Protein 4AF1 (pdb70)

Solvent-accessible surface area: 21162 Å² total; per-residue (Å²): 122,81,55,40,35,56,34,41,8,69,6,100,18,15,18,43,87,2,82,100,82,114,5,69,26,70,1,0,0,0,0,8,0,7,47,114,65,70,9,67,73,0,43,59,62,0,59,103,44,58,68,88,5,67,105,51,203,56,152,116,27,63,65,17,6,42,71,0,0,68,28,0,65,86,76,5,185,153,40,123,75,94,7,42,89,30,0,0,0,0,0,0,0,3,5,76,62,47,79,78,180,74,85,70,16,22,80,18,12,82,6,0,10,21,29,8,149,79,57,108,50,38,46,56,44,35,2,23,3,86,44,0,41,115,34,2,50,50,69,19,20,5,0,0,0,0,0,36,104,102,50,0,3,0,0,11,5,54,8,129,91,52,68,51,68,60,68,13,117,15,122,32,48,51,177,149,153,178,46,54,188,38,80,128,168,104,81,189,104,66,57,89,14,44,50,78,7,4,100,60,0,9,27,30,0,62,96,20,1,69,75,78,166,152,112,8,48,0,0,0,0,0,0,26,68,94,4,12,38,72,0,20,106,27,108,53,0,86,112,100,11,54,93,63,27,60,21,80,37,115,1,75,153,6,62,102,68,0,0,43,53,0,14,98,52,0,90,85,27,7,56,89,13,46,24,130,89,16,69,64,6,0,81,65,0,37,116,47,48,131,56,66,132,46,27,9,105,22,10,74,56,0,36,129,20,0,71,117,19,0,5,46,32,0,0,0,0,37,70,6,86,46,21,0,0,13,2,92,7,110,76,132,44,90,32,37,54,40,25,49,36,164,82,125,29,42,158,20,78,0,81,117,56,50,100,104,13,80,87,71,69,69,66,10,0,0,49,20,0,16,56,16,0,79,125,102,66,10,108,14,50,4,0,13,40,119,21,107,47,0,70,56,0,50,96,66,34,38,0,5,0,0,7,12,151,98,41,81,72,175

Secondary structure (DSSP, 8-state):
---HHHHHHHHHHHHHHHHT---SSS-EEEEEE-TTS-HHHHHHHHHHHHHHGGG-SSHHHHHHHHHHHHHHHHHGGGS-SS-STT-EEEEEEEEE-STT-EEEEEEEEE--SS---S-EEEEESS---TTTTTTTS---EEEEEEE-SSEEEEEEEETTEEEEEEEEE--S-------TT-----HHHHHHHHHHHHHHHHHHHHHHHTTTTTTEEEEEEEESHHHHHHHHHTTTS-HHHHTTEEEEEE----STTHHHHHHHHTHHHHHHHHTHHHHHHHHHHHHHHHTTSSEEESHHHHHHHHHTT-EEEEEEETT--EEEEEEE-TT----EEEEETTSPPPP-B-TTT-PBPEEEEEEEHHHHHHHHHHHTT-EEEEEPSSSHHHHHHHHTTTTEEEEESS----

CATH classification: 3.30.420.60

B-factor: mean 53.65, std 25.95, range [9.83, 232.97]

Structure (mmCIF, N/CA/C/O backbone):
data_4AF1
#
_entry.id   4AF1
#
_cell.length_a   131.020
_cell.length_b   31.990
_cell.length_c   111.150
_cell.angle_alpha   90.00
_cell.angle_beta   113.47
_cell.angle_gamma   90.00
#
_symmetry.space_group_name_H-M   'C 1 2 1'
#
loop_
_entity.id
_entity.type
_entity.pdbx_description
1 polymer 'PEPTIDE CHAIN RELEASE FACTOR SUBUNIT 1'
2 non-polymer 'ZINC ION'
3 water water
#
loop_
_atom_site.group_PDB
_atom_site.id
_atom_site.type_symbol
_atom_site.label_atom_id
_atom_site.label_alt_id
_atom_site.label_comp_id
_atom_site.label_asym_id
_atom_site.label_entity_id
_atom_site.label_seq_id
_atom_site.pdbx_PDB_ins_code
_atom_site.Cartn_x
_atom_site.Cartn_y
_atom_site.Cartn_z
_atom_site.occupancy
_atom_site.B_iso_or_equiv
_atom_site.auth_seq_id
_atom_site.auth_comp_id
_atom_site.auth_asym_id
_atom_site.auth_atom_id
_atom_site.pdbx_PDB_model_num
ATOM 1 N N . VAL A 1 7 ? 29.794 -20.534 35.440 1.00 105.45 7 VAL A N 1
ATOM 2 C CA . VAL A 1 7 ? 29.668 -19.426 34.501 1.00 104.35 7 VAL A CA 1
ATOM 3 C C . VAL A 1 7 ? 29.115 -19.894 33.156 1.00 102.06 7 VAL A C 1
ATOM 4 O O . VAL A 1 7 ? 29.831 -20.514 32.367 1.00 102.63 7 VAL A O 1
ATOM 8 N N . PRO A 1 8 ? 27.833 -19.593 32.892 1.00 98.49 8 PRO A N 1
ATOM 9 C CA . PRO A 1 8 ? 27.127 -20.014 31.674 1.00 95.06 8 PRO A CA 1
ATOM 10 C C . PRO A 1 8 ? 27.610 -19.305 30.406 1.00 91.15 8 PRO A C 1
ATOM 11 O O . PRO A 1 8 ? 28.571 -18.537 30.454 1.00 91.89 8 PRO A O 1
ATOM 15 N N . SER A 1 9 ? 26.942 -19.574 29.286 1.00 86.02 9 SER A N 1
ATOM 16 C CA . SER A 1 9 ? 27.284 -18.972 27.998 1.00 81.38 9 SER A CA 1
ATOM 17 C C . SER A 1 9 ? 27.202 -17.450 28.033 1.00 77.10 9 SER A C 1
ATOM 18 O O . SER A 1 9 ? 26.450 -16.879 28.820 1.00 79.03 9 SER A O 1
ATOM 21 N N . GLU A 1 10 ? 27.974 -16.798 27.169 1.00 72.57 10 GLU A N 1
ATOM 22 C CA . GLU A 1 10 ? 28.016 -15.338 27.140 1.00 68.33 10 GLU A CA 1
ATOM 23 C C . GLU A 1 10 ? 26.713 -14.743 26.618 1.00 58.07 10 GLU A C 1
ATOM 24 O O . GLU A 1 10 ? 26.245 -13.725 27.124 1.00 54.87 10 GLU A O 1
ATOM 30 N N . ASP A 1 11 ? 26.140 -15.375 25.598 1.00 52.88 11 ASP A N 1
ATOM 31 C CA . ASP A 1 11 ? 24.875 -14.923 25.033 1.00 49.74 11 ASP A CA 1
ATOM 32 C C . ASP A 1 11 ? 23.771 -15.067 26.072 1.00 43.75 11 ASP A C 1
ATOM 33 O O . ASP A 1 11 ? 22.867 -14.239 26.158 1.00 41.44 11 ASP A O 1
ATOM 38 N N . ARG A 1 12 ? 23.865 -16.130 26.862 1.00 43.80 12 ARG A N 1
ATOM 39 C CA . ARG A 1 12 ? 22.903 -16.419 27.915 1.00 45.38 12 ARG A CA 1
ATOM 40 C C . ARG A 1 12 ? 23.052 -15.425 29.063 1.00 43.26 12 ARG A C 1
ATOM 41 O O . ARG A 1 12 ? 22.063 -14.968 29.639 1.00 40.63 12 ARG A O 1
ATOM 49 N N . ARG A 1 13 ? 24.297 -15.093 29.391 1.00 42.43 13 ARG A N 1
ATOM 50 C CA . ARG A 1 13 ? 24.575 -14.100 30.421 1.00 43.05 13 ARG A CA 1
ATOM 51 C C . ARG A 1 13 ? 24.045 -12.726 30.024 1.00 36.05 13 ARG A C 1
ATOM 52 O O . ARG A 1 13 ? 23.466 -12.013 30.846 1.00 32.00 13 ARG A O 1
ATOM 60 N N . LYS A 1 14 ? 24.241 -12.364 28.761 1.00 32.16 14 LYS A N 1
ATOM 61 C CA . LYS A 1 14 ? 23.719 -11.108 28.242 1.00 37.79 14 LYS A CA 1
ATOM 62 C C . LYS A 1 14 ? 22.204 -11.035 28.389 1.00 37.22 14 LYS A C 1
ATOM 63 O O . LYS A 1 14 ? 21.654 -9.994 28.754 1.00 36.67 14 LYS A O 1
ATOM 69 N N . TYR A 1 15 ? 21.536 -12.148 28.107 1.00 34.39 15 TYR A N 1
ATOM 70 C CA . TYR A 1 15 ? 20.082 -12.187 28.159 1.00 30.40 15 TYR A CA 1
ATOM 71 C C . TYR A 1 15 ? 19.577 -12.096 29.596 1.00 31.37 15 TYR A C 1
ATOM 72 O O . TYR A 1 15 ? 18.597 -11.404 29.876 1.00 32.55 15 TYR A O 1
ATOM 81 N N . GLU A 1 16 ? 20.243 -12.813 30.496 1.00 35.04 16 GLU A N 1
ATOM 82 C CA . GLU A 1 16 ? 19.904 -12.777 31.915 1.00 37.01 16 GLU A CA 1
ATOM 83 C C . GLU A 1 16 ? 20.040 -11.371 32.475 1.00 31.58 16 GLU A C 1
ATOM 84 O O . GLU A 1 16 ? 19.168 -10.894 33.195 1.00 30.90 16 GLU A O 1
ATOM 90 N N . PHE A 1 17 ? 21.136 -10.707 32.128 1.00 30.92 17 PHE A N 1
ATOM 91 C CA . PHE A 1 17 ? 21.405 -9.370 32.640 1.00 30.39 17 PHE A CA 1
ATOM 92 C C . PHE A 1 17 ? 20.369 -8.351 32.186 1.00 27.14 17 PHE A C 1
ATOM 93 O O . PHE A 1 17 ? 19.846 -7.604 33.008 1.00 29.69 17 PHE A O 1
ATOM 101 N N . ARG A 1 18 ? 20.069 -8.321 30.888 1.00 23.45 18 ARG A N 1
ATOM 102 C CA . ARG A 1 18 ? 19.065 -7.391 30.366 1.00 29.17 18 ARG A CA 1
ATOM 103 C C . ARG A 1 18 ? 17.731 -7.572 31.080 1.00 26.15 18 ARG A C 1
ATOM 104 O O . ARG A 1 18 ? 17.052 -6.601 31.415 1.00 28.02 18 ARG A O 1
ATOM 112 N N . LYS A 1 19 ? 17.369 -8.828 31.315 1.00 21.60 19 LYS A N 1
ATOM 113 C CA . LYS A 1 19 ? 16.118 -9.160 31.983 1.00 24.41 19 LYS A CA 1
ATOM 114 C C . LYS A 1 19 ? 16.082 -8.624 33.410 1.00 22.91 19 LYS A C 1
ATOM 115 O O . LYS A 1 19 ? 15.174 -7.877 33.770 1.00 24.21 19 LYS A O 1
ATOM 121 N N . VAL A 1 20 ? 17.078 -8.996 34.212 1.00 21.62 20 VAL A N 1
ATOM 122 C CA . VAL A 1 20 ? 17.157 -8.539 35.600 1.00 24.28 20 VAL A CA 1
ATOM 123 C C . VAL A 1 20 ? 17.243 -7.017 35.690 1.00 31.05 20 VAL A C 1
ATOM 124 O O . VAL A 1 20 ? 16.613 -6.412 36.557 1.00 34.23 20 VAL A O 1
ATOM 128 N N . ILE A 1 21 ? 18.013 -6.403 34.792 1.00 31.01 21 ILE A N 1
ATOM 129 C CA . ILE A 1 21 ? 18.103 -4.942 34.728 1.00 30.53 21 ILE A CA 1
ATOM 130 C C . ILE A 1 21 ? 16.722 -4.310 34.594 1.00 28.21 21 ILE A C 1
ATOM 131 O O . ILE A 1 21 ? 16.422 -3.316 35.252 1.00 29.90 21 ILE A O 1
ATOM 136 N N . GLU A 1 22 ? 15.882 -4.897 33.746 1.00 24.11 22 GLU A N 1
ATOM 137 C CA . GLU A 1 22 ? 14.539 -4.376 33.540 1.00 24.72 22 GLU A CA 1
ATOM 138 C C . GLU A 1 22 ? 13.689 -4.514 34.798 1.00 25.08 22 GLU A C 1
ATOM 139 O O . GLU A 1 22 ? 12.896 -3.628 35.127 1.00 21.49 22 GLU A O 1
ATOM 145 N N . GLU A 1 23 ? 13.863 -5.630 35.498 1.00 27.69 23 GLU A N 1
ATOM 146 C CA . GLU A 1 23 ? 13.199 -5.850 36.776 1.00 28.22 23 GLU A CA 1
ATOM 147 C C . GLU A 1 23 ? 13.629 -4.811 37.811 1.00 24.87 23 GLU A C 1
ATOM 148 O O . GLU A 1 23 ? 12.789 -4.169 38.439 1.00 26.78 23 GLU A O 1
ATOM 154 N N . LEU A 1 24 ? 14.937 -4.642 37.973 1.00 22.71 24 LEU A N 1
ATOM 155 C CA . LEU A 1 24 ? 15.477 -3.704 38.956 1.00 24.64 24 LEU A CA 1
ATOM 156 C C . LEU A 1 24 ? 15.021 -2.267 38.726 1.00 27.02 24 LEU A C 1
ATOM 157 O O . LEU A 1 24 ? 14.804 -1.516 39.681 1.00 25.01 24 LEU A O 1
ATOM 162 N N . LYS A 1 25 ? 14.875 -1.883 37.463 1.00 24.40 25 LYS A N 1
ATOM 163 C CA . LYS A 1 25 ? 14.498 -0.513 37.149 1.00 23.90 25 LYS A CA 1
ATOM 164 C C . LYS A 1 25 ? 13.022 -0.268 37.400 1.00 24.76 25 LYS A C 1
ATOM 165 O O . LYS A 1 25 ? 12.578 0.880 37.484 1.00 28.20 25 LYS A O 1
ATOM 171 N N . ASP A 1 26 ? 12.260 -1.348 37.527 1.00 19.51 26 ASP A N 1
ATOM 172 C CA . ASP A 1 26 ? 10.841 -1.234 37.839 1.00 27.97 26 ASP A CA 1
ATOM 173 C C . ASP A 1 26 ? 10.637 -0.869 39.308 1.00 26.59 26 ASP A C 1
ATOM 174 O O . ASP A 1 26 ? 9.546 -0.470 39.711 1.00 32.15 26 ASP A O 1
ATOM 179 N N . TYR A 1 27 ? 11.693 -1.010 40.102 1.00 17.56 27 TYR A N 1
ATOM 180 C CA . TYR A 1 27 ? 11.617 -0.746 41.533 1.00 15.19 27 TYR A CA 1
ATOM 181 C C . TYR A 1 27 ? 11.887 0.713 41.866 1.00 23.45 27 TYR A C 1
ATOM 182 O O . TYR A 1 27 ? 12.704 1.368 41.222 1.00 21.64 27 TYR A O 1
ATOM 191 N N . GLU A 1 28 ? 11.200 1.211 42.887 1.00 29.40 28 GLU A N 1
ATOM 192 C CA . GLU A 1 28 ? 11.418 2.574 43.353 1.00 34.06 28 GLU A CA 1
ATOM 193 C C . GLU A 1 28 ? 11.205 2.677 44.862 1.00 29.14 28 GLU A C 1
ATOM 194 O O . GLU A 1 28 ? 10.242 2.137 45.401 1.00 27.21 28 GLU A O 1
ATOM 200 N N . GLY A 1 29 ? 12.118 3.362 45.538 1.00 26.17 29 GLY A N 1
ATOM 201 C CA . GLY A 1 29 ? 11.976 3.613 46.959 1.00 28.04 29 GLY A CA 1
ATOM 202 C C . GLY A 1 29 ? 11.244 4.921 47.202 1.00 31.58 29 GLY A C 1
ATOM 203 O O . GLY A 1 29 ? 11.053 5.714 46.284 1.00 37.86 29 GLY A O 1
ATOM 204 N N . SER A 1 30 ? 10.833 5.151 48.442 1.00 23.98 30 SER A N 1
ATOM 205 C CA . SER A 1 30 ? 10.110 6.365 48.784 1.00 22.73 30 SER A CA 1
ATOM 206 C C . SER A 1 30 ? 11.073 7.550 48.806 1.00 22.94 30 SER A C 1
ATOM 207 O O . SER A 1 30 ? 10.685 8.688 48.558 1.00 22.52 30 SER A O 1
ATOM 210 N N . GLY A 1 31 ? 12.334 7.266 49.107 1.00 23.26 31 GLY A N 1
ATOM 211 C CA . GLY A 1 31 ? 13.365 8.285 49.141 1.00 29.64 31 GLY A CA 1
ATOM 212 C C . GLY A 1 31 ? 14.667 7.759 48.572 1.00 29.69 31 GLY A C 1
ATOM 213 O O . GLY A 1 31 ? 14.667 6.943 47.653 1.00 34.83 31 GLY A O 1
ATOM 214 N N . THR A 1 32 ? 15.779 8.230 49.124 1.00 29.23 32 THR A N 1
ATOM 215 C CA . THR A 1 32 ? 17.103 7.828 48.665 1.00 27.77 32 THR A CA 1
ATOM 216 C C . THR A 1 32 ? 17.616 6.701 49.548 1.00 26.28 32 THR A C 1
ATOM 217 O O . THR A 1 32 ? 18.289 6.941 50.552 1.00 28.71 32 THR A O 1
ATOM 221 N N . GLN A 1 33 ? 17.292 5.468 49.172 1.00 21.80 33 GLN A N 1
ATOM 222 C CA . GLN A 1 33 ? 17.566 4.328 50.032 1.00 22.20 33 GLN A CA 1
ATOM 223 C C . GLN A 1 33 ? 17.912 3.075 49.251 1.00 19.13 33 GLN A C 1
ATOM 224 O O . GLN A 1 33 ? 18.103 2.015 49.843 1.00 21.69 33 GLN A O 1
ATOM 230 N N . LEU A 1 34 ? 17.984 3.190 47.928 1.00 23.96 34 LEU A N 1
ATOM 231 C CA . LEU A 1 34 ? 18.373 2.056 47.094 1.00 23.66 34 LEU A CA 1
ATOM 232 C C . LEU A 1 34 ? 19.877 2.092 46.867 1.00 26.03 34 LEU A C 1
ATOM 233 O O . LEU A 1 34 ? 20.417 3.092 46.384 1.00 25.75 34 LEU A O 1
ATOM 238 N N . VAL A 1 35 ? 20.547 1.003 47.231 1.00 23.60 35 VAL A N 1
ATOM 239 C CA . VAL A 1 35 ? 22.006 0.942 47.190 1.00 21.07 35 VAL A CA 1
ATOM 240 C C . VAL A 1 35 ? 22.507 0.088 46.034 1.00 24.06 35 VAL A C 1
ATOM 241 O O . VAL A 1 35 ? 22.048 -1.039 45.828 1.00 20.92 35 VAL A O 1
ATOM 245 N N . THR A 1 36 ? 23.463 0.626 45.287 1.00 25.31 36 THR A N 1
ATOM 246 C CA . THR A 1 36 ? 24.101 -0.133 44.223 1.00 30.54 36 THR A CA 1
ATOM 247 C C . THR A 1 36 ? 25.609 -0.121 44.420 1.00 31.82 36 THR A C 1
ATOM 248 O O . THR A 1 36 ? 26.208 0.937 44.617 1.00 29.78 36 THR A O 1
ATOM 252 N N . ILE A 1 37 ? 26.216 -1.302 44.380 1.00 31.60 37 ILE A N 1
ATOM 253 C CA . ILE A 1 37 ? 27.661 -1.411 44.502 1.00 33.22 37 ILE A CA 1
ATOM 254 C C . ILE A 1 37 ? 28.248 -2.228 43.355 1.00 33.95 37 ILE A C 1
ATOM 255 O O . ILE A 1 37 ? 27.908 -3.402 43.170 1.00 32.55 37 ILE A O 1
ATOM 260 N N . TYR A 1 38 ? 29.116 -1.592 42.577 1.00 31.89 38 TYR A N 1
ATOM 261 C CA . TYR A 1 38 ? 29.879 -2.287 41.550 1.00 30.54 38 TYR A CA 1
ATOM 262 C C . TYR A 1 38 ? 31.200 -2.730 42.152 1.00 35.29 38 TYR A C 1
ATOM 263 O O . TYR A 1 38 ? 31.919 -1.923 42.742 1.00 38.10 38 TYR A O 1
ATOM 272 N N . ILE A 1 39 ? 31.515 -4.014 42.013 1.00 37.10 39 ILE A N 1
ATOM 273 C CA . ILE A 1 39 ? 32.742 -4.561 42.581 1.00 41.01 39 ILE A CA 1
ATOM 274 C C . ILE A 1 39 ? 33.594 -5.290 41.540 1.00 47.81 39 ILE A C 1
ATOM 275 O O . ILE A 1 39 ? 33.227 -6.374 41.085 1.00 45.89 39 ILE A O 1
ATOM 280 N N . PRO A 1 40 ? 34.739 -4.694 41.165 1.00 55.37 40 PRO A N 1
ATOM 281 C CA . PRO A 1 40 ? 35.716 -5.305 40.254 1.00 56.81 40 PRO A CA 1
ATOM 282 C C . PRO A 1 40 ? 36.266 -6.609 40.825 1.00 55.50 40 PRO A C 1
ATOM 283 O O . PRO A 1 40 ? 36.298 -6.759 42.045 1.00 53.86 40 PRO A O 1
ATOM 287 N N . PRO A 1 41 ? 36.697 -7.537 39.955 1.00 56.00 41 PRO A N 1
ATOM 288 C CA . PRO A 1 41 ? 37.172 -8.861 40.381 1.00 57.54 41 PRO A CA 1
ATOM 289 C C . PRO A 1 41 ? 38.447 -8.813 41.226 1.00 60.12 41 PRO A C 1
ATOM 290 O O . PRO A 1 41 ? 38.789 -9.807 41.868 1.00 59.97 41 PRO A O 1
ATOM 294 N N . ASP A 1 42 ? 39.135 -7.676 41.223 1.00 62.41 42 ASP A N 1
ATOM 295 C CA . ASP A 1 42 ? 40.357 -7.521 42.007 1.00 65.61 42 ASP A CA 1
ATOM 296 C C . ASP A 1 42 ? 40.122 -6.747 43.305 1.00 63.42 42 ASP A C 1
ATOM 297 O O . ASP A 1 42 ? 41.007 -6.674 44.159 1.00 63.70 42 ASP A O 1
ATOM 302 N N . LYS A 1 43 ? 38.934 -6.163 43.445 1.00 61.74 43 LYS A N 1
ATOM 303 C CA . LYS A 1 43 ? 38.551 -5.498 44.688 1.00 61.28 43 LYS A CA 1
ATOM 304 C C . LYS A 1 43 ? 38.143 -6.547 45.716 1.00 57.32 43 LYS A C 1
ATOM 305 O O . LYS A 1 43 ? 37.221 -7.330 45.482 1.00 55.63 43 LYS A O 1
ATOM 311 N N . GLN A 1 44 ? 38.837 -6.564 46.849 1.00 53.34 44 GLN A N 1
ATOM 312 C CA . GLN A 1 44 ? 38.607 -7.580 47.870 1.00 56.22 44 GLN A CA 1
ATOM 313 C C . GLN A 1 44 ? 37.264 -7.379 48.582 1.00 54.50 44 GLN A C 1
ATOM 314 O O . GLN A 1 44 ? 36.796 -6.251 48.740 1.00 51.22 44 GLN A O 1
ATOM 320 N N . ILE A 1 45 ? 36.650 -8.483 49.002 1.00 54.83 45 ILE A N 1
ATOM 321 C CA . ILE A 1 45 ? 35.328 -8.446 49.625 1.00 55.71 45 ILE A CA 1
ATOM 322 C C . ILE A 1 45 ? 35.339 -7.765 50.994 1.00 55.63 45 ILE A C 1
ATOM 323 O O . ILE A 1 45 ? 34.463 -6.954 51.299 1.00 53.17 45 ILE A O 1
ATOM 328 N N . SER A 1 46 ? 36.336 -8.084 51.812 1.00 57.24 46 SER A N 1
ATOM 329 C CA . SER A 1 46 ? 36.467 -7.468 53.129 1.00 58.23 46 SER A CA 1
ATOM 330 C C . SER A 1 46 ? 36.638 -5.954 53.021 1.00 57.46 46 SER A C 1
ATOM 331 O O . SER A 1 46 ? 36.370 -5.224 53.973 1.00 57.94 46 SER A O 1
ATOM 334 N N . ASP A 1 47 ? 37.090 -5.491 51.860 1.00 56.78 47 ASP A N 1
ATOM 335 C CA . ASP A 1 47 ? 37.229 -4.061 51.606 1.00 56.70 47 ASP A CA 1
ATOM 336 C C . ASP A 1 47 ? 35.873 -3.389 51.412 1.00 53.12 47 ASP A C 1
ATOM 337 O O . ASP A 1 47 ? 35.618 -2.324 51.976 1.00 52.48 47 ASP A O 1
ATOM 342 N N . VAL A 1 48 ? 35.005 -4.004 50.611 1.00 48.67 48 VAL A N 1
ATOM 343 C CA . VAL A 1 48 ? 33.676 -3.438 50.394 1.00 45.35 48 VAL A CA 1
ATOM 344 C C . VAL A 1 48 ? 32.800 -3.637 51.634 1.00 42.46 48 VAL A C 1
ATOM 345 O O . VAL A 1 48 ? 32.041 -2.747 52.005 1.00 41.96 48 VAL A O 1
ATOM 349 N N . VAL A 1 49 ? 32.931 -4.793 52.285 1.00 41.61 49 VAL A N 1
ATOM 350 C CA . VAL A 1 49 ? 32.282 -5.029 53.572 1.00 40.79 49 VAL A CA 1
ATOM 351 C C . VAL A 1 49 ? 32.668 -3.939 54.570 1.00 40.84 49 VAL A C 1
ATOM 352 O O . VAL A 1 49 ? 31.852 -3.505 55.380 1.00 39.18 49 VAL A O 1
ATOM 356 N N . ALA A 1 50 ? 33.914 -3.487 54.495 1.00 41.57 50 ALA A N 1
ATOM 357 C CA . ALA A 1 50 ? 34.383 -2.422 55.372 1.00 43.62 50 ALA A CA 1
ATOM 358 C C . ALA A 1 50 ? 33.776 -1.086 54.963 1.00 43.68 50 ALA A C 1
ATOM 359 O O . ALA A 1 50 ? 33.509 -0.229 55.807 1.00 42.87 50 ALA A O 1
ATOM 361 N N . HIS A 1 51 ? 33.555 -0.912 53.663 1.00 44.72 51 HIS A N 1
ATOM 362 C CA . HIS A 1 51 ? 33.001 0.336 53.154 1.00 47.15 51 HIS A CA 1
ATOM 363 C C . HIS A 1 51 ? 31.535 0.503 53.548 1.00 45.34 51 HIS A C 1
ATOM 364 O O . HIS A 1 51 ? 31.086 1.613 53.842 1.00 44.29 51 HIS A O 1
ATOM 371 N N . VAL A 1 52 ? 30.791 -0.599 53.554 1.00 41.86 52 VAL A N 1
ATOM 372 C CA . VAL A 1 52 ? 29.373 -0.531 53.885 1.00 42.53 52 VAL A CA 1
ATOM 373 C C . VAL A 1 52 ? 29.170 -0.272 55.379 1.00 41.38 52 VAL A C 1
ATOM 374 O O . VAL A 1 52 ? 28.249 0.449 55.771 1.00 38.31 52 VAL A O 1
ATOM 378 N N . THR A 1 53 ? 30.051 -0.845 56.199 1.00 42.75 53 THR A N 1
ATOM 379 C CA . THR A 1 53 ? 30.032 -0.625 57.640 1.00 41.51 53 THR A CA 1
ATOM 380 C C . THR A 1 53 ? 30.182 0.858 57.918 1.00 43.13 53 THR A C 1
ATOM 381 O O . THR A 1 53 ? 29.507 1.417 58.784 1.00 43.96 53 THR A O 1
ATOM 385 N N . GLN A 1 54 ? 31.077 1.487 57.164 1.00 45.01 54 GLN A N 1
ATOM 386 C CA . GLN A 1 54 ? 31.283 2.926 57.228 1.00 47.77 54 GLN A CA 1
ATOM 387 C C . GLN A 1 54 ? 30.000 3.685 56.901 1.00 43.76 54 GLN A C 1
ATOM 388 O O . GLN A 1 54 ? 29.623 4.618 57.611 1.00 41.01 54 GLN A O 1
ATOM 394 N N . GLU A 1 55 ? 29.327 3.280 55.827 1.00 40.31 55 GLU A N 1
ATOM 395 C CA . GLU A 1 55 ? 28.092 3.938 55.412 1.00 38.22 55 GLU A CA 1
ATOM 396 C C . GLU A 1 55 ? 26.952 3.672 56.396 1.00 34.39 55 GLU A C 1
ATOM 397 O O . GLU A 1 55 ? 26.122 4.546 56.644 1.00 34.04 55 GLU A O 1
ATOM 403 N N . HIS A 1 56 ? 26.923 2.463 56.953 1.00 32.74 56 HIS A N 1
ATOM 404 C CA . HIS A 1 56 ? 25.936 2.091 57.962 1.00 33.66 56 HIS A CA 1
ATOM 405 C C . HIS A 1 56 ? 26.066 2.985 59.194 1.00 35.54 56 HIS A C 1
ATOM 406 O O . HIS A 1 56 ? 25.067 3.437 59.759 1.00 28.59 56 HIS A O 1
ATOM 413 N N . SER A 1 57 ? 27.306 3.247 59.596 1.00 37.50 57 SER A N 1
ATOM 414 C CA . SER A 1 57 ? 27.576 4.125 60.725 1.00 43.85 57 SER A CA 1
ATOM 415 C C . SER A 1 57 ? 27.215 5.565 60.373 1.00 43.01 57 SER A C 1
ATOM 416 O O . SER A 1 57 ? 26.638 6.288 61.185 1.00 43.69 57 SER A O 1
ATOM 419 N N . GLU A 1 58 ? 27.557 5.971 59.154 1.00 43.37 58 GLU A N 1
ATOM 420 C CA . GLU A 1 58 ? 27.269 7.318 58.677 1.00 48.08 58 GLU A CA 1
ATOM 421 C C . GLU A 1 58 ? 25.766 7.542 58.536 1.00 45.71 58 GLU A C 1
ATOM 422 O O . GLU A 1 58 ? 25.277 8.664 58.674 1.00 44.73 58 GLU A O 1
ATOM 428 N N . ALA A 1 59 ? 25.039 6.459 58.274 1.00 44.35 59 ALA A N 1
ATOM 429 C CA . ALA A 1 59 ? 23.591 6.518 58.083 1.00 39.53 59 ALA A CA 1
ATOM 430 C C . ALA A 1 59 ? 22.854 6.944 59.350 1.00 39.03 59 ALA A C 1
ATOM 431 O O . ALA A 1 59 ? 21.700 7.365 59.291 1.00 40.91 59 ALA A O 1
ATOM 433 N N . SER A 1 60 ? 23.521 6.839 60.494 1.00 39.84 60 SER A N 1
ATOM 434 C CA . SER A 1 60 ? 22.951 7.316 61.749 1.00 43.00 60 SER A CA 1
ATOM 435 C C . SER A 1 60 ? 22.721 8.822 61.689 1.00 42.15 60 SER A C 1
ATOM 436 O O . SER A 1 60 ? 21.876 9.360 62.404 1.00 42.60 60 SER A O 1
ATOM 439 N N . ASN A 1 61 ? 23.473 9.496 60.824 1.00 42.88 61 ASN A N 1
ATOM 440 C CA . ASN A 1 61 ? 23.361 10.943 60.671 1.00 45.26 61 ASN A CA 1
ATOM 441 C C . ASN A 1 61 ? 22.155 11.381 59.836 1.00 47.84 61 ASN A C 1
ATOM 442 O O . ASN A 1 61 ? 21.821 12.565 59.800 1.00 51.36 61 ASN A O 1
ATOM 447 N N . ILE A 1 62 ? 21.502 10.430 59.172 1.00 45.25 62 ILE A N 1
ATOM 448 C CA . ILE A 1 62 ? 20.336 10.734 58.339 1.00 43.75 62 ILE A CA 1
ATOM 449 C C . ILE A 1 62 ? 19.191 11.336 59.159 1.00 43.18 62 ILE A C 1
ATOM 450 O O . ILE A 1 62 ? 18.811 10.797 60.198 1.00 42.19 62 ILE A O 1
ATOM 455 N N . LYS A 1 63 ? 18.652 12.454 58.677 1.00 43.81 63 LYS A N 1
ATOM 456 C CA . LYS A 1 63 ? 17.707 13.277 59.436 1.00 41.99 63 LYS A CA 1
ATOM 457 C C . LYS A 1 63 ? 16.353 12.619 59.713 1.00 36.38 63 LYS A C 1
ATOM 458 O O . LYS A 1 63 ? 15.827 12.705 60.822 1.00 31.64 63 LYS A O 1
ATOM 464 N N . SER A 1 64 ? 15.785 11.982 58.697 1.00 35.37 64 SER A N 1
ATOM 465 C CA . SER A 1 64 ? 14.474 11.363 58.825 1.00 34.35 64 SER A CA 1
ATOM 466 C C . SER A 1 64 ? 14.608 9.908 59.248 1.00 32.41 64 SER A C 1
ATOM 467 O O . SER A 1 64 ? 15.468 9.181 58.743 1.00 33.73 64 SER A O 1
ATOM 470 N N . LYS A 1 65 ? 13.754 9.487 60.174 1.00 27.68 65 LYS A N 1
ATOM 471 C CA . LYS A 1 65 ? 13.849 8.148 60.738 1.00 25.73 65 LYS A CA 1
ATOM 472 C C . LYS A 1 65 ? 13.569 7.070 59.702 1.00 23.83 65 LYS A C 1
ATOM 473 O O . LYS A 1 65 ? 14.303 6.084 59.610 1.00 22.43 65 LYS A O 1
ATOM 479 N N . GLN A 1 66 ? 12.496 7.263 58.937 1.00 25.62 66 GLN A N 1
ATOM 480 C CA . GLN A 1 66 ? 12.071 6.296 57.927 1.00 21.39 66 GLN A CA 1
ATOM 481 C C . GLN A 1 66 ? 13.180 5.992 56.927 1.00 22.64 66 GLN A C 1
ATOM 482 O O . GLN A 1 66 ? 13.431 4.833 56.594 1.00 27.29 66 GLN A O 1
ATOM 488 N N . THR A 1 67 ? 13.856 7.036 56.469 1.00 21.32 67 THR A N 1
ATOM 489 C CA . THR A 1 67 ? 14.950 6.881 55.518 1.00 28.68 67 THR A CA 1
ATOM 490 C C . THR A 1 67 ? 16.132 6.195 56.191 1.00 24.98 67 THR A C 1
ATOM 491 O O . THR A 1 67 ? 16.743 5.287 55.625 1.00 20.43 67 THR A O 1
ATOM 495 N N . ARG A 1 68 ? 16.438 6.631 57.409 1.00 22.97 68 ARG A N 1
ATOM 496 C CA . ARG A 1 68 ? 17.534 6.060 58.179 1.00 21.53 68 ARG A CA 1
ATOM 497 C C . ARG A 1 68 ? 17.359 4.557 58.374 1.00 19.39 68 ARG A C 1
ATOM 498 O O . ARG A 1 68 ? 18.296 3.785 58.178 1.00 23.22 68 ARG A O 1
ATOM 506 N N . THR A 1 69 ? 16.151 4.155 58.755 1.00 18.76 69 THR A N 1
ATOM 507 C CA . THR A 1 69 ? 15.827 2.752 58.984 1.00 20.10 69 THR A CA 1
ATOM 508 C C . THR A 1 69 ? 15.972 1.936 57.707 1.00 18.49 69 THR A C 1
ATOM 509 O O . THR A 1 69 ? 16.554 0.851 57.706 1.00 20.83 69 THR A O 1
ATOM 513 N N . ASN A 1 70 ? 15.436 2.472 56.618 1.00 14.86 70 ASN A N 1
ATOM 514 C CA . ASN A 1 70 ? 15.515 1.813 55.324 1.00 15.84 70 ASN A CA 1
ATOM 515 C C . ASN A 1 70 ? 16.943 1.692 54.801 1.00 18.55 70 ASN A C 1
ATOM 516 O O . ASN A 1 70 ? 17.364 0.618 54.356 1.00 19.82 70 ASN A O 1
ATOM 521 N N . VAL A 1 71 ? 17.693 2.785 54.863 1.00 13.45 71 VAL A N 1
ATOM 522 C CA . VAL A 1 71 ? 19.089 2.759 54.433 1.00 17.70 71 VAL A CA 1
ATOM 523 C C . VAL A 1 71 ? 19.904 1.747 55.241 1.00 17.12 71 VAL A C 1
ATOM 524 O O . VAL A 1 71 ? 20.634 0.934 54.680 1.00 23.01 71 VAL A O 1
ATOM 528 N N . GLN A 1 72 ? 19.760 1.780 56.561 1.00 19.32 72 GLN A N 1
ATOM 529 C CA . GLN A 1 72 ? 20.520 0.878 57.417 1.00 21.21 72 GLN A CA 1
ATOM 530 C C . GLN A 1 72 ? 20.133 -0.585 57.205 1.00 21.22 72 GLN A C 1
ATOM 531 O O . GLN A 1 72 ? 21.005 -1.454 57.164 1.00 19.87 72 GLN A O 1
ATOM 537 N N . ASP A 1 73 ? 18.836 -0.852 57.056 1.00 17.59 73 ASP A N 1
ATOM 538 C CA . ASP A 1 73 ? 18.366 -2.194 56.697 1.00 19.07 73 ASP A CA 1
ATOM 539 C C . ASP A 1 73 ? 18.944 -2.686 55.366 1.00 19.91 73 ASP A C 1
ATOM 540 O O . ASP A 1 73 ? 19.227 -3.876 55.206 1.00 18.69 73 ASP A O 1
ATOM 545 N N . ALA A 1 74 ? 19.093 -1.783 54.402 1.00 15.76 74 ALA A N 1
ATOM 546 C CA . ALA A 1 74 ? 19.612 -2.169 53.088 1.00 17.76 74 ALA A CA 1
ATOM 547 C C . ALA A 1 74 ? 21.084 -2.556 53.194 1.00 20.55 74 ALA A C 1
ATOM 548 O O . ALA A 1 74 ? 21.515 -3.577 52.646 1.00 21.54 74 ALA A O 1
ATOM 550 N N . LEU A 1 75 ? 21.841 -1.729 53.910 1.00 20.92 75 LEU A N 1
ATOM 551 C CA . LEU A 1 75 ? 23.269 -1.957 54.137 1.00 22.87 75 LEU A CA 1
ATOM 552 C C . LEU A 1 75 ? 23.510 -3.213 54.970 1.00 24.62 75 LEU A C 1
ATOM 553 O O . LEU A 1 75 ? 24.469 -3.948 54.742 1.00 26.67 75 LEU A O 1
ATOM 558 N N . THR A 1 76 ? 22.625 -3.456 55.931 1.00 28.77 76 THR A N 1
ATOM 559 C CA . THR A 1 76 ? 22.698 -4.652 56.755 1.00 30.55 76 THR A CA 1
ATOM 560 C C . THR A 1 76 ? 22.488 -5.886 55.886 1.00 29.67 76 THR A C 1
ATOM 561 O O . THR A 1 76 ? 23.203 -6.876 56.012 1.00 29.54 76 THR A O 1
ATOM 565 N N . SER A 1 77 ? 21.511 -5.808 54.989 1.00 31.16 77 SER A N 1
ATOM 566 C CA . SER A 1 77 ? 21.209 -6.895 54.067 1.00 31.35 77 SER A CA 1
ATOM 567 C C . SER A 1 77 ? 22.386 -7.177 53.129 1.00 27.86 77 SER A C 1
ATOM 568 O O . SER A 1 77 ? 22.641 -8.325 52.771 1.00 26.39 77 SER A O 1
ATOM 571 N N . ILE A 1 78 ? 23.103 -6.128 52.742 1.00 28.96 78 ILE A N 1
ATOM 572 C CA . ILE A 1 78 ? 24.298 -6.288 51.915 1.00 31.80 78 ILE A CA 1
ATOM 573 C C . ILE A 1 78 ? 25.371 -7.082 52.651 1.00 35.35 78 ILE A C 1
ATOM 574 O O . ILE A 1 78 ? 25.930 -8.034 52.101 1.00 35.31 78 ILE A O 1
ATOM 579 N N . LYS A 1 79 ? 25.646 -6.688 53.894 1.00 38.56 79 LYS A N 1
ATOM 580 C CA . LYS A 1 79 ? 26.609 -7.393 54.741 1.00 39.94 79 LYS A CA 1
ATOM 581 C C . LYS A 1 79 ? 26.299 -8.881 54.809 1.00 39.65 79 LYS A C 1
ATOM 582 O O . LYS A 1 79 ? 27.186 -9.718 54.649 1.00 39.37 79 LYS A O 1
ATOM 588 N N . ASP A 1 80 ? 25.030 -9.196 55.042 1.00 39.15 80 ASP A N 1
ATOM 589 C CA . ASP A 1 80 ? 24.584 -10.579 55.150 1.00 42.77 80 ASP A CA 1
ATOM 590 C C . ASP A 1 80 ? 24.832 -11.361 53.869 1.00 45.60 80 ASP A C 1
ATOM 591 O O . ASP A 1 80 ? 25.252 -12.517 53.911 1.00 50.09 80 ASP A O 1
ATOM 596 N N . ARG A 1 81 ? 24.568 -10.727 52.732 1.00 43.06 81 ARG A N 1
ATOM 597 C CA . ARG A 1 81 ? 24.720 -11.395 51.446 1.00 42.52 81 ARG A CA 1
ATOM 598 C C . ARG A 1 81 ? 26.187 -11.680 51.139 1.00 40.92 81 ARG A C 1
ATOM 599 O O . ARG A 1 81 ? 26.526 -12.743 50.623 1.00 38.28 81 ARG A O 1
ATOM 607 N N . LEU A 1 82 ? 27.053 -10.728 51.474 1.00 41.81 82 LEU A N 1
ATOM 608 C CA . LEU A 1 82 ? 28.478 -10.844 51.184 1.00 47.31 82 LEU A CA 1
ATOM 609 C C . LEU A 1 82 ? 29.175 -11.900 52.037 1.00 57.38 82 LEU A C 1
ATOM 610 O O . LEU A 1 82 ? 30.351 -12.196 51.827 1.00 60.84 82 LEU A O 1
ATOM 615 N N . ARG A 1 83 ? 28.452 -12.463 53.000 1.00 63.42 83 ARG A N 1
ATOM 616 C CA . ARG A 1 83 ? 28.995 -13.527 53.835 1.00 69.45 83 ARG A CA 1
ATOM 617 C C . ARG A 1 83 ? 29.024 -14.840 53.054 1.00 70.50 83 ARG A C 1
ATOM 618 O O . ARG A 1 83 ? 29.648 -15.815 53.474 1.00 71.29 83 ARG A O 1
ATOM 626 N N . TYR A 1 84 ? 28.348 -14.852 51.908 1.00 69.66 84 TYR A N 1
ATOM 627 C CA . TYR A 1 84 ? 28.270 -16.045 51.071 1.00 70.82 84 TYR A CA 1
ATOM 628 C C . TYR A 1 84 ? 29.260 -15.987 49.910 1.00 69.35 84 TYR A C 1
ATOM 629 O O . TYR A 1 84 ? 29.212 -16.809 48.995 1.00 69.36 84 TYR A O 1
ATOM 638 N N . TYR A 1 85 ? 30.157 -15.007 49.956 1.00 66.84 85 TYR A N 1
ATOM 639 C CA . TYR A 1 85 ? 31.183 -14.855 48.932 1.00 63.89 85 TYR A CA 1
ATOM 640 C C . TYR A 1 85 ? 32.578 -14.970 49.543 1.00 66.99 85 TYR A C 1
ATOM 641 O O . TYR A 1 85 ? 32.775 -14.672 50.721 1.00 66.97 85 TYR A O 1
ATOM 650 N N . ASP A 1 86 ? 33.546 -15.403 48.740 1.00 69.34 86 ASP A N 1
ATOM 651 C CA . ASP A 1 86 ? 34.901 -15.620 49.240 1.00 71.96 86 ASP A CA 1
ATOM 652 C C . ASP A 1 86 ? 35.708 -14.326 49.318 1.00 68.94 86 ASP A C 1
ATOM 653 O O . ASP A 1 86 ? 35.157 -13.255 49.577 1.00 69.25 86 ASP A O 1
ATOM 658 N N . THR A 1 87 ? 37.014 -14.438 49.103 1.00 65.81 87 THR A N 1
ATOM 659 C CA . THR A 1 87 ? 37.923 -13.301 49.216 1.00 64.06 87 THR A CA 1
ATOM 660 C C . THR A 1 87 ? 37.673 -12.284 48.112 1.00 59.70 87 THR A C 1
ATOM 661 O O . THR A 1 87 ? 37.731 -11.072 48.333 1.00 57.71 87 THR A O 1
ATOM 665 N N . PHE A 1 88 ? 37.398 -12.793 46.918 1.00 59.72 88 PHE A N 1
ATOM 666 C CA . PHE A 1 88 ? 37.176 -11.947 45.756 1.00 59.18 88 PHE A CA 1
ATOM 667 C C . PHE A 1 88 ? 35.860 -12.293 45.072 1.00 56.96 88 PHE A C 1
ATOM 668 O O . PHE A 1 88 ? 35.418 -13.441 45.114 1.00 56.16 88 PHE A O 1
ATOM 676 N N . PRO A 1 89 ? 35.227 -11.294 44.439 1.00 56.84 89 PRO A N 1
ATOM 677 C CA . PRO A 1 89 ? 34.043 -11.544 43.615 1.00 59.26 89 PRO A CA 1
ATOM 678 C C . PRO A 1 89 ? 34.409 -12.477 42.469 1.00 63.63 89 PRO A C 1
ATOM 679 O O . PRO A 1 89 ? 35.586 -12.564 42.121 1.00 66.88 89 PRO A O 1
ATOM 683 N N . PRO A 1 90 ? 33.418 -13.174 41.894 1.00 64.22 90 PRO A N 1
ATOM 684 C CA . PRO A 1 90 ? 33.646 -14.129 40.801 1.00 64.57 90 PRO A CA 1
ATOM 685 C C . PRO A 1 90 ? 34.255 -13.480 39.556 1.00 65.09 90 PRO A C 1
ATOM 686 O O . PRO A 1 90 ? 34.610 -12.300 39.583 1.00 63.25 90 PRO A O 1
ATOM 690 N N . ASP A 1 91 ? 34.372 -14.258 38.481 1.00 68.56 91 ASP A N 1
ATOM 691 C CA . ASP A 1 91 ? 34.903 -13.768 37.210 1.00 70.36 91 ASP A CA 1
ATOM 692 C C . ASP A 1 91 ? 34.215 -12.476 36.792 1.00 65.34 91 ASP A C 1
ATOM 693 O O . ASP A 1 91 ? 33.013 -12.321 36.990 1.00 64.30 91 ASP A O 1
ATOM 698 N N . ASN A 1 92 ? 34.990 -11.545 36.241 1.00 61.93 92 ASN A N 1
ATOM 699 C CA . ASN A 1 92 ? 34.463 -10.283 35.718 1.00 59.57 92 ASN A CA 1
ATOM 700 C C . ASN A 1 92 ? 33.859 -9.330 36.752 1.00 58.26 92 ASN A C 1
ATOM 701 O O . ASN A 1 92 ? 33.336 -8.272 36.400 1.00 57.42 92 ASN A O 1
ATOM 706 N N . GLY A 1 93 ? 33.937 -9.695 38.025 1.00 57.55 93 GLY A N 1
ATOM 707 C CA . GLY A 1 93 ? 33.437 -8.829 39.072 1.00 58.36 93 GLY A CA 1
ATOM 708 C C . GLY A 1 93 ? 32.027 -9.168 39.512 1.00 58.01 93 GLY A C 1
ATOM 709 O O . GLY A 1 93 ? 31.560 -10.292 39.327 1.00 59.46 93 GLY A O 1
ATOM 710 N N . MET A 1 94 ? 31.340 -8.181 40.080 1.00 55.09 94 MET A N 1
ATOM 711 C CA . MET A 1 94 ? 30.076 -8.427 40.758 1.00 50.59 94 MET A CA 1
ATOM 712 C C . MET A 1 94 ? 29.346 -7.116 41.044 1.00 44.23 94 MET A C 1
ATOM 713 O O . MET A 1 94 ? 29.969 -6.120 41.405 1.00 45.72 94 MET A O 1
ATOM 718 N N . VAL A 1 95 ? 28.028 -7.111 40.874 1.00 38.99 95 VAL A N 1
ATOM 719 C CA . VAL A 1 95 ? 27.236 -5.923 41.192 1.00 37.54 95 VAL A CA 1
ATOM 720 C C . VAL A 1 95 ? 26.138 -6.240 42.197 1.00 32.28 95 VAL A C 1
ATOM 721 O O . VAL A 1 95 ? 25.319 -7.132 41.976 1.00 33.91 95 VAL A O 1
ATOM 725 N N . VAL A 1 96 ? 26.121 -5.496 43.295 1.00 26.43 96 VAL A N 1
ATOM 726 C CA . VAL A 1 96 ? 25.151 -5.721 44.364 1.00 28.36 96 VAL A CA 1
ATOM 727 C C . VAL A 1 96 ? 24.070 -4.638 44.385 1.00 26.48 96 VAL A C 1
ATOM 728 O O . VAL A 1 96 ? 24.372 -3.445 44.331 1.00 28.49 96 VAL A O 1
ATOM 732 N N . PHE A 1 97 ? 22.811 -5.061 44.454 1.00 24.33 97 PHE A N 1
ATOM 733 C CA . PHE A 1 97 ? 21.695 -4.127 44.569 1.00 23.88 97 PHE A CA 1
ATOM 734 C C . PHE A 1 97 ? 20.926 -4.413 45.852 1.00 20.75 97 PHE A C 1
ATOM 735 O O . PHE A 1 97 ? 20.576 -5.560 46.134 1.00 20.60 97 PHE A O 1
ATOM 743 N N . SER A 1 98 ? 20.648 -3.377 46.632 1.00 14.93 98 SER A N 1
ATOM 744 C CA . SER A 1 98 ? 19.881 -3.579 47.849 1.00 15.45 98 SER A CA 1
ATOM 745 C C . SER A 1 98 ? 19.092 -2.349 48.250 1.00 17.04 98 SER A C 1
ATOM 746 O O . SER A 1 98 ? 19.608 -1.237 48.217 1.00 17.10 98 SER A O 1
ATOM 749 N N . GLY A 1 99 ? 17.842 -2.560 48.647 1.00 16.01 99 GLY A N 1
ATOM 750 C CA . GLY A 1 99 ? 16.997 -1.462 49.079 1.00 17.13 99 GLY A CA 1
ATOM 751 C C . GLY A 1 99 ? 15.576 -1.865 49.414 1.00 17.40 99 GLY A C 1
ATOM 752 O O . GLY A 1 99 ? 15.040 -2.849 48.880 1.00 17.17 99 GLY A O 1
ATOM 753 N N . ALA A 1 100 ? 14.971 -1.109 50.323 1.00 14.89 100 ALA A N 1
ATOM 754 C CA . ALA A 1 100 ? 13.559 -1.282 50.642 1.00 17.59 100 ALA A CA 1
ATOM 755 C C . ALA A 1 100 ? 12.708 -0.557 49.600 1.00 21.11 100 ALA A C 1
ATOM 756 O O . ALA A 1 100 ? 12.703 0.680 49.524 1.00 19.70 100 ALA A O 1
ATOM 758 N N . VAL A 1 101 ? 11.993 -1.332 48.794 1.00 21.44 101 VAL A N 1
ATOM 759 C CA . VAL A 1 101 ? 11.253 -0.773 47.676 1.00 23.42 101 VAL A CA 1
ATOM 760 C C . VAL A 1 101 ? 9.797 -0.554 48.038 1.00 26.66 101 VAL A C 1
ATOM 761 O O . VAL A 1 101 ? 9.276 -1.147 48.982 1.00 25.89 101 VAL A O 1
ATOM 765 N N . ASP A 1 102 ? 9.151 0.318 47.281 1.00 32.82 102 ASP A N 1
ATOM 766 C CA . ASP A 1 102 ? 7.761 0.652 47.519 1.00 35.44 102 ASP A CA 1
ATOM 767 C C . ASP A 1 102 ? 6.878 -0.389 46.848 1.00 35.47 102 ASP A C 1
ATOM 768 O O . ASP A 1 102 ? 6.840 -0.474 45.622 1.00 37.28 102 ASP A O 1
ATOM 773 N N . SER A 1 103 ? 6.188 -1.197 47.646 1.00 34.49 103 SER A N 1
ATOM 774 C CA . SER A 1 103 ? 5.126 -2.035 47.104 1.00 37.82 103 SER A CA 1
ATOM 775 C C . SER A 1 103 ? 3.820 -1.243 47.153 1.00 45.94 103 SER A C 1
ATOM 776 O O . SER A 1 103 ? 3.794 -0.065 46.798 1.00 51.60 103 SER A O 1
ATOM 779 N N . GLY A 1 104 ? 2.736 -1.869 47.588 1.00 47.14 1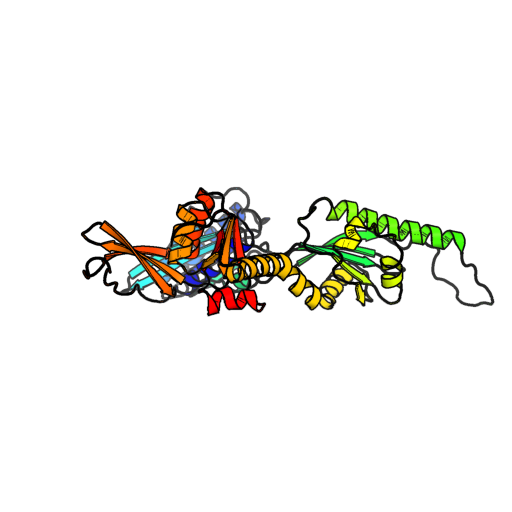04 GLY A N 1
ATOM 780 C CA . GLY A 1 104 ? 1.478 -1.154 47.681 1.00 48.08 104 GLY A CA 1
ATOM 781 C C . GLY A 1 104 ? 1.153 -0.675 49.085 1.00 48.39 104 GLY A C 1
ATOM 782 O O . GLY A 1 104 ? 1.615 -1.258 50.064 1.00 44.42 104 GLY A O 1
ATOM 783 N N . GLY A 1 105 ? 0.370 0.399 49.174 1.00 51.37 105 GLY A N 1
ATOM 784 C CA . GLY A 1 105 ? -0.215 0.855 50.427 1.00 51.05 105 GLY A CA 1
ATOM 785 C C . GLY A 1 105 ? 0.730 1.243 51.550 1.00 51.31 105 GLY A C 1
ATOM 786 O O . GLY A 1 105 ? 0.467 0.947 52.718 1.00 51.26 105 GLY A O 1
ATOM 787 N N . GLY A 1 106 ? 1.827 1.908 51.205 1.00 50.26 106 GLY A N 1
ATOM 788 C CA . GLY A 1 106 ? 2.783 2.363 52.201 1.00 48.78 106 GLY A CA 1
ATOM 789 C C . GLY A 1 106 ? 3.667 1.261 52.751 1.00 45.90 106 GLY A C 1
ATOM 790 O O . GLY A 1 106 ? 4.487 1.499 53.638 1.00 46.06 106 GLY A O 1
ATOM 791 N N . ARG A 1 107 ? 3.501 0.052 52.224 1.00 39.87 107 ARG A N 1
ATOM 792 C CA . ARG A 1 107 ? 4.292 -1.089 52.660 1.00 37.76 107 ARG A CA 1
ATOM 793 C C . ARG A 1 107 ? 5.583 -1.158 51.855 1.00 33.93 107 ARG A C 1
ATOM 794 O O . ARG A 1 107 ? 5.623 -0.733 50.697 1.00 32.37 107 ARG A O 1
ATOM 802 N N . THR A 1 108 ? 6.641 -1.686 52.466 1.00 27.87 108 THR A N 1
ATOM 803 C CA . THR A 1 108 ? 7.905 -1.861 51.760 1.00 21.63 108 THR A CA 1
ATOM 804 C C . THR A 1 108 ? 8.333 -3.327 51.717 1.00 19.73 108 THR A C 1
ATOM 805 O O . THR A 1 108 ? 7.820 -4.159 52.466 1.00 11.93 108 THR A O 1
ATOM 809 N N . ASP A 1 109 ? 9.271 -3.623 50.824 1.00 20.32 109 ASP A N 1
ATOM 810 C CA . ASP A 1 109 ? 9.817 -4.962 50.663 1.00 17.70 109 ASP A CA 1
ATOM 811 C C . ASP A 1 109 ? 11.307 -4.813 50.431 1.00 21.89 109 ASP A C 1
ATOM 812 O O . ASP A 1 109 ? 11.735 -3.958 49.655 1.00 18.60 109 ASP A O 1
ATOM 817 N N . MET A 1 110 ? 12.101 -5.634 51.110 1.00 20.12 110 MET A N 1
ATOM 818 C CA . MET A 1 110 ? 13.545 -5.579 50.939 1.00 18.21 110 MET A CA 1
ATOM 819 C C . MET A 1 110 ? 13.994 -6.362 49.709 1.00 21.63 110 MET A C 1
ATOM 820 O O . MET A 1 110 ? 13.853 -7.590 49.633 1.00 16.70 110 MET A O 1
ATOM 825 N N . VAL A 1 111 ? 14.525 -5.636 48.734 1.00 17.26 111 VAL A N 1
ATOM 826 C CA . VAL A 1 111 ? 15.105 -6.261 47.561 1.00 16.89 111 VAL A CA 1
ATOM 827 C C . VAL A 1 111 ? 16.612 -6.288 47.722 1.00 20.98 111 VAL A C 1
ATOM 828 O O . VAL A 1 111 ? 17.247 -5.247 47.904 1.00 22.07 111 VAL A O 1
ATOM 832 N N . THR A 1 112 ? 17.184 -7.484 47.681 1.00 19.86 112 THR A N 1
ATOM 833 C CA . THR A 1 112 ? 18.634 -7.622 47.698 1.00 23.65 112 THR A CA 1
ATOM 834 C C . THR A 1 112 ? 19.039 -8.593 46.602 1.00 30.02 112 THR A C 1
ATOM 835 O O . THR A 1 112 ? 18.647 -9.759 46.613 1.00 29.47 112 THR A O 1
ATOM 839 N N . GLU A 1 113 ? 19.805 -8.100 45.638 1.00 32.04 113 GLU A N 1
ATOM 840 C CA . GLU A 1 113 ? 20.160 -8.901 44.475 1.00 35.79 113 GLU A CA 1
ATOM 841 C C . GLU A 1 113 ? 21.604 -8.670 44.065 1.00 33.96 113 GLU A C 1
ATOM 842 O O . GLU A 1 113 ? 22.155 -7.580 44.245 1.00 34.89 113 GLU A O 1
ATOM 848 N N . VAL A 1 114 ? 22.210 -9.709 43.510 1.00 32.86 114 VAL A N 1
ATOM 849 C CA . VAL A 1 114 ? 23.583 -9.635 43.045 1.00 33.16 114 VAL A CA 1
ATOM 850 C C . VAL A 1 114 ? 23.684 -10.176 41.623 1.00 37.57 114 VAL A C 1
ATOM 851 O O . VAL A 1 114 ? 23.212 -11.279 41.328 1.00 34.49 114 VAL A O 1
ATOM 855 N N . LEU A 1 115 ? 24.278 -9.386 40.737 1.00 39.73 115 LEU A N 1
ATOM 856 C CA . LEU A 1 115 ? 24.525 -9.833 39.375 1.00 39.33 115 LEU A CA 1
ATOM 857 C C . LEU A 1 115 ? 25.990 -10.205 39.215 1.00 41.95 115 LEU A C 1
ATOM 858 O O . LEU A 1 115 ? 26.866 -9.347 39.278 1.00 45.25 115 LEU A O 1
ATOM 863 N N . GLU A 1 116 ? 26.248 -11.494 39.027 1.00 43.32 116 GLU A N 1
ATOM 864 C CA . GLU A 1 116 ? 27.615 -12.001 38.991 1.00 46.79 116 GLU A CA 1
ATOM 865 C C . GLU A 1 116 ? 28.124 -12.202 37.568 1.00 43.66 116 GLU A C 1
ATOM 866 O O . GLU A 1 116 ? 27.405 -12.711 36.708 1.00 42.43 116 GLU A O 1
ATOM 872 N N . SER A 1 117 ? 29.369 -11.795 37.338 1.00 44.90 117 SER A N 1
ATOM 873 C CA . SER A 1 117 ? 30.071 -12.074 36.089 1.00 47.25 117 SER A CA 1
ATOM 874 C C . SER A 1 117 ? 29.380 -11.526 34.844 1.00 49.98 117 SER A C 1
ATOM 875 O O . SER A 1 117 ? 28.736 -12.273 34.106 1.00 51.57 117 SER A O 1
ATOM 878 N N . PRO A 1 118 ? 29.521 -10.214 34.604 1.00 50.49 118 PRO A N 1
ATOM 879 C CA . PRO A 1 118 ? 29.020 -9.611 33.367 1.00 49.61 118 PRO A CA 1
ATOM 880 C C . PRO A 1 118 ? 29.864 -10.098 32.196 1.00 51.66 118 PRO A C 1
ATOM 881 O O . PRO A 1 118 ? 30.990 -10.546 32.424 1.00 52.15 118 PRO A O 1
ATOM 885 N N . PRO A 1 119 ? 29.330 -10.026 30.965 1.00 52.52 119 PRO A N 1
ATOM 886 C CA . PRO A 1 119 ? 30.098 -10.375 29.764 1.00 52.26 119 PRO A CA 1
ATOM 887 C C . PRO A 1 119 ? 31.430 -9.639 29.732 1.00 55.29 119 PRO A C 1
ATOM 888 O O . PRO A 1 119 ? 32.456 -10.233 29.404 1.00 56.34 119 PRO A O 1
ATOM 892 N N . GLN A 1 120 ? 31.403 -8.356 30.082 1.00 58.14 120 GLN A N 1
ATOM 893 C CA . GLN A 1 120 ? 32.617 -7.559 30.204 1.00 60.45 120 GLN A CA 1
ATOM 894 C C . GLN A 1 120 ? 32.880 -7.249 31.675 1.00 60.29 120 GLN A C 1
ATOM 895 O O . GLN A 1 120 ? 31.985 -6.780 32.380 1.00 59.62 120 GLN A O 1
ATOM 901 N N . PRO A 1 121 ? 34.113 -7.508 32.140 1.00 60.03 121 PRO A N 1
ATOM 902 C CA . PRO A 1 121 ? 34.494 -7.352 33.549 1.00 57.60 121 PRO A CA 1
ATOM 903 C C . PRO A 1 121 ? 34.333 -5.935 34.094 1.00 55.67 121 PRO A C 1
ATOM 904 O O . PRO A 1 121 ? 34.548 -4.963 33.368 1.00 52.75 121 PRO A O 1
ATOM 908 N N . ILE A 1 122 ? 33.954 -5.835 35.367 1.00 55.99 122 ILE A N 1
ATOM 909 C CA . ILE A 1 122 ? 33.818 -4.548 36.047 1.00 57.75 122 ILE A CA 1
ATOM 910 C C . ILE A 1 122 ? 35.180 -3.877 36.189 1.00 61.63 122 ILE A C 1
ATOM 911 O O . ILE A 1 122 ? 36.138 -4.498 36.650 1.00 61.74 122 ILE A O 1
ATOM 916 N N . GLU A 1 123 ? 35.259 -2.608 35.802 1.00 66.48 123 GLU A N 1
ATOM 917 C CA . GLU A 1 123 ? 36.525 -1.881 35.830 1.00 73.86 123 GLU A CA 1
ATOM 918 C C . GLU A 1 123 ? 36.770 -1.124 37.132 1.00 74.10 123 GLU A C 1
ATOM 919 O O . GLU A 1 123 ? 37.880 -1.140 37.663 1.00 75.36 123 GLU A O 1
ATOM 925 N N . SER A 1 124 ? 35.740 -0.451 37.636 1.00 72.53 124 SER A N 1
ATOM 926 C CA . SER A 1 124 ? 35.902 0.406 38.808 1.00 69.51 124 SER A CA 1
ATOM 927 C C . SER A 1 124 ? 34.900 0.111 39.920 1.00 64.04 124 SER A C 1
ATOM 928 O O . SER A 1 124 ? 33.749 -0.238 39.664 1.00 59.20 124 SER A O 1
ATOM 931 N N . PHE A 1 125 ? 35.354 0.253 41.161 1.00 63.02 125 PHE A N 1
ATOM 932 C CA . PHE A 1 125 ? 34.482 0.111 42.316 1.00 59.63 125 PHE A CA 1
ATOM 933 C C . PHE A 1 125 ? 33.624 1.356 42.443 1.00 59.04 125 PHE A C 1
ATOM 934 O O . PHE A 1 125 ? 34.134 2.475 42.396 1.00 60.53 125 PHE A O 1
ATOM 942 N N . ARG A 1 126 ? 32.319 1.165 42.600 1.00 56.60 126 ARG A N 1
ATOM 943 C CA . ARG A 1 126 ? 31.422 2.297 42.782 1.00 54.14 126 ARG A CA 1
ATOM 944 C C . ARG A 1 126 ? 30.313 2.012 43.786 1.00 46.50 126 ARG A C 1
ATOM 945 O O . ARG A 1 126 ? 29.604 1.013 43.680 1.00 42.57 126 ARG A O 1
ATOM 953 N N . TYR A 1 127 ? 30.179 2.898 44.767 1.00 44.95 127 TYR A N 1
ATOM 954 C CA . TYR A 1 127 ? 29.089 2.825 45.727 1.00 40.34 127 TYR A CA 1
ATOM 955 C C . TYR A 1 127 ? 28.057 3.879 45.353 1.00 40.67 127 TYR A C 1
ATOM 956 O O . TYR A 1 127 ? 28.386 5.056 45.203 1.00 42.96 127 TYR A O 1
ATOM 965 N N . HIS A 1 128 ? 26.807 3.462 45.193 1.00 37.74 128 HIS A N 1
ATOM 966 C CA . HIS A 1 128 ? 25.766 4.402 44.805 1.00 35.67 128 HIS A CA 1
ATOM 967 C C . HIS A 1 128 ? 24.516 4.268 45.671 1.00 34.71 128 HIS A C 1
ATOM 968 O O . HIS A 1 128 ? 24.038 3.163 45.932 1.00 26.58 128 HIS A O 1
ATOM 975 N N . CYS A 1 129 ? 23.997 5.409 46.111 1.00 34.35 129 CYS A N 1
ATOM 976 C CA . CYS A 1 129 ? 22.783 5.445 46.910 1.00 30.89 129 CYS A CA 1
ATOM 977 C C . CYS A 1 129 ? 21.788 6.387 46.250 1.00 30.19 129 CYS A C 1
ATOM 978 O O . CYS A 1 129 ? 22.044 7.587 46.121 1.00 28.70 129 CYS A O 1
ATOM 981 N N . ASP A 1 130 ? 20.651 5.849 45.824 1.00 27.67 130 ASP A N 1
ATOM 982 C CA . ASP A 1 130 ? 19.705 6.655 45.070 1.00 32.59 130 ASP A CA 1
ATOM 983 C C . ASP A 1 130 ? 18.255 6.222 45.246 1.00 32.06 130 ASP A C 1
ATOM 984 O O . ASP A 1 130 ? 17.952 5.297 46.002 1.00 26.97 130 ASP A O 1
ATOM 989 N N . SER A 1 131 ? 17.369 6.913 44.533 1.00 33.29 131 SER A N 1
ATOM 990 C CA . SER A 1 131 ? 15.953 6.586 44.511 1.00 32.73 131 SER A CA 1
ATOM 991 C C . SER A 1 131 ? 15.702 5.411 43.574 1.00 29.52 131 SER A C 1
ATOM 992 O O . SER A 1 131 ? 14.624 4.818 43.574 1.00 26.93 131 SER A O 1
ATOM 995 N N . ALA A 1 132 ? 16.708 5.097 42.765 1.00 30.77 132 ALA A N 1
ATOM 996 C CA . ALA A 1 132 ? 16.638 3.994 41.817 1.00 28.95 132 ALA A CA 1
ATOM 997 C C . ALA A 1 132 ? 17.960 3.249 41.812 1.00 26.10 132 ALA A C 1
ATOM 998 O O . ALA A 1 132 ? 19.000 3.821 42.142 1.00 22.63 132 ALA A O 1
ATOM 1000 N N . PHE A 1 133 ? 17.915 1.968 41.452 1.00 23.70 133 PHE A N 1
ATOM 1001 C CA . PHE A 1 133 ? 19.129 1.168 41.328 1.00 23.35 133 PHE A CA 1
ATOM 1002 C C . PHE A 1 133 ? 19.958 1.651 40.142 1.00 28.18 133 PHE A C 1
ATOM 1003 O O . PHE A 1 133 ? 19.411 2.071 39.121 1.00 32.91 133 PHE A O 1
ATOM 1011 N N . LEU A 1 134 ? 21.277 1.592 40.280 1.00 27.56 134 LEU A N 1
ATOM 1012 C CA . LEU A 1 134 ? 22.172 2.061 39.234 1.00 34.55 134 LEU A CA 1
ATOM 1013 C C . LEU A 1 134 ? 22.542 0.934 38.279 1.00 37.55 134 LEU A C 1
ATOM 1014 O O . LEU A 1 134 ? 23.515 0.215 38.505 1.00 38.52 134 LEU A O 1
ATOM 1019 N N . THR A 1 135 ? 21.764 0.789 37.210 1.00 37.75 135 THR A N 1
ATOM 1020 C CA . THR A 1 135 ? 21.988 -0.278 36.239 1.00 37.91 135 THR A CA 1
ATOM 1021 C C . THR A 1 135 ? 22.511 0.248 34.906 1.00 37.61 135 THR A C 1
ATOM 1022 O O . THR A 1 135 ? 22.909 -0.532 34.045 1.00 35.84 135 THR A O 1
ATOM 1026 N N . GLU A 1 136 ? 22.504 1.567 34.739 1.00 39.48 136 GLU A N 1
ATOM 1027 C CA . GLU A 1 136 ? 22.951 2.186 33.489 1.00 40.90 136 GLU A CA 1
ATOM 1028 C C . GLU A 1 136 ? 24.395 1.835 33.085 1.00 43.19 136 GLU A C 1
ATOM 1029 O O . GLU A 1 136 ? 24.639 1.498 31.924 1.00 45.58 136 GLU A O 1
ATOM 1035 N N . PRO A 1 137 ? 25.357 1.915 34.028 1.00 42.85 137 PRO A N 1
ATOM 1036 C CA . PRO A 1 137 ? 26.713 1.494 33.656 1.00 45.50 137 PRO A CA 1
ATOM 1037 C C . PRO A 1 137 ? 26.795 0.010 33.315 1.00 48.47 137 PRO A C 1
ATOM 1038 O O . PRO A 1 137 ? 27.699 -0.403 32.591 1.00 51.61 137 PRO A O 1
ATOM 1042 N N . LEU A 1 138 ? 25.865 -0.782 33.834 1.00 48.10 138 LEU A N 1
ATOM 1043 C CA . LEU A 1 138 ? 25.858 -2.215 33.571 1.00 47.61 138 LEU A CA 1
ATOM 1044 C C . LEU A 1 138 ? 25.240 -2.513 32.208 1.00 49.29 138 LEU A C 1
ATOM 1045 O O . LEU A 1 138 ? 25.613 -3.479 31.542 1.00 48.88 138 LEU A O 1
ATOM 1050 N N . ALA A 1 139 ? 24.300 -1.670 31.793 1.00 50.96 139 ALA A N 1
ATOM 1051 C CA . ALA A 1 139 ? 23.607 -1.855 30.523 1.00 52.06 139 ALA A CA 1
ATOM 1052 C C . ALA A 1 139 ? 24.481 -1.471 29.332 1.00 57.72 139 ALA A C 1
ATOM 1053 O O . ALA A 1 139 ? 24.066 -1.604 28.180 1.00 59.18 139 ALA A O 1
ATOM 1055 N N . GLU A 1 140 ? 25.690 -0.994 29.614 1.00 61.79 140 GLU A N 1
ATOM 1056 C CA . GLU A 1 140 ? 26.618 -0.596 28.562 1.00 66.09 140 GLU A CA 1
ATOM 1057 C C . GLU A 1 140 ? 27.692 -1.651 28.333 1.00 66.31 140 GLU A C 1
ATOM 1058 O O . GLU A 1 140 ? 28.291 -1.714 27.260 1.00 69.67 140 GLU A O 1
ATOM 1064 N N . MET A 1 141 ? 27.935 -2.480 29.343 1.00 64.23 141 MET A N 1
ATOM 1065 C CA . MET A 1 141 ? 28.861 -3.597 29.193 1.00 64.92 141 MET A CA 1
ATOM 1066 C C . MET A 1 141 ? 28.116 -4.840 28.714 1.00 65.31 141 MET A C 1
ATOM 1067 O O . MET A 1 141 ? 28.500 -5.974 29.008 1.00 63.98 141 MET A O 1
ATOM 1072 N N . LEU A 1 142 ? 27.036 -4.602 27.978 1.00 66.74 142 LEU A N 1
ATOM 1073 C CA . LEU A 1 142 ? 26.280 -5.654 27.317 1.00 69.02 142 LEU A CA 1
ATOM 1074 C C . LEU A 1 142 ? 26.277 -5.346 25.827 1.00 74.83 142 LEU A C 1
ATOM 1075 O O . LEU A 1 142 ? 25.447 -5.856 25.076 1.00 73.86 142 LEU A O 1
ATOM 1080 N N . GLY A 1 143 ? 27.217 -4.504 25.409 1.00 81.82 143 GLY A N 1
ATOM 1081 C CA . GLY A 1 143 ? 27.258 -4.009 24.046 1.00 87.30 143 GLY A CA 1
ATOM 1082 C C . GLY A 1 143 ? 27.921 -4.928 23.038 1.00 92.72 143 GLY A C 1
ATOM 1083 O O . GLY A 1 143 ? 27.407 -5.111 21.935 1.00 92.57 143 GLY A O 1
ATOM 1084 N N . ASP A 1 144 ? 29.062 -5.506 23.405 1.00 98.41 144 ASP A N 1
ATOM 1085 C CA . ASP A 1 144 ? 29.827 -6.325 22.464 1.00 101.73 144 ASP A CA 1
ATOM 1086 C C . ASP A 1 144 ? 30.021 -7.777 22.897 1.00 98.40 144 ASP A C 1
ATOM 1087 O O . ASP A 1 144 ? 29.899 -8.116 24.075 1.00 98.86 144 ASP A O 1
ATOM 1092 N N . LYS A 1 145 ? 30.330 -8.623 21.917 1.00 97.31 145 LYS A N 1
ATOM 1093 C CA . LYS A 1 145 ? 30.564 -10.043 22.140 1.00 90.65 145 LYS A CA 1
ATOM 1094 C C . LYS A 1 145 ? 31.545 -10.573 21.102 1.00 85.76 145 LYS A C 1
ATOM 1095 O O . LYS A 1 145 ? 31.431 -10.264 19.916 1.00 87.23 145 LYS A O 1
ATOM 1101 N N . GLY A 1 146 ? 32.511 -11.370 21.547 1.00 78.80 146 GLY A N 1
ATOM 1102 C CA . GLY A 1 146 ? 33.427 -12.014 20.626 1.00 71.98 146 GLY A CA 1
ATOM 1103 C C . GLY A 1 146 ? 34.889 -11.755 20.917 1.00 66.46 146 GLY A C 1
ATOM 1104 O O . GLY A 1 146 ? 35.264 -10.694 21.417 1.00 64.37 146 GLY A O 1
ATOM 1105 N N . LEU A 1 147 ? 35.718 -12.740 20.598 1.00 64.19 147 LEU A N 1
ATOM 1106 C CA . LEU A 1 147 ? 37.156 -12.620 20.772 1.00 61.71 147 LEU A CA 1
ATOM 1107 C C . LEU A 1 147 ? 37.826 -12.451 19.418 1.00 59.60 147 LEU A C 1
ATOM 1108 O O . LEU A 1 147 ? 37.688 -13.299 18.538 1.00 62.04 147 LEU A O 1
ATOM 1113 N N . TYR A 1 148 ? 38.556 -11.354 19.254 1.00 54.79 148 TYR A N 1
ATOM 1114 C CA . TYR A 1 148 ? 39.183 -11.057 17.976 1.00 51.47 148 TYR A CA 1
ATOM 1115 C C . TYR A 1 148 ? 40.662 -10.751 18.129 1.00 47.49 148 TYR A C 1
ATOM 1116 O O . TYR A 1 148 ? 41.049 -9.929 18.957 1.00 47.90 148 TYR A O 1
ATOM 1125 N N . GLY A 1 149 ? 41.482 -11.420 17.324 1.00 44.57 149 GLY A N 1
ATOM 1126 C CA . GLY A 1 149 ? 42.912 -11.168 17.307 1.00 42.19 149 GLY A CA 1
ATOM 1127 C C . GLY A 1 149 ? 43.243 -9.898 16.545 1.00 40.55 149 GLY A C 1
ATOM 1128 O O . GLY A 1 149 ? 42.581 -9.559 15.564 1.00 39.55 149 GLY A O 1
ATOM 1129 N N . LEU A 1 150 ? 44.274 -9.192 16.996 1.00 38.20 150 LEU A N 1
ATOM 1130 C CA . LEU A 1 150 ? 44.658 -7.928 16.386 1.00 35.36 150 LEU A CA 1
ATOM 1131 C C . LEU A 1 150 ? 46.141 -7.913 16.069 1.00 32.24 150 LEU A C 1
ATOM 1132 O O . LEU A 1 150 ? 46.968 -8.222 16.923 1.00 32.13 150 LEU A O 1
ATOM 1137 N N . ILE A 1 151 ? 46.472 -7.550 14.837 1.00 32.91 151 ILE A N 1
ATOM 1138 C CA . ILE A 1 151 ? 47.863 -7.408 14.429 1.00 33.49 151 ILE A CA 1
ATOM 1139 C C . ILE A 1 151 ? 48.049 -6.063 13.751 1.00 32.57 151 ILE A C 1
ATOM 1140 O O . ILE A 1 151 ? 47.437 -5.793 12.717 1.00 34.09 151 ILE A O 1
ATOM 1145 N N . VAL A 1 152 ? 48.881 -5.215 14.337 1.00 29.97 152 VAL A N 1
ATOM 1146 C CA . VAL A 1 152 ? 49.262 -3.972 13.685 1.00 37.54 152 VAL A CA 1
ATOM 1147 C C . VAL A 1 152 ? 50.775 -3.962 13.505 1.00 41.85 152 VAL A C 1
ATOM 1148 O O . VAL A 1 152 ? 51.514 -4.229 14.449 1.00 40.49 152 VAL A O 1
ATOM 1152 N N . LEU A 1 153 ? 51.237 -3.688 12.288 1.00 47.28 153 LEU A N 1
ATOM 1153 C CA . LEU A 1 153 ? 52.675 -3.595 12.041 1.00 53.17 153 LEU A CA 1
ATOM 1154 C C . LEU A 1 153 ? 53.061 -2.475 11.075 1.00 59.11 153 LEU A C 1
ATOM 1155 O O . LEU A 1 153 ? 52.262 -2.043 10.243 1.00 57.93 153 LEU A O 1
ATOM 1160 N N . ASP A 1 154 ? 54.296 -2.008 11.214 1.00 65.76 154 ASP A N 1
ATOM 1161 C CA . ASP A 1 154 ? 54.822 -0.915 10.411 1.00 72.64 154 ASP A CA 1
ATOM 1162 C C . ASP A 1 154 ? 56.134 -1.377 9.798 1.00 74.69 154 ASP A C 1
ATOM 1163 O O . ASP A 1 154 ? 56.354 -2.575 9.621 1.00 74.60 154 ASP A O 1
ATOM 1168 N N . ARG A 1 155 ? 57.004 -0.429 9.471 1.00 77.38 155 ARG A N 1
ATOM 1169 C CA . ARG A 1 155 ? 58.365 -0.762 9.076 1.00 80.35 155 ARG A CA 1
ATOM 1170 C C . ARG A 1 155 ? 59.255 -0.716 10.312 1.00 83.15 155 ARG A C 1
ATOM 1171 O O . ARG A 1 155 ? 60.313 -1.347 10.360 1.00 83.03 155 ARG A O 1
ATOM 1179 N N . ARG A 1 156 ? 58.809 0.035 11.315 1.00 84.74 156 ARG A N 1
ATOM 1180 C CA . ARG A 1 156 ? 59.568 0.210 12.547 1.00 85.54 156 ARG A CA 1
ATOM 1181 C C . ARG A 1 156 ? 59.139 -0.751 13.655 1.00 81.87 156 ARG A C 1
ATOM 1182 O O . ARG A 1 156 ? 59.985 -1.358 14.312 1.00 82.54 156 ARG A O 1
ATOM 1190 N N . GLU A 1 157 ? 57.831 -0.893 13.857 1.00 77.11 157 GLU A N 1
ATOM 1191 C CA . GLU A 1 157 ? 57.322 -1.688 14.976 1.00 71.79 157 GLU A CA 1
ATOM 1192 C C . GLU A 1 157 ? 56.094 -2.541 14.647 1.00 64.33 157 GLU A C 1
ATOM 1193 O O . GLU A 1 157 ? 55.516 -2.440 13.564 1.00 64.53 157 GLU A O 1
ATOM 1199 N N . SER A 1 158 ? 55.709 -3.383 15.601 1.00 56.55 158 SER A N 1
ATOM 1200 C CA . SER A 1 158 ? 54.538 -4.240 15.461 1.00 49.99 158 SER A CA 1
ATOM 1201 C C . SER A 1 158 ? 53.877 -4.488 16.812 1.00 48.41 158 SER A C 1
ATOM 1202 O O . SER A 1 158 ? 54.557 -4.647 17.825 1.00 46.77 158 SER A O 1
ATOM 1205 N N . ASN A 1 159 ? 52.549 -4.525 16.824 1.00 45.91 159 ASN A N 1
ATOM 1206 C CA . ASN A 1 159 ? 51.816 -4.861 18.040 1.00 46.18 159 ASN A CA 1
ATOM 1207 C C . ASN A 1 159 ? 50.748 -5.924 17.816 1.00 44.60 159 ASN A C 1
ATOM 1208 O O . ASN A 1 159 ? 49.976 -5.856 16.859 1.00 43.64 159 ASN A O 1
ATOM 1213 N N . VAL A 1 160 ? 50.727 -6.915 18.700 1.00 42.35 160 VAL A N 1
ATOM 1214 C CA . VAL A 1 160 ? 49.747 -7.990 18.637 1.00 42.41 160 VAL A CA 1
ATOM 1215 C C . VAL A 1 160 ? 48.971 -8.039 19.944 1.00 41.03 160 VAL A C 1
ATOM 1216 O O . VAL A 1 160 ? 49.561 -7.963 21.021 1.00 41.49 160 VAL A O 1
ATOM 1220 N N . GLY A 1 161 ? 47.650 -8.161 19.853 1.00 41.35 161 GLY A N 1
ATOM 1221 C CA . GLY A 1 161 ? 46.821 -8.197 21.043 1.00 44.01 161 GLY A CA 1
ATOM 1222 C C . GLY A 1 161 ? 45.408 -8.715 20.842 1.00 45.65 161 GLY A C 1
ATOM 1223 O O . GLY A 1 161 ? 45.097 -9.349 19.833 1.00 42.80 161 GLY A O 1
ATOM 1224 N N . TRP A 1 162 ? 44.551 -8.435 21.821 1.00 47.80 162 TRP A N 1
ATOM 1225 C CA . TRP A 1 162 ? 43.182 -8.933 21.833 1.00 50.35 162 TRP A CA 1
ATOM 1226 C C . TRP A 1 162 ? 42.147 -7.818 21.764 1.00 48.87 162 TRP A C 1
ATOM 1227 O O . TRP A 1 162 ? 42.341 -6.742 22.327 1.00 49.65 162 TRP A O 1
ATOM 1238 N N . LEU A 1 163 ? 41.045 -8.085 21.073 1.00 48.00 163 LEU A N 1
ATOM 1239 C CA . LEU A 1 163 ? 39.831 -7.307 21.266 1.00 50.27 163 LEU A CA 1
ATOM 1240 C C . LEU A 1 163 ? 38.833 -8.187 22.005 1.00 54.61 163 LEU A C 1
ATOM 1241 O O . LEU A 1 163 ? 38.079 -8.938 21.387 1.00 54.93 163 LEU A O 1
ATOM 1246 N N . LYS A 1 164 ? 38.852 -8.114 23.331 1.00 58.31 164 LYS A N 1
ATOM 1247 C CA . LYS A 1 164 ? 37.934 -8.898 24.147 1.00 60.31 164 LYS A CA 1
ATOM 1248 C C . LYS A 1 164 ? 36.636 -8.132 24.361 1.00 57.82 164 LYS A C 1
ATOM 1249 O O . LYS A 1 164 ? 36.515 -7.347 25.295 1.00 56.74 164 LYS A O 1
ATOM 1255 N N . GLY A 1 165 ? 35.665 -8.364 23.486 1.00 58.32 165 GLY A N 1
ATOM 1256 C CA . GLY A 1 165 ? 34.413 -7.636 23.540 1.00 60.01 165 GLY A CA 1
ATOM 1257 C C . GLY A 1 165 ? 34.570 -6.235 22.979 1.00 62.45 165 GLY A C 1
ATOM 1258 O O . GLY A 1 165 ? 34.536 -6.036 21.763 1.00 62.54 165 GLY A O 1
ATOM 1259 N N . LYS A 1 166 ? 34.745 -5.263 23.870 1.00 64.64 166 LYS A N 1
ATOM 1260 C CA . LYS A 1 166 ? 34.896 -3.867 23.473 1.00 66.97 166 LYS A CA 1
ATOM 1261 C C . LYS A 1 166 ? 36.241 -3.314 23.939 1.00 63.57 166 LYS A C 1
ATOM 1262 O O . LYS A 1 166 ? 36.679 -2.258 23.484 1.00 61.83 166 LYS A O 1
ATOM 1268 N N . ARG A 1 167 ? 36.895 -4.031 24.847 1.00 62.52 167 ARG A N 1
ATOM 1269 C CA . ARG A 1 167 ? 38.195 -3.608 25.353 1.00 62.58 167 ARG A CA 1
ATOM 1270 C C . ARG A 1 167 ? 39.325 -4.157 24.487 1.00 60.79 167 ARG A C 1
ATOM 1271 O O . ARG A 1 167 ? 39.245 -5.272 23.966 1.00 60.17 167 ARG A O 1
ATOM 1279 N N . VAL A 1 168 ? 40.373 -3.357 24.326 1.00 59.24 168 VAL A N 1
ATOM 1280 C CA . VAL A 1 168 ? 41.566 -3.791 23.611 1.00 56.40 168 VAL A CA 1
ATOM 1281 C C . VAL A 1 168 ? 42.678 -4.126 24.601 1.00 53.14 168 VAL A C 1
ATOM 1282 O O . VAL A 1 168 ? 42.866 -3.429 25.597 1.00 53.99 168 VAL A O 1
ATOM 1286 N N . GLN A 1 169 ? 43.404 -5.205 24.334 1.00 52.28 169 GLN A N 1
ATOM 1287 C CA . GLN A 1 169 ? 44.485 -5.618 25.218 1.00 53.09 169 GLN A CA 1
ATOM 1288 C C . GLN A 1 169 ? 45.762 -5.945 24.454 1.00 51.78 169 GLN A C 1
ATOM 1289 O O . GLN A 1 169 ? 45.872 -7.013 23.851 1.00 49.97 169 GLN A O 1
ATOM 1295 N N . PRO A 1 170 ? 46.731 -5.019 24.471 1.00 51.77 170 PRO A N 1
ATOM 1296 C CA . PRO A 1 170 ? 48.050 -5.298 23.902 1.00 49.98 170 PRO A CA 1
ATOM 1297 C C . PRO A 1 170 ? 48.743 -6.395 24.700 1.00 51.57 170 PRO A C 1
ATOM 1298 O O . PRO A 1 170 ? 48.792 -6.321 25.928 1.00 53.28 170 PRO A O 1
ATOM 1302 N N . VAL A 1 171 ? 49.265 -7.404 24.009 1.00 51.81 171 VAL A N 1
ATOM 1303 C CA . VAL A 1 171 ? 49.974 -8.492 24.670 1.00 51.88 171 VAL A CA 1
ATOM 1304 C C . VAL A 1 171 ? 51.430 -8.567 24.215 1.00 54.26 171 VAL A C 1
ATOM 1305 O O . VAL A 1 171 ? 52.344 -8.533 25.036 1.00 56.03 171 VAL A O 1
ATOM 1309 N N . LYS A 1 172 ? 51.647 -8.659 22.906 1.00 52.70 172 LYS A N 1
ATOM 1310 C CA . LYS A 1 172 ? 53.002 -8.794 22.375 1.00 52.93 172 LYS A CA 1
ATOM 1311 C C . LYS A 1 172 ? 53.449 -7.598 21.535 1.00 51.30 172 LYS A C 1
ATOM 1312 O O . LYS A 1 172 ? 52.623 -6.856 21.001 1.00 49.63 172 LYS A O 1
ATOM 1318 N N . SER A 1 173 ? 54.762 -7.422 21.422 1.00 51.12 173 SER A N 1
ATOM 1319 C CA . SER A 1 173 ? 55.332 -6.290 20.695 1.00 56.64 173 SER A CA 1
ATOM 1320 C C . SER A 1 173 ? 56.690 -6.641 20.080 1.00 59.48 173 SER A C 1
ATOM 1321 O O . SER A 1 173 ? 57.348 -7.587 20.515 1.00 59.92 173 SER A O 1
ATOM 1324 N N . ALA A 1 174 ? 57.102 -5.879 19.066 1.00 61.28 174 ALA A N 1
ATOM 1325 C CA . ALA A 1 174 ? 58.380 -6.116 18.388 1.00 63.97 174 ALA A CA 1
ATOM 1326 C C . ALA A 1 174 ? 58.965 -4.852 17.760 1.00 70.20 174 ALA A C 1
ATOM 1327 O O . ALA A 1 174 ? 58.314 -3.805 17.716 1.00 69.64 174 ALA A O 1
ATOM 1329 N N . GLU A 1 175 ? 60.199 -4.964 17.270 1.00 75.16 175 GLU A N 1
ATOM 1330 C CA . GLU A 1 175 ? 60.891 -3.843 16.636 1.00 78.96 175 GLU A CA 1
ATOM 1331 C C . GLU A 1 175 ? 61.455 -4.196 15.257 1.00 81.13 175 GLU A C 1
ATOM 1332 O O . GLU A 1 175 ? 61.308 -5.323 14.783 1.00 80.93 175 GLU A O 1
ATOM 1338 N N . SER A 1 176 ? 62.116 -3.223 14.634 1.00 83.43 176 SER A N 1
ATOM 1339 C CA . SER A 1 176 ? 62.512 -3.304 13.226 1.00 85.31 176 SER A CA 1
ATOM 1340 C C . SER A 1 176 ? 63.464 -4.449 12.869 1.00 86.58 176 SER A C 1
ATOM 1341 O O . SER A 1 176 ? 63.191 -5.216 11.942 1.00 87.37 176 SER A O 1
ATOM 1344 N N . LEU A 1 177 ? 64.581 -4.540 13.590 1.00 85.60 177 LEU A N 1
ATOM 1345 C CA . LEU A 1 177 ? 65.630 -5.536 13.335 1.00 85.27 177 LEU A CA 1
ATOM 1346 C C . LEU A 1 177 ? 66.382 -5.310 12.018 1.00 85.03 177 LEU A C 1
ATOM 1347 O O . LEU A 1 177 ? 67.156 -6.162 11.582 1.00 83.90 177 LEU A O 1
ATOM 1352 N N . VAL A 1 178 ? 66.156 -4.158 11.393 1.00 86.18 178 VAL A N 1
ATOM 1353 C CA . VAL A 1 178 ? 66.896 -3.777 10.193 1.00 86.48 178 VAL A CA 1
ATOM 1354 C C . VAL A 1 178 ? 67.691 -2.497 10.464 1.00 85.57 178 VAL A C 1
ATOM 1355 O O . VAL A 1 178 ? 67.259 -1.666 11.268 1.00 82.69 178 VAL A O 1
ATOM 1359 N N . PRO A 1 179 ? 68.861 -2.343 9.805 1.00 87.64 179 PRO A N 1
ATOM 1360 C CA . PRO A 1 179 ? 69.737 -1.171 9.959 1.00 90.38 179 PRO A CA 1
ATOM 1361 C C . PRO A 1 179 ? 68.976 0.150 9.866 1.00 96.03 179 PRO A C 1
ATOM 1362 O O . PRO A 1 179 ? 67.927 0.218 9.225 1.00 95.01 179 PRO A O 1
ATOM 1366 N N . GLY A 1 180 ? 69.513 1.193 10.489 1.00 103.69 180 GLY A N 1
ATOM 1367 C CA . GLY A 1 180 ? 68.710 2.353 10.825 1.00 110.86 180 GLY A CA 1
ATOM 1368 C C . GLY A 1 180 ? 68.741 3.606 9.969 1.00 117.39 180 GLY A C 1
ATOM 1369 O O . GLY A 1 180 ? 69.751 4.309 9.910 1.00 117.60 180 GLY A O 1
ATOM 1370 N N . LYS A 1 181 ? 67.621 3.858 9.294 1.00 123.46 181 LYS A N 1
ATOM 1371 C CA . LYS A 1 181 ? 67.208 5.200 8.872 1.00 130.15 181 LYS A CA 1
ATOM 1372 C C . LYS A 1 181 ? 68.301 6.105 8.274 1.00 137.04 181 LYS A C 1
ATOM 1373 O O . LYS A 1 181 ? 68.502 6.125 7.058 1.00 137.60 181 LYS A O 1
ATOM 1379 N N . GLN A 1 182 ? 69.001 6.820 9.154 1.00 142.61 182 GLN A N 1
ATOM 1380 C CA . GLN A 1 182 ? 69.991 7.863 8.834 1.00 147.36 182 GLN A CA 1
ATOM 1381 C C . GLN A 1 182 ? 69.998 8.536 7.449 1.00 150.48 182 GLN A C 1
ATOM 1382 O O . GLN A 1 182 ? 68.952 8.806 6.856 1.00 150.89 182 GLN A O 1
ATOM 1388 N N . ARG A 1 183 ? 71.210 8.800 6.967 1.00 153.22 183 ARG A N 1
ATOM 1389 C CA . ARG A 1 183 ? 71.473 9.727 5.865 1.00 155.87 183 ARG A CA 1
ATOM 1390 C C . ARG A 1 183 ? 70.843 9.368 4.520 1.00 157.20 183 ARG A C 1
ATOM 1391 O O . ARG A 1 183 ? 70.980 8.244 4.032 1.00 157.60 183 ARG A O 1
ATOM 1399 N N . LYS A 1 184 ? 70.172 10.348 3.920 1.00 157.91 184 LYS A N 1
ATOM 1400 C CA . LYS A 1 184 ? 69.582 10.192 2.596 1.00 158.11 184 LYS A CA 1
ATOM 1401 C C . LYS A 1 184 ? 70.529 10.739 1.533 1.00 158.27 184 LYS A C 1
ATOM 1402 O O . LYS A 1 184 ? 71.366 11.596 1.819 1.00 158.43 184 LYS A O 1
ATOM 1408 N N . GLY A 1 185 ? 70.390 10.237 0.309 1.00 158.19 185 GLY A N 1
ATOM 1409 C CA . GLY A 1 185 ? 71.180 10.706 -0.816 1.00 158.62 185 GLY A CA 1
ATOM 1410 C C . GLY A 1 185 ? 72.677 10.686 -0.576 1.00 158.73 185 GLY A C 1
ATOM 1411 O O . GLY A 1 185 ? 73.251 9.648 -0.242 1.00 158.77 185 GLY A O 1
ATOM 1412 N N . GLY A 1 186 ? 73.307 11.846 -0.746 1.00 158.54 186 GLY A N 1
ATOM 1413 C CA . GLY A 1 186 ? 74.745 11.972 -0.593 1.00 157.79 186 GLY A CA 1
ATOM 1414 C C . GLY A 1 186 ? 75.477 11.140 -1.625 1.00 156.90 186 GLY A C 1
ATOM 1415 O O . GLY A 1 186 ? 76.626 10.746 -1.419 1.00 157.13 186 GLY A O 1
ATOM 1416 N N . GLN A 1 187 ? 74.791 10.870 -2.735 1.00 155.24 187 GLN A N 1
ATOM 1417 C CA . GLN A 1 187 ? 75.296 10.007 -3.798 1.00 153.01 187 GLN A CA 1
ATOM 1418 C C . GLN A 1 187 ? 75.647 8.620 -3.265 1.00 151.27 187 GLN A C 1
ATOM 1419 O O . GLN A 1 187 ? 76.500 7.930 -3.821 1.00 151.46 187 GLN A O 1
ATOM 1425 N N . SER A 1 188 ? 74.978 8.220 -2.188 1.00 149.15 188 SER A N 1
ATOM 1426 C CA . SER A 1 188 ? 75.268 6.950 -1.533 1.00 146.66 188 SER A CA 1
ATOM 1427 C C . SER A 1 188 ? 73.995 6.202 -1.154 1.00 142.74 188 SER A C 1
ATOM 1428 O O . SER A 1 188 ? 73.017 6.799 -0.701 1.00 142.39 188 SER A O 1
ATOM 1431 N N . ALA A 1 189 ? 74.023 4.887 -1.340 1.00 138.86 189 ALA A N 1
ATOM 1432 C CA . ALA A 1 189 ? 72.899 4.033 -0.989 1.00 133.73 189 ALA A CA 1
ATOM 1433 C C . ALA A 1 189 ? 73.408 2.703 -0.445 1.00 128.33 189 ALA A C 1
ATOM 1434 O O . ALA A 1 189 ? 73.555 1.732 -1.190 1.00 127.80 189 ALA A O 1
ATOM 1436 N N . GLN A 1 190 ? 73.683 2.667 0.856 1.00 123.78 190 GLN A N 1
ATOM 1437 C CA . GLN A 1 190 ? 74.168 1.454 1.504 1.00 118.83 190 GLN A CA 1
ATOM 1438 C C . GLN A 1 190 ? 73.018 0.549 1.937 1.00 111.06 190 GLN A C 1
ATOM 1439 O O . GLN A 1 190 ? 72.937 0.145 3.100 1.00 110.77 190 GLN A O 1
ATOM 1445 N N . ARG A 1 191 ? 72.123 0.243 1.002 1.00 102.91 191 ARG A N 1
ATOM 1446 C CA . ARG A 1 191 ? 71.063 -0.718 1.256 1.00 94.90 191 ARG A CA 1
ATOM 1447 C C . ARG A 1 191 ? 71.704 -2.054 1.570 1.00 89.97 191 ARG A C 1
ATOM 1448 O O . ARG A 1 191 ? 72.714 -2.415 0.969 1.00 91.61 191 ARG A O 1
ATOM 1456 N N . PHE A 1 192 ? 71.138 -2.781 2.523 1.00 82.78 192 PHE A N 1
ATOM 1457 C CA . PHE A 1 192 ? 71.571 -4.150 2.755 1.00 75.45 192 PHE A CA 1
ATOM 1458 C C . PHE A 1 192 ? 70.579 -5.091 2.086 1.00 67.83 192 PHE A C 1
ATOM 1459 O O . PHE A 1 192 ? 69.817 -5.786 2.753 1.00 64.17 192 PHE A O 1
ATOM 1467 N N . ALA A 1 193 ? 70.619 -5.089 0.754 1.00 63.81 193 ALA A N 1
ATOM 1468 C CA . ALA A 1 193 ? 69.677 -5.803 -0.109 1.00 64.59 193 ALA A CA 1
ATOM 1469 C C . ALA A 1 193 ? 69.215 -7.163 0.408 1.00 64.70 193 ALA A C 1
ATOM 1470 O O . ALA A 1 193 ? 68.088 -7.297 0.890 1.00 64.19 193 ALA A O 1
ATOM 1472 N N . ARG A 1 194 ? 70.078 -8.169 0.298 1.00 61.18 194 ARG A N 1
ATOM 1473 C CA . ARG A 1 194 ? 69.712 -9.513 0.728 1.00 58.00 194 ARG A CA 1
ATOM 1474 C C . ARG A 1 194 ? 69.546 -9.582 2.241 1.00 51.80 194 ARG A C 1
ATOM 1475 O O . ARG A 1 194 ? 68.629 -10.235 2.734 1.00 53.53 194 ARG A O 1
ATOM 1483 N N . LEU A 1 195 ? 70.415 -8.892 2.974 1.00 43.37 195 LEU A N 1
ATOM 1484 C CA . LEU A 1 195 ? 70.333 -8.899 4.430 1.00 44.37 195 LEU A CA 1
ATOM 1485 C C . LEU A 1 195 ? 68.989 -8.370 4.945 1.00 44.36 195 LEU A C 1
ATOM 1486 O O . LEU A 1 195 ? 68.391 -8.962 5.842 1.00 43.09 195 LEU A O 1
ATOM 1491 N N . ARG A 1 196 ? 68.519 -7.263 4.377 1.00 46.54 196 ARG A N 1
ATOM 1492 C CA . ARG A 1 196 ? 67.276 -6.643 4.834 1.00 51.84 196 ARG A CA 1
ATOM 1493 C C . ARG A 1 196 ? 66.071 -7.539 4.605 1.00 56.52 196 ARG A C 1
ATOM 1494 O O . ARG A 1 196 ? 65.227 -7.690 5.488 1.00 60.35 196 ARG A O 1
ATOM 1502 N N . LEU A 1 197 ? 65.999 -8.131 3.417 1.00 58.6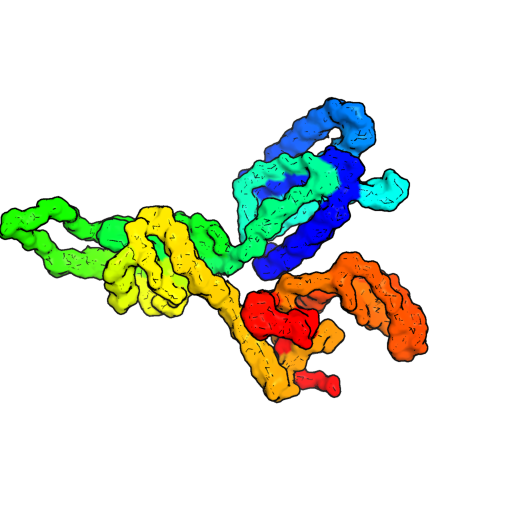9 197 LEU A N 1
ATOM 1503 C CA . LEU A 1 197 ? 64.867 -8.976 3.047 1.00 61.45 197 LEU A CA 1
ATOM 1504 C C . LEU A 1 197 ? 64.806 -10.261 3.865 1.00 62.72 197 LEU A C 1
ATOM 1505 O O . LEU A 1 197 ? 63.732 -10.840 4.041 1.00 63.01 197 LEU A O 1
ATOM 1507 N N . GLU A 1 198 ? 65.958 -10.704 4.360 1.00 60.74 198 GLU A N 1
ATOM 1508 C CA . GLU A 1 198 ? 66.000 -11.843 5.266 1.00 61.50 198 GLU A CA 1
ATOM 1509 C C . GLU A 1 198 ? 65.411 -11.455 6.616 1.00 55.51 198 GLU A C 1
ATOM 1510 O O . GLU A 1 198 ? 64.607 -12.192 7.187 1.00 55.41 198 GLU A O 1
ATOM 1516 N N . ALA A 1 199 ? 65.817 -10.292 7.120 1.00 49.48 199 ALA A N 1
ATOM 1517 C CA . ALA A 1 199 ? 65.318 -9.789 8.393 1.00 45.54 199 ALA A CA 1
ATOM 1518 C C . ALA A 1 199 ? 63.834 -9.441 8.291 1.00 43.01 199 ALA A C 1
ATOM 1519 O O . ALA A 1 199 ? 63.081 -9.601 9.247 1.00 43.25 199 ALA A O 1
ATOM 1521 N N . ILE A 1 200 ? 63.424 -8.965 7.121 1.00 38.38 200 ILE A N 1
ATOM 1522 C CA . ILE A 1 200 ? 62.027 -8.653 6.868 1.00 39.84 200 ILE A CA 1
ATOM 1523 C C . ILE A 1 200 ? 61.202 -9.935 6.823 1.00 44.16 200 ILE A C 1
ATOM 1524 O O . ILE A 1 200 ? 60.095 -9.986 7.353 1.00 47.17 200 ILE A O 1
ATOM 1529 N N . ASP A 1 201 ? 61.755 -10.976 6.209 1.00 52.53 201 ASP A N 1
ATOM 1530 C CA . ASP A 1 201 ? 61.122 -12.289 6.224 1.00 57.94 201 ASP A CA 1
ATOM 1531 C C . ASP A 1 201 ? 61.098 -12.853 7.639 1.00 58.55 201 ASP A C 1
ATOM 1532 O O . ASP A 1 201 ? 60.087 -13.398 8.083 1.00 55.61 201 ASP A O 1
ATOM 1537 N N . ASN A 1 202 ? 62.221 -12.723 8.338 1.00 62.22 202 ASN A N 1
ATOM 1538 C CA . ASN A 1 202 ? 62.309 -13.139 9.734 1.00 66.39 202 ASN A CA 1
ATOM 1539 C C . ASN A 1 202 ? 61.392 -12.313 10.637 1.00 67.01 202 ASN A C 1
ATOM 1540 O O . ASN A 1 202 ? 60.818 -12.835 11.596 1.00 69.32 202 ASN A O 1
ATOM 1545 N N . PHE A 1 203 ? 61.264 -11.025 10.324 1.00 65.73 203 PHE A N 1
ATOM 1546 C CA . PHE A 1 203 ? 60.333 -10.139 11.018 1.00 68.85 203 PHE A CA 1
ATOM 1547 C C . PHE A 1 203 ? 58.932 -10.726 10.930 1.00 66.88 203 PHE A C 1
ATOM 1548 O O . PHE A 1 203 ? 58.366 -11.154 11.934 1.00 65.60 203 PHE A O 1
ATOM 1556 N N . TYR A 1 204 ? 58.386 -10.738 9.718 1.00 64.76 204 TYR A N 1
ATOM 1557 C CA . TYR A 1 204 ? 57.012 -11.167 9.489 1.00 64.43 204 TYR A CA 1
ATOM 1558 C C . TYR A 1 204 ? 56.747 -12.575 10.030 1.00 64.35 204 TYR A C 1
ATOM 1559 O O . TYR A 1 204 ? 55.635 -12.881 10.472 1.00 62.39 204 TYR A O 1
ATOM 1568 N N . GLN A 1 205 ? 57.770 -13.425 9.995 1.00 63.87 205 GLN A N 1
ATOM 1569 C CA . GLN A 1 205 ? 57.656 -14.777 10.535 1.00 64.17 205 GLN A CA 1
ATOM 1570 C C . GLN A 1 205 ? 57.525 -14.790 12.056 1.00 64.62 205 GLN A C 1
ATOM 1571 O O . GLN A 1 205 ? 56.793 -15.610 12.609 1.00 66.04 205 GLN A O 1
ATOM 1577 N N . GLU A 1 206 ? 58.229 -13.888 12.734 1.00 63.06 206 GLU A N 1
ATOM 1578 C CA . GLU A 1 206 ? 58.139 -13.825 14.191 1.00 65.46 206 GLU A CA 1
ATOM 1579 C C . GLU A 1 206 ? 56.790 -13.239 14.613 1.00 56.86 206 GLU A C 1
ATOM 1580 O O . GLU A 1 206 ? 56.261 -13.567 15.677 1.00 51.65 206 GLU A O 1
ATOM 1586 N N . VAL A 1 207 ? 56.231 -12.385 13.761 1.00 53.15 207 VAL A N 1
ATOM 1587 C CA . VAL A 1 207 ? 54.916 -11.811 14.013 1.00 48.44 207 VAL A CA 1
ATOM 1588 C C . VAL A 1 207 ? 53.873 -12.916 13.906 1.00 52.59 207 VAL A C 1
ATOM 1589 O O . VAL A 1 207 ? 52.905 -12.947 14.665 1.00 57.04 207 VAL A O 1
ATOM 1593 N N . ALA A 1 208 ? 54.093 -13.832 12.967 1.00 51.49 208 ALA A N 1
ATOM 1594 C CA . ALA A 1 208 ? 53.256 -15.018 12.841 1.00 51.55 208 ALA A CA 1
ATOM 1595 C C . ALA A 1 208 ? 53.433 -15.900 14.073 1.00 55.01 208 ALA A C 1
ATOM 1596 O O . ALA A 1 208 ? 52.474 -16.497 14.569 1.00 52.85 208 ALA A O 1
ATOM 1598 N N . GLY A 1 209 ? 54.669 -15.978 14.558 1.00 57.82 209 GLY A N 1
ATOM 1599 C CA . GLY A 1 209 ? 54.962 -16.699 15.782 1.00 59.77 209 GLY A CA 1
ATOM 1600 C C . GLY A 1 209 ? 54.197 -16.097 16.943 1.00 62.32 209 GLY A C 1
ATOM 1601 O O . GLY A 1 209 ? 53.575 -16.816 17.725 1.00 61.86 209 GLY A O 1
ATOM 160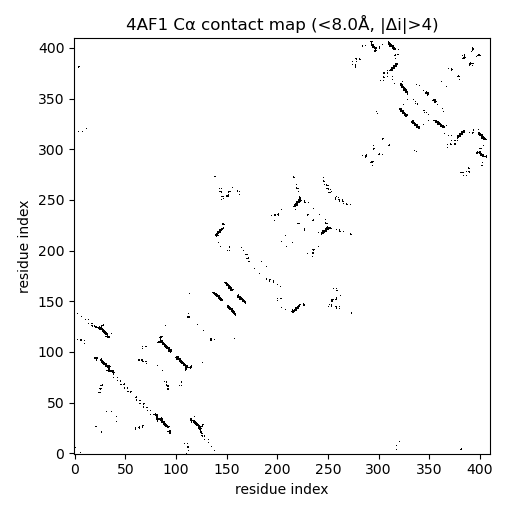2 N N . MET A 1 210 ? 54.238 -14.770 17.044 1.00 64.82 210 MET A N 1
ATOM 1603 C CA . MET A 1 210 ? 53.501 -14.045 18.075 1.00 67.32 210 MET A CA 1
ATOM 1604 C C . MET A 1 210 ? 52.019 -14.369 17.986 1.00 69.84 210 MET A C 1
ATOM 1605 O O . MET A 1 210 ? 51.357 -14.591 18.999 1.00 71.05 210 MET A O 1
ATOM 1610 N N . ALA A 1 211 ? 51.508 -14.407 16.761 1.00 69.15 211 ALA A N 1
ATOM 1611 C CA . ALA A 1 211 ? 50.112 -14.733 16.528 1.00 70.46 211 ALA A CA 1
ATOM 1612 C C . ALA A 1 211 ? 49.849 -16.195 16.870 1.00 74.33 211 ALA A C 1
ATOM 1613 O O . ALA A 1 211 ? 48.731 -16.570 17.218 1.00 73.66 211 ALA A O 1
ATOM 1615 N N . ASP A 1 212 ? 50.891 -17.016 16.780 1.00 78.94 212 ASP A N 1
ATOM 1616 C CA . ASP A 1 212 ? 50.776 -18.435 17.090 1.00 83.32 212 ASP A CA 1
ATOM 1617 C C . ASP A 1 212 ? 50.848 -18.686 18.595 1.00 82.62 212 ASP A C 1
ATOM 1618 O O . ASP A 1 212 ? 50.128 -19.534 19.126 1.00 82.86 212 ASP A O 1
ATOM 1623 N N . ASP A 1 213 ? 51.721 -17.951 19.280 1.00 81.79 213 ASP A N 1
ATOM 1624 C CA . ASP A 1 213 ? 51.838 -18.063 20.730 1.00 80.91 213 ASP A CA 1
ATOM 1625 C C . ASP A 1 213 ? 50.552 -17.602 21.402 1.00 79.76 213 ASP A C 1
ATOM 1626 O O . ASP A 1 213 ? 50.222 -18.040 22.503 1.00 82.50 213 ASP A O 1
ATOM 1631 N N . LEU A 1 214 ? 49.826 -16.718 20.728 1.00 75.25 214 LEU A N 1
ATOM 1632 C CA . LEU A 1 214 ? 48.708 -16.021 21.345 1.00 71.75 214 LEU A CA 1
ATOM 1633 C C . LEU A 1 214 ? 47.339 -16.551 20.914 1.00 73.65 214 LEU A C 1
ATOM 1634 O O . LEU A 1 214 ? 46.455 -16.747 21.748 1.00 72.79 214 LEU A O 1
ATOM 1639 N N . PHE A 1 215 ? 47.164 -16.784 19.618 1.00 75.24 215 PHE A N 1
ATOM 1640 C CA . PHE A 1 215 ? 45.838 -17.092 19.083 1.00 75.62 215 PHE A CA 1
ATOM 1641 C C . PHE A 1 215 ? 45.496 -18.583 19.098 1.00 78.03 215 PHE A C 1
ATOM 1642 O O . PHE A 1 215 ? 44.326 -18.955 19.179 1.00 79.31 215 PHE A O 1
ATOM 1650 N N . VAL A 1 216 ? 46.514 -19.433 19.021 1.00 79.06 216 VAL A N 1
ATOM 1651 C CA . VAL A 1 216 ? 46.293 -20.875 18.996 1.00 81.09 216 VAL A CA 1
ATOM 1652 C C . VAL A 1 216 ? 45.782 -21.387 20.347 1.00 86.51 216 VAL A C 1
ATOM 1653 O O . VAL A 1 216 ? 45.114 -22.418 20.414 1.00 87.20 216 VAL A O 1
ATOM 1657 N N . PRO A 1 217 ? 46.085 -20.658 21.418 1.00 90.56 217 PRO A N 1
ATOM 1658 C CA . PRO A 1 217 ? 45.555 -20.994 22.736 1.00 95.33 217 PRO A CA 1
ATOM 1659 C C . PRO A 1 217 ? 44.029 -20.933 22.717 1.00 99.99 217 PRO A C 1
ATOM 1660 O O . PRO A 1 217 ? 43.355 -21.936 22.959 1.00 99.81 217 PRO A O 1
ATOM 1662 N N . LYS A 1 218 ? 43.489 -19.752 22.425 1.00 103.98 218 LYS A N 1
ATOM 1663 C CA . LYS A 1 218 ? 42.057 -19.595 22.195 1.00 106.73 218 LYS A CA 1
ATOM 1664 C C . LYS A 1 218 ? 41.749 -20.066 20.777 1.00 108.95 218 LYS A C 1
ATOM 1665 O O . LYS A 1 218 ? 41.417 -19.259 19.909 1.00 109.19 218 LYS A O 1
ATOM 1671 N N . ARG A 1 219 ? 41.859 -21.375 20.564 1.00 110.67 219 ARG A N 1
ATOM 1672 C CA . ARG A 1 219 ? 41.863 -21.997 19.236 1.00 112.10 219 ARG A CA 1
ATOM 1673 C C . ARG A 1 219 ? 40.756 -21.532 18.289 1.00 112.03 219 ARG A C 1
ATOM 1674 O O . ARG A 1 219 ? 40.923 -20.559 17.553 1.00 111.64 219 ARG A O 1
ATOM 1682 N N . HIS A 1 220 ? 39.637 -22.248 18.295 1.00 112.78 220 HIS A N 1
ATOM 1683 C CA . HIS A 1 220 ? 38.472 -21.853 17.514 1.00 113.68 220 HIS A CA 1
ATOM 1684 C C . HIS A 1 220 ? 37.714 -20.762 18.255 1.00 113.22 220 HIS A C 1
ATOM 1685 O O . HIS A 1 220 ? 36.719 -20.230 17.759 1.00 113.51 220 HIS A O 1
ATOM 1692 N N . GLU A 1 221 ? 38.198 -20.435 19.449 1.00 112.03 221 GLU A N 1
ATOM 1693 C CA . GLU A 1 221 ? 37.534 -19.473 20.318 1.00 110.04 221 GLU A CA 1
ATOM 1694 C C . GLU A 1 221 ? 37.534 -18.065 19.731 1.00 105.25 221 GLU A C 1
ATOM 1695 O O . GLU A 1 221 ? 36.590 -17.304 19.939 1.00 106.01 221 GLU A O 1
ATOM 1701 N N . ILE A 1 222 ? 38.588 -17.719 18.997 1.00 99.67 222 ILE A N 1
ATOM 1702 C CA . ILE A 1 222 ? 38.632 -16.426 18.324 1.00 95.08 222 ILE A CA 1
ATOM 1703 C C . ILE A 1 222 ? 37.651 -16.424 17.152 1.00 89.43 222 ILE A C 1
ATOM 1704 O O . ILE A 1 222 ? 37.487 -17.433 16.464 1.00 89.33 222 ILE A O 1
ATOM 1709 N N . ASP A 1 223 ? 36.985 -15.296 16.941 1.00 83.20 223 ASP A N 1
ATOM 1710 C CA . ASP A 1 223 ? 35.945 -15.217 15.924 1.00 77.03 223 ASP A CA 1
ATOM 1711 C C . ASP A 1 223 ? 36.439 -14.534 14.652 1.00 70.50 223 ASP A C 1
ATOM 1712 O O . ASP A 1 223 ? 35.695 -14.397 13.681 1.00 71.30 223 ASP A O 1
ATOM 1717 N N . GLY A 1 224 ? 37.699 -14.114 14.661 1.00 63.11 224 GLY A N 1
ATOM 1718 C CA . GLY A 1 224 ? 38.275 -13.422 13.524 1.00 56.56 224 GLY A CA 1
ATOM 1719 C C . GLY A 1 224 ? 39.545 -12.685 13.897 1.00 50.68 224 GLY A C 1
ATOM 1720 O O . GLY A 1 224 ? 39.865 -12.540 15.077 1.00 51.48 224 GLY A O 1
ATOM 1721 N N . ILE A 1 225 ? 40.277 -12.224 12.889 1.00 44.59 225 ILE A N 1
ATOM 1722 C CA . ILE A 1 225 ? 41.525 -11.505 13.118 1.00 40.85 225 ILE A CA 1
ATOM 1723 C C . ILE A 1 225 ? 41.591 -10.256 12.252 1.00 38.10 225 ILE A C 1
ATOM 1724 O O . ILE A 1 225 ? 41.337 -10.310 11.051 1.00 39.67 225 ILE A O 1
ATOM 1729 N N . LEU A 1 226 ? 41.923 -9.127 12.868 1.00 35.98 226 LEU A N 1
ATOM 1730 C CA . LEU A 1 226 ? 42.110 -7.889 12.125 1.00 34.03 226 LEU A CA 1
ATOM 1731 C C . LEU A 1 226 ? 43.596 -7.622 11.889 1.00 32.88 226 LEU A C 1
ATOM 1732 O O . LEU A 1 226 ? 44.418 -7.817 12.781 1.00 31.19 226 LEU A O 1
ATOM 1737 N N . VAL A 1 227 ? 43.932 -7.180 10.682 1.00 32.88 227 VAL A N 1
ATOM 1738 C CA . VAL A 1 227 ? 45.303 -6.800 10.354 1.00 33.39 227 VAL A CA 1
ATOM 1739 C C . VAL A 1 227 ? 45.375 -5.339 9.922 1.00 34.60 227 VAL A C 1
ATOM 1740 O O . VAL A 1 227 ? 44.689 -4.922 8.991 1.00 33.93 227 VAL A O 1
ATOM 1744 N N . GLY A 1 228 ? 46.208 -4.563 10.606 1.00 36.78 228 GLY A N 1
ATOM 1745 C CA . GLY A 1 228 ? 46.333 -3.150 10.313 1.00 42.15 228 GLY A CA 1
ATOM 1746 C C . GLY A 1 228 ? 47.746 -2.741 9.962 1.00 46.77 228 GLY A C 1
ATOM 1747 O O . GLY A 1 228 ? 48.704 -3.450 10.265 1.00 46.97 228 GLY A O 1
ATOM 1748 N N . GLY A 1 229 ? 47.871 -1.585 9.322 1.00 50.14 229 GLY A N 1
ATOM 1749 C CA . GLY A 1 229 ? 49.161 -1.069 8.907 1.00 56.18 229 GLY A CA 1
ATOM 1750 C C . GLY A 1 229 ? 48.979 -0.063 7.791 1.00 61.32 229 GLY A C 1
ATOM 1751 O O . GLY A 1 229 ? 47.967 -0.085 7.094 1.00 62.31 229 GLY A O 1
ATOM 1752 N N . PRO A 1 230 ? 49.953 0.838 7.619 1.00 65.82 230 PRO A N 1
ATOM 1753 C CA . PRO A 1 230 ? 49.848 1.844 6.561 1.00 65.94 230 PRO A CA 1
ATOM 1754 C C . PRO A 1 230 ? 50.458 1.345 5.261 1.00 63.17 230 PRO A C 1
ATOM 1755 O O . PRO A 1 230 ? 51.236 0.395 5.291 1.00 59.41 230 PRO A O 1
ATOM 1759 N N . SER A 1 231 ? 50.089 1.967 4.142 1.00 67.24 231 SER A N 1
ATOM 1760 C CA . SER A 1 231 ? 50.811 1.802 2.881 1.00 71.56 231 SER A CA 1
ATOM 1761 C C . SER A 1 231 ? 50.858 0.326 2.420 1.00 71.85 231 SER A C 1
ATOM 1762 O O . SER A 1 231 ? 50.126 -0.508 2.959 1.00 71.58 231 SER A O 1
ATOM 1765 N N . PRO A 1 232 ? 51.685 0.000 1.403 1.00 68.53 232 PRO A N 1
ATOM 1766 C CA . PRO A 1 232 ? 51.887 -1.423 1.108 1.00 64.79 232 PRO A CA 1
ATOM 1767 C C . PRO A 1 232 ? 52.468 -2.263 2.246 1.00 59.16 232 PRO A C 1
ATOM 1768 O O . PRO A 1 232 ? 52.457 -3.486 2.123 1.00 57.98 232 PRO A O 1
ATOM 1772 N N . THR A 1 233 ? 52.962 -1.636 3.311 1.00 56.91 233 THR A N 1
ATOM 1773 C CA . THR A 1 233 ? 53.525 -2.365 4.449 1.00 53.73 233 THR A CA 1
ATOM 1774 C C . THR A 1 233 ? 52.601 -3.484 4.938 1.00 50.29 233 THR A C 1
ATOM 1775 O O . THR A 1 233 ? 53.031 -4.625 5.108 1.00 45.48 233 THR A O 1
ATOM 1779 N N . LYS A 1 234 ? 51.330 -3.153 5.146 1.00 51.94 234 LYS A N 1
ATOM 1780 C CA . LYS A 1 234 ? 50.339 -4.144 5.560 1.00 54.38 234 LYS A CA 1
ATOM 1781 C C . LYS A 1 234 ? 50.014 -5.118 4.429 1.00 51.33 234 LYS A C 1
ATOM 1782 O O . LYS A 1 234 ? 49.893 -6.325 4.651 1.00 47.53 234 LYS A O 1
ATOM 1788 N N . ASP A 1 235 ? 49.868 -4.584 3.219 1.00 53.25 235 ASP A N 1
ATOM 1789 C CA . ASP A 1 235 ? 49.626 -5.402 2.037 1.00 54.66 235 ASP A CA 1
ATOM 1790 C C . ASP A 1 235 ? 50.790 -6.358 1.820 1.00 49.82 235 ASP A C 1
ATOM 1791 O O . ASP A 1 235 ? 50.593 -7.560 1.646 1.00 48.87 235 ASP A O 1
ATOM 1796 N N . GLU A 1 236 ? 52.003 -5.814 1.839 1.00 45.43 236 GLU A N 1
ATOM 1797 C CA . GLU A 1 236 ? 53.210 -6.615 1.674 1.00 48.00 236 GLU A CA 1
ATOM 1798 C C . GLU A 1 236 ? 53.250 -7.730 2.711 1.00 44.70 236 GLU A C 1
ATOM 1799 O O . GLU A 1 236 ? 53.554 -8.877 2.388 1.00 42.52 236 GLU A O 1
ATOM 1805 N N . PHE A 1 237 ? 52.925 -7.387 3.956 1.00 44.11 237 PHE A N 1
ATOM 1806 C CA . PHE A 1 237 ? 52.910 -8.368 5.033 1.00 42.86 237 PHE A CA 1
ATOM 1807 C C . PHE A 1 237 ? 51.846 -9.435 4.825 1.00 40.49 237 PHE A C 1
ATOM 1808 O O . PHE A 1 237 ? 52.087 -10.617 5.063 1.00 34.05 237 PHE A O 1
ATOM 1816 N N . LEU A 1 238 ? 50.662 -9.005 4.402 1.00 45.87 238 LEU A N 1
ATOM 1817 C CA . LEU A 1 238 ? 49.538 -9.912 4.215 1.00 52.25 238 LEU A CA 1
ATOM 1818 C C . LEU A 1 238 ? 49.639 -10.717 2.921 1.00 55.32 238 LEU A C 1
ATOM 1819 O O . LEU A 1 238 ? 49.404 -11.924 2.923 1.00 55.68 238 LEU A O 1
ATOM 1824 N N . ASP A 1 239 ? 49.987 -10.049 1.824 1.00 57.66 239 ASP A N 1
ATOM 1825 C CA . ASP A 1 239 ? 50.040 -10.710 0.521 1.00 66.45 239 ASP A CA 1
ATOM 1826 C C . ASP A 1 239 ? 51.116 -11.787 0.471 1.00 73.03 239 ASP A C 1
ATOM 1827 O O . ASP A 1 239 ? 50.862 -12.910 0.034 1.00 74.08 239 ASP A O 1
ATOM 1832 N N . GLY A 1 240 ? 52.321 -11.436 0.910 1.00 77.44 240 GLY A N 1
ATOM 1833 C CA . GLY A 1 240 ? 53.393 -12.407 1.023 1.00 79.80 240 GLY A CA 1
ATOM 1834 C C . GLY A 1 240 ? 53.049 -13.400 2.115 1.00 80.54 240 GLY A C 1
ATOM 1835 O O . GLY A 1 240 ? 52.694 -13.005 3.224 1.00 80.78 240 GLY A O 1
ATOM 1836 N N . ASP A 1 241 ? 53.140 -14.689 1.804 1.00 82.56 241 ASP A N 1
ATOM 1837 C CA . ASP A 1 241 ? 52.790 -15.721 2.773 1.00 84.14 241 ASP A CA 1
ATOM 1838 C C . ASP A 1 241 ? 53.841 -15.833 3.872 1.00 83.39 241 ASP A C 1
ATOM 1839 O O . ASP A 1 241 ? 54.735 -16.678 3.815 1.00 85.39 241 ASP A O 1
ATOM 1844 N N . TYR A 1 242 ? 53.727 -14.957 4.863 1.00 79.83 242 TYR A N 1
ATOM 1845 C CA . TYR A 1 242 ? 54.573 -15.005 6.042 1.00 77.09 242 TYR A CA 1
ATOM 1846 C C . TYR A 1 242 ? 53.719 -15.401 7.233 1.00 75.40 242 TYR A C 1
ATOM 1847 O O . TYR A 1 242 ? 54.168 -16.108 8.134 1.00 75.57 242 TYR A O 1
ATOM 1856 N N . LEU A 1 243 ? 52.478 -14.928 7.220 1.00 76.41 243 LEU A N 1
ATOM 1857 C CA . LEU A 1 243 ? 51.594 -14.985 8.378 1.00 78.85 243 LEU A CA 1
ATOM 1858 C C . LEU A 1 243 ? 51.105 -16.395 8.707 1.00 80.63 243 LEU A C 1
ATOM 1859 O O . LEU A 1 243 ? 50.382 -16.586 9.683 1.00 83.14 243 LEU A O 1
ATOM 1864 N N . HIS A 1 244 ? 51.512 -17.371 7.898 1.00 80.37 244 HIS A N 1
ATOM 1865 C CA . HIS A 1 244 ? 51.057 -18.758 8.026 1.00 83.21 244 HIS A CA 1
ATOM 1866 C C . HIS A 1 244 ? 49.565 -18.887 7.700 1.00 80.95 244 HIS A C 1
ATOM 1867 O O . HIS A 1 244 ? 48.718 -18.250 8.329 1.00 79.94 244 HIS A O 1
ATOM 1874 N N . HIS A 1 245 ? 49.265 -19.718 6.707 1.00 81.79 245 HIS A N 1
ATOM 1875 C CA . HIS A 1 245 ? 47.909 -19.889 6.182 1.00 82.96 245 HIS A CA 1
ATOM 1876 C C . HIS A 1 245 ? 46.842 -20.155 7.246 1.00 79.25 245 HIS A C 1
ATOM 1877 O O . HIS A 1 245 ? 45.696 -19.731 7.097 1.00 78.76 245 HIS A O 1
ATOM 1884 N N . GLU A 1 246 ? 47.226 -20.849 8.313 1.00 77.25 246 GLU A N 1
ATOM 1885 C CA . GLU A 1 246 ? 46.291 -21.250 9.363 1.00 77.18 246 GLU A CA 1
ATOM 1886 C C . GLU A 1 246 ? 45.626 -20.055 10.052 1.00 75.02 246 GLU A C 1
ATOM 1887 O O . GLU A 1 246 ? 44.549 -20.179 10.640 1.00 72.74 246 GLU A O 1
ATOM 1893 N N . LEU A 1 247 ? 46.275 -18.900 9.977 1.00 74.38 247 LEU A N 1
ATOM 1894 C CA . LEU A 1 247 ? 45.736 -17.684 10.567 1.00 74.02 247 LEU A CA 1
ATOM 1895 C C . LEU A 1 247 ? 45.229 -16.751 9.477 1.00 74.53 247 LEU A C 1
ATOM 1896 O O . LEU A 1 247 ? 44.397 -15.882 9.732 1.00 74.56 247 LEU A O 1
ATOM 1901 N N . GLN A 1 248 ? 45.735 -16.948 8.262 1.00 73.78 248 GLN A N 1
ATOM 1902 C CA . GLN A 1 248 ? 45.261 -16.216 7.092 1.00 72.26 248 GLN A CA 1
ATOM 1903 C C . GLN A 1 248 ? 43.778 -16.495 6.883 1.00 73.47 248 GLN A C 1
ATOM 1904 O O . GLN A 1 248 ? 43.044 -15.659 6.356 1.00 75.03 248 GLN A O 1
ATOM 1910 N N . ASP A 1 249 ? 43.353 -17.681 7.304 1.00 73.91 249 ASP A N 1
ATOM 1911 C CA . ASP A 1 249 ? 41.966 -18.107 7.191 1.00 76.06 249 ASP A CA 1
ATOM 1912 C C . ASP A 1 249 ? 41.017 -17.166 7.918 1.00 74.83 249 ASP A C 1
ATOM 1913 O O . ASP A 1 249 ? 40.026 -16.707 7.352 1.00 76.90 249 ASP A O 1
ATOM 1918 N N . LYS A 1 250 ? 41.327 -16.881 9.178 1.00 71.25 250 LYS A N 1
ATOM 1919 C CA . LYS A 1 250 ? 40.403 -16.154 10.038 1.00 67.56 250 LYS A CA 1
ATOM 1920 C C . LYS A 1 250 ? 40.589 -14.639 9.993 1.00 58.97 250 LYS A C 1
ATOM 1921 O O . LYS A 1 250 ? 39.956 -13.911 10.756 1.00 59.77 250 LYS A O 1
ATOM 1927 N N . VAL A 1 251 ? 41.453 -14.166 9.101 1.00 49.52 251 VAL A N 1
ATOM 1928 C CA . VAL A 1 251 ? 41.637 -12.731 8.916 1.00 43.76 251 VAL A CA 1
ATOM 1929 C C . VAL A 1 251 ? 40.400 -12.125 8.262 1.00 43.86 251 VAL A C 1
ATOM 1930 O O . VAL A 1 251 ? 39.994 -12.544 7.177 1.00 46.09 251 VAL A O 1
ATOM 1934 N N . LEU A 1 252 ? 39.802 -11.142 8.929 1.00 43.09 252 LEU A N 1
ATOM 1935 C CA . LEU A 1 252 ? 38.574 -10.519 8.447 1.00 44.02 252 LEU A CA 1
ATOM 1936 C C . LEU A 1 252 ? 38.842 -9.489 7.355 1.00 47.54 252 LEU A C 1
ATOM 1937 O O . LEU A 1 252 ? 38.002 -9.266 6.482 1.00 50.12 252 LEU A O 1
ATOM 1942 N N . GLY A 1 253 ? 40.015 -8.865 7.406 1.00 46.45 253 GLY A N 1
ATOM 1943 C CA . GLY A 1 253 ? 40.402 -7.899 6.394 1.00 45.82 253 GLY A CA 1
ATOM 1944 C C . GLY A 1 253 ? 41.592 -7.055 6.807 1.00 44.64 253 GLY A C 1
ATOM 1945 O O . GLY A 1 253 ? 41.973 -7.031 7.978 1.00 42.13 253 GLY A O 1
ATOM 1946 N N . LYS A 1 254 ? 42.180 -6.357 5.841 1.00 45.46 254 LYS A N 1
ATOM 1947 C CA . LYS A 1 254 ? 43.308 -5.472 6.114 1.00 46.81 254 LYS A CA 1
ATOM 1948 C C . LYS A 1 254 ? 42.867 -4.015 6.107 1.00 43.07 254 LYS A C 1
ATOM 1949 O O . LYS A 1 254 ? 42.061 -3.607 5.273 1.00 43.79 254 LYS A O 1
ATOM 1955 N N . PHE A 1 255 ? 43.399 -3.231 7.038 1.00 41.82 255 PHE A N 1
ATOM 1956 C CA . PHE A 1 255 ? 42.923 -1.868 7.229 1.00 43.71 255 PHE A CA 1
ATOM 1957 C C . PHE A 1 255 ? 44.060 -0.852 7.325 1.00 46.37 255 PHE A C 1
ATOM 1958 O O . PHE A 1 255 ? 45.138 -1.153 7.837 1.00 44.10 255 PHE A O 1
ATOM 1966 N N . ASP A 1 256 ? 43.799 0.356 6.835 1.00 50.59 256 ASP A N 1
ATOM 1967 C CA . ASP A 1 256 ? 44.802 1.411 6.803 1.00 57.13 256 ASP A CA 1
ATOM 1968 C C . ASP A 1 256 ? 44.928 2.108 8.157 1.00 58.23 256 ASP A C 1
ATOM 1969 O O . ASP A 1 256 ? 44.101 2.948 8.514 1.00 58.08 256 ASP A O 1
ATOM 1974 N N . VAL A 1 257 ? 45.967 1.745 8.903 1.00 58.38 257 VAL A N 1
ATOM 1975 C CA . VAL A 1 257 ? 46.264 2.365 10.190 1.00 59.00 257 VAL A CA 1
ATOM 1976 C C . VAL A 1 257 ? 47.721 2.809 10.211 1.00 60.83 257 VAL A C 1
ATOM 1977 O O . VAL A 1 257 ? 48.627 1.988 10.073 1.00 60.33 257 VAL A O 1
ATOM 1981 N N . SER A 1 258 ? 47.946 4.108 10.382 1.00 63.44 258 SER A N 1
ATOM 1982 C CA . SER A 1 258 ? 49.289 4.667 10.245 1.00 64.02 258 SER A CA 1
ATOM 1983 C C . SER A 1 258 ? 50.038 4.843 11.569 1.00 66.89 258 SER A C 1
ATOM 1984 O O . SER A 1 258 ? 51.173 5.320 11.586 1.00 66.71 258 SER A O 1
ATOM 1987 N N . TYR A 1 259 ? 49.401 4.450 12.669 1.00 69.65 259 TYR A N 1
ATOM 1988 C CA . TYR A 1 259 ? 50.045 4.450 13.982 1.00 70.87 259 TYR A CA 1
ATOM 1989 C C . TYR A 1 259 ? 50.187 3.019 14.483 1.00 69.82 259 TYR A C 1
ATOM 1990 O O . TYR A 1 259 ? 49.215 2.268 14.526 1.00 68.51 259 TYR A O 1
ATOM 1999 N N . THR A 1 260 ? 51.404 2.644 14.861 1.00 69.39 260 THR A N 1
ATOM 2000 C CA . THR A 1 260 ? 51.725 1.237 15.067 1.00 68.73 260 THR A CA 1
ATOM 2001 C C . THR A 1 260 ? 52.183 0.916 16.492 1.00 64.95 260 THR A C 1
ATOM 2002 O O . THR A 1 260 ? 52.611 -0.203 16.789 1.00 60.90 260 THR A O 1
ATOM 2006 N N . ASP A 1 261 ? 52.072 1.887 17.389 1.00 66.34 261 ASP A N 1
ATOM 2007 C CA . ASP A 1 261 ? 52.333 1.604 18.793 1.00 66.71 261 ASP A CA 1
ATOM 2008 C C . ASP A 1 261 ? 51.164 0.804 19.360 1.00 63.57 261 ASP A C 1
ATOM 2009 O O . ASP A 1 261 ? 50.338 0.276 18.610 1.00 58.24 261 ASP A O 1
ATOM 2014 N N . GLU A 1 262 ? 51.093 0.712 20.682 1.00 64.78 262 GLU A N 1
ATOM 2015 C CA . GLU A 1 262 ? 50.021 -0.032 21.333 1.00 64.87 262 GLU A CA 1
ATOM 2016 C C . GLU A 1 262 ? 48.647 0.572 21.044 1.00 61.51 262 GLU A C 1
ATOM 2017 O O . GLU A 1 262 ? 47.638 -0.136 21.042 1.00 62.18 262 GLU A O 1
ATOM 2023 N N . SER A 1 263 ? 48.615 1.875 20.779 1.00 58.26 263 SER A N 1
ATOM 2024 C CA . SER A 1 263 ? 47.355 2.571 20.530 1.00 57.01 263 SER A CA 1
ATOM 2025 C C . SER A 1 263 ? 46.832 2.327 19.116 1.00 56.13 263 SER A C 1
ATOM 2026 O O . SER A 1 263 ? 45.691 2.667 18.801 1.00 58.67 263 SER A O 1
ATOM 2029 N N . GLY A 1 264 ? 47.669 1.743 18.265 1.00 51.41 264 GLY A N 1
ATOM 2030 C CA . GLY A 1 264 ? 47.271 1.428 16.907 1.00 48.34 264 GLY A CA 1
ATOM 2031 C C . GLY A 1 264 ? 46.259 0.301 16.865 1.00 48.14 264 GLY A C 1
ATOM 2032 O O . GLY A 1 264 ? 45.455 0.209 15.938 1.00 49.54 264 GLY A O 1
ATOM 2033 N N . LEU A 1 265 ? 46.307 -0.560 17.877 1.00 45.51 265 LEU A N 1
ATOM 2034 C CA . LEU A 1 265 ? 45.359 -1.659 18.008 1.00 43.07 265 LEU A CA 1
ATOM 2035 C C . LEU A 1 265 ? 43.933 -1.139 18.137 1.00 44.54 265 LEU A C 1
ATOM 2036 O O . LEU A 1 265 ? 42.999 -1.723 17.587 1.00 43.99 265 LEU A O 1
ATOM 2041 N N . SER A 1 266 ? 43.773 -0.034 18.860 1.00 47.18 266 SER A N 1
ATOM 2042 C CA . SER A 1 266 ? 42.469 0.595 19.020 1.00 49.71 266 SER A CA 1
ATOM 2043 C C . SER A 1 266 ? 42.006 1.213 17.709 1.00 49.52 266 SER A C 1
ATOM 2044 O O . SER A 1 266 ? 40.815 1.226 17.406 1.00 48.88 266 SER A O 1
ATOM 2047 N N . ASP A 1 267 ? 42.954 1.737 16.941 1.00 52.40 267 ASP A N 1
ATOM 2048 C CA . ASP A 1 267 ? 42.640 2.341 15.655 1.00 56.81 267 ASP A CA 1
ATOM 2049 C C . ASP A 1 267 ? 42.165 1.275 14.681 1.00 54.50 267 ASP A C 1
ATOM 2050 O O . ASP A 1 267 ? 41.242 1.500 13.897 1.00 55.24 267 ASP A O 1
ATOM 2055 N N . LEU A 1 268 ? 42.802 0.110 14.750 1.00 49.62 268 LEU A N 1
ATOM 2056 C CA . LEU A 1 268 ? 42.427 -1.032 13.927 1.00 43.96 268 LEU A CA 1
ATOM 2057 C C . LEU A 1 268 ? 40.986 -1.450 14.202 1.00 41.84 268 LEU A C 1
ATOM 2058 O O . LEU A 1 268 ? 40.213 -1.679 13.274 1.00 39.68 268 LEU A O 1
ATOM 2063 N N . VAL A 1 269 ? 40.637 -1.544 15.482 1.00 43.65 269 VAL A N 1
ATOM 2064 C CA . VAL A 1 269 ? 39.274 -1.857 15.894 1.00 45.26 269 VAL A CA 1
ATOM 2065 C C . VAL A 1 269 ? 38.306 -0.817 15.348 1.00 51.83 269 VAL A C 1
ATOM 2066 O O . VAL A 1 269 ? 37.227 -1.156 14.863 1.00 54.08 269 VAL A O 1
ATOM 2070 N N . ASP A 1 270 ? 38.707 0.449 15.416 1.00 58.20 270 ASP A N 1
ATOM 2071 C CA . ASP A 1 270 ? 37.896 1.540 14.888 1.00 65.13 270 ASP A CA 1
ATOM 2072 C C . ASP A 1 270 ? 37.636 1.370 13.395 1.00 63.45 270 ASP A C 1
ATOM 2073 O O . ASP A 1 270 ? 36.488 1.367 12.949 1.00 62.82 270 ASP A O 1
ATOM 2078 N N . ALA A 1 271 ? 38.713 1.216 12.632 1.00 61.58 271 ALA A N 1
ATOM 2079 C CA . ALA A 1 271 ? 38.626 1.116 11.178 1.00 59.13 271 ALA A CA 1
ATOM 2080 C C . ALA A 1 271 ? 37.917 -0.152 10.708 1.00 54.26 271 ALA A C 1
ATOM 2081 O O . ALA A 1 271 ? 37.321 -0.177 9.630 1.00 53.86 271 ALA A O 1
ATOM 2083 N N . GLY A 1 272 ? 37.989 -1.206 11.512 1.00 49.78 272 GLY A N 1
ATOM 2084 C CA . GLY A 1 272 ? 37.413 -2.482 11.132 1.00 46.61 272 GLY A CA 1
ATOM 2085 C C . GLY A 1 272 ? 36.083 -2.755 11.806 1.00 45.64 272 GLY A C 1
ATOM 2086 O O . GLY A 1 272 ? 35.657 -3.905 11.904 1.00 44.69 272 GLY A O 1
ATOM 2087 N N . GLN A 1 273 ? 35.420 -1.693 12.256 1.00 44.75 273 GLN A N 1
ATOM 2088 C CA . GLN A 1 273 ? 34.171 -1.821 13.000 1.00 48.99 273 GLN A CA 1
ATOM 2089 C C . GLN A 1 273 ? 33.104 -2.549 12.188 1.00 48.35 273 GLN A C 1
ATOM 2090 O O . GLN A 1 273 ? 32.424 -3.439 12.700 1.00 49.25 273 GLN A O 1
ATOM 2096 N N . ALA A 1 274 ? 32.973 -2.175 10.918 1.00 47.51 274 ALA A N 1
ATOM 2097 C CA . ALA A 1 274 ? 32.011 -2.812 10.025 1.00 50.60 274 ALA A CA 1
ATOM 2098 C C . ALA A 1 274 ? 32.318 -4.296 9.831 1.00 51.31 274 ALA A C 1
ATOM 2099 O O . ALA A 1 274 ? 31.417 -5.134 9.855 1.00 53.81 274 ALA A O 1
ATOM 2101 N N . ALA A 1 275 ? 33.595 -4.615 9.649 1.00 49.78 275 ALA A N 1
ATOM 2102 C CA . ALA A 1 275 ? 34.015 -5.995 9.443 1.00 47.96 275 ALA A CA 1
ATOM 2103 C C . ALA A 1 275 ? 33.766 -6.845 10.686 1.00 46.75 275 ALA A C 1
ATOM 2104 O O . ALA A 1 275 ? 33.502 -8.043 10.586 1.00 46.82 275 ALA A O 1
ATOM 2106 N N . LEU A 1 276 ? 33.859 -6.215 11.853 1.00 45.75 276 LEU A N 1
ATOM 2107 C CA . LEU A 1 276 ? 33.636 -6.893 13.127 1.00 44.95 276 LEU A CA 1
ATOM 2108 C C . LEU A 1 276 ? 32.164 -7.245 13.335 1.00 49.34 276 LEU A C 1
ATOM 2109 O O . LEU A 1 276 ? 31.834 -8.362 13.737 1.00 49.46 276 LEU A O 1
ATOM 2114 N N . ALA A 1 277 ? 31.284 -6.286 13.064 1.00 50.29 277 ALA A N 1
ATOM 2115 C CA . ALA A 1 277 ? 29.854 -6.479 13.280 1.00 54.05 277 ALA A CA 1
ATOM 2116 C C . ALA A 1 277 ? 29.304 -7.594 12.397 1.00 57.26 277 ALA A C 1
ATOM 2117 O O . ALA A 1 277 ? 28.337 -8.260 12.758 1.00 60.38 277 ALA A O 1
ATOM 2119 N N . GLU A 1 278 ? 29.934 -7.796 11.244 1.00 56.05 278 GLU A N 1
ATOM 2120 C CA . GLU A 1 278 ? 29.550 -8.874 10.342 1.00 55.76 278 GLU A CA 1
ATOM 2121 C C . GLU A 1 278 ? 30.101 -10.215 10.820 1.00 55.77 278 GLU A C 1
ATOM 2122 O O . GLU A 1 278 ? 29.462 -11.254 10.650 1.00 57.07 278 GLU A O 1
ATOM 2128 N N . ALA A 1 279 ? 31.288 -10.190 11.417 1.00 53.50 279 ALA A N 1
ATOM 2129 C CA . ALA A 1 279 ? 31.885 -11.402 11.966 1.00 51.71 279 ALA A CA 1
ATOM 2130 C C . ALA A 1 279 ? 31.077 -11.906 13.156 1.00 50.23 279 ALA A C 1
ATOM 2131 O O . ALA A 1 279 ? 30.966 -13.112 13.382 1.00 45.09 279 ALA A O 1
ATOM 2133 N N . ASP A 1 280 ? 30.510 -10.969 13.911 1.00 51.77 280 ASP A N 1
ATOM 2134 C CA . ASP A 1 280 ? 29.696 -11.300 15.075 1.00 56.43 280 ASP A CA 1
ATOM 2135 C C . ASP A 1 280 ? 28.474 -12.124 14.683 1.00 56.48 280 ASP A C 1
ATOM 2136 O O . ASP A 1 280 ? 27.987 -12.944 15.462 1.00 54.94 280 ASP A O 1
ATOM 2141 N N . LEU A 1 281 ? 27.993 -11.907 13.463 1.00 56.88 281 LEU A N 1
ATOM 2142 C CA . LEU A 1 281 ? 26.772 -12.546 12.989 1.00 55.68 281 LEU A CA 1
ATOM 2143 C C . LEU A 1 281 ? 27.017 -13.907 12.335 1.00 57.32 281 LEU A C 1
ATOM 2144 O O . LEU A 1 281 ? 26.098 -14.490 11.760 1.00 56.37 281 LEU A O 1
ATOM 2149 N N . MET A 1 282 ? 28.244 -14.414 12.427 1.00 59.85 282 MET A N 1
ATOM 2150 C CA . MET A 1 282 ? 28.608 -15.662 11.753 1.00 61.08 282 MET A CA 1
ATOM 2151 C C . MET A 1 282 ? 27.796 -16.878 12.204 1.00 58.41 282 MET A C 1
ATOM 2152 O O . MET A 1 282 ? 27.189 -17.561 11.379 1.00 60.46 282 MET A O 1
ATOM 2157 N N . ASP A 1 283 ? 27.786 -17.147 13.505 1.00 54.37 283 ASP A N 1
ATOM 2158 C CA . ASP A 1 283 ? 27.058 -18.300 14.031 1.00 51.51 283 ASP A CA 1
ATOM 2159 C C . ASP A 1 283 ? 25.551 -18.134 13.866 1.00 46.12 283 ASP A C 1
ATOM 2160 O O . ASP A 1 283 ? 24.829 -19.105 13.641 1.00 43.94 283 ASP A O 1
ATOM 2165 N N . ASP A 1 284 ? 25.082 -16.896 13.984 1.00 40.81 284 ASP A N 1
ATOM 2166 C CA . ASP A 1 284 ? 23.662 -16.597 13.849 1.00 37.82 284 ASP A CA 1
ATOM 2167 C C . ASP A 1 284 ? 23.179 -16.820 12.419 1.00 39.09 284 ASP A C 1
ATOM 2168 O O . ASP A 1 284 ? 22.189 -17.523 12.194 1.00 38.37 284 ASP A O 1
ATOM 2173 N N . LYS A 1 285 ? 23.885 -16.225 11.459 1.00 39.56 285 LYS A N 1
ATOM 2174 C CA . LYS A 1 285 ? 23.520 -16.342 10.051 1.00 40.12 285 LYS A CA 1
ATOM 2175 C C . LYS A 1 285 ? 23.571 -17.787 9.568 1.00 40.96 285 LYS A C 1
ATOM 2176 O O . LYS A 1 285 ? 22.777 -18.187 8.724 1.00 45.24 285 LYS A O 1
ATOM 2182 N N . SER A 1 286 ? 24.494 -18.570 10.115 1.00 39.97 286 SER A N 1
ATOM 2183 C CA . SER A 1 286 ? 24.603 -19.978 9.746 1.00 44.33 286 SER A CA 1
ATOM 2184 C C . SER A 1 286 ? 23.493 -20.812 10.384 1.00 44.92 286 SER A C 1
ATOM 2185 O O . SER A 1 286 ? 23.033 -21.797 9.802 1.00 45.77 286 SER A O 1
ATOM 2188 N N . ASP A 1 287 ? 23.069 -20.424 11.583 1.00 41.87 287 ASP A N 1
ATOM 2189 C CA . ASP A 1 287 ? 21.954 -21.099 12.244 1.00 39.53 287 ASP A CA 1
ATOM 2190 C C . ASP A 1 287 ? 20.644 -20.853 11.504 1.00 31.68 287 ASP A C 1
ATOM 2191 O O . ASP A 1 287 ? 19.883 -21.783 11.241 1.00 30.52 287 ASP A O 1
ATOM 2196 N N . MET A 1 288 ? 20.383 -19.596 11.173 1.00 25.78 288 MET A N 1
ATOM 2197 C CA . MET A 1 288 ? 19.128 -19.240 10.531 1.00 29.46 288 MET A CA 1
ATOM 2198 C C . MET A 1 288 ? 19.056 -19.722 9.086 1.00 35.35 288 MET A C 1
ATOM 2199 O O . MET A 1 288 ? 17.983 -20.095 8.610 1.00 33.73 288 MET A O 1
ATOM 2204 N N . GLU A 1 289 ? 20.192 -19.715 8.393 1.00 37.91 289 GLU A N 1
ATOM 2205 C CA . GLU A 1 289 ? 20.244 -20.249 7.037 1.00 42.90 289 GLU A CA 1
ATOM 2206 C C . GLU A 1 289 ? 19.856 -21.714 7.071 1.00 42.18 289 GLU A C 1
ATOM 2207 O O . GLU A 1 289 ? 19.115 -22.195 6.215 1.00 44.97 289 GLU A O 1
ATOM 2213 N N . GLU A 1 290 ? 20.353 -22.414 8.082 1.00 39.32 290 GLU A N 1
ATOM 2214 C CA . GLU A 1 290 ? 20.044 -23.821 8.268 1.00 41.75 290 GLU A CA 1
ATOM 2215 C C . GLU A 1 290 ? 18.586 -24.022 8.673 1.00 38.37 290 GLU A C 1
ATOM 2216 O O . GLU A 1 290 ? 17.955 -25.003 8.283 1.00 40.16 290 GLU A O 1
ATOM 2222 N N . PHE A 1 291 ? 18.049 -23.085 9.447 1.00 35.02 291 PHE A N 1
ATOM 2223 C CA . PHE A 1 291 ? 16.654 -23.163 9.862 1.00 30.61 291 PHE A CA 1
ATOM 2224 C C . PHE A 1 291 ? 15.710 -22.975 8.678 1.00 30.04 291 PHE A C 1
ATOM 2225 O O . PHE A 1 291 ? 14.776 -23.753 8.491 1.00 23.44 291 PHE A O 1
ATOM 2233 N N . PHE A 1 292 ? 15.958 -21.938 7.883 1.00 35.31 292 PHE A N 1
ATOM 2234 C CA . PHE A 1 292 ? 15.118 -21.648 6.726 1.00 37.53 292 PHE A CA 1
ATOM 2235 C C . PHE A 1 292 ? 15.151 -22.757 5.671 1.00 42.04 292 PHE A C 1
ATOM 2236 O O . PHE A 1 292 ? 14.138 -23.039 5.032 1.00 43.71 292 PHE A O 1
ATOM 2244 N N . GLU A 1 293 ? 16.308 -23.386 5.494 1.00 40.03 293 GLU A N 1
ATOM 2245 C CA . GLU A 1 293 ? 16.418 -24.495 4.551 1.00 44.19 293 GLU A CA 1
ATOM 2246 C C . GLU A 1 293 ? 15.575 -25.688 4.999 1.00 39.72 293 GLU A C 1
ATOM 2247 O O . GLU A 1 293 ? 15.036 -26.423 4.174 1.00 36.53 293 GLU A O 1
ATOM 2253 N N . GLU A 1 294 ? 15.449 -25.868 6.308 1.00 39.76 294 GLU A N 1
ATOM 2254 C CA . GLU A 1 294 ? 14.600 -26.927 6.842 1.00 38.26 294 GLU A CA 1
ATOM 2255 C C . GLU A 1 294 ? 13.115 -26.562 6.775 1.00 34.89 294 GLU A C 1
ATOM 2256 O O . GLU A 1 294 ? 12.264 -27.441 6.629 1.00 37.65 294 GLU A O 1
ATOM 2262 N N . LEU A 1 295 ? 12.807 -25.272 6.878 1.00 31.73 295 LEU A N 1
ATOM 2263 C CA . LEU A 1 295 ? 11.434 -24.803 6.706 1.00 32.63 295 LEU A CA 1
ATOM 2264 C C . LEU A 1 295 ? 10.971 -25.056 5.278 1.00 40.30 295 LEU A C 1
ATOM 2265 O O . LEU A 1 295 ? 9.927 -25.672 5.048 1.00 42.97 295 LEU A O 1
ATOM 2270 N N . ASN A 1 296 ? 11.756 -24.568 4.322 1.00 44.99 296 ASN A N 1
ATOM 2271 C CA . ASN A 1 296 ? 11.493 -24.807 2.909 1.00 47.73 296 ASN A CA 1
ATOM 2272 C C . ASN A 1 296 ? 11.563 -26.294 2.563 1.00 50.25 296 ASN A C 1
ATOM 2273 O O . ASN A 1 296 ? 10.859 -26.764 1.673 1.00 51.96 296 ASN A O 1
ATOM 2278 N N . GLY A 1 297 ? 12.411 -27.028 3.278 1.00 52.18 297 GLY A N 1
ATOM 2279 C CA . GLY A 1 297 ? 12.540 -28.462 3.083 1.00 54.97 297 GLY A CA 1
ATOM 2280 C C . GLY A 1 297 ? 11.350 -29.230 3.631 1.00 58.72 297 GLY A C 1
ATOM 2281 O O . GLY A 1 297 ? 11.206 -30.428 3.390 1.00 58.73 297 GLY A O 1
ATOM 2282 N N . GLY A 1 298 ? 10.504 -28.535 4.386 1.00 61.99 298 GLY A N 1
ATOM 2283 C CA . GLY A 1 298 ? 9.263 -29.103 4.884 1.00 62.17 298 GLY A CA 1
ATOM 2284 C C . GLY A 1 298 ? 9.394 -29.977 6.118 1.00 62.87 298 GLY A C 1
ATOM 2285 O O . GLY A 1 298 ? 8.389 -30.389 6.696 1.00 63.34 298 GLY A O 1
ATOM 2286 N N . LYS A 1 299 ? 10.626 -30.266 6.524 1.00 64.31 299 LYS A N 1
ATOM 2287 C CA . LYS A 1 299 ? 10.859 -31.135 7.676 1.00 66.06 299 LYS A CA 1
ATOM 2288 C C . LYS A 1 299 ? 11.901 -30.585 8.647 1.00 65.98 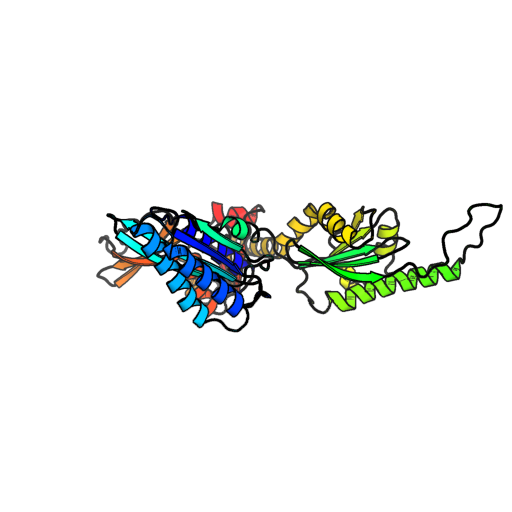299 LYS A C 1
ATOM 2289 O O . LYS A 1 299 ? 12.630 -29.644 8.330 1.00 68.78 299 LYS A O 1
ATOM 2295 N N . LEU A 1 300 ? 11.952 -31.190 9.831 1.00 61.98 300 LEU A N 1
ATOM 2296 C CA . LEU A 1 300 ? 12.996 -30.925 10.821 1.00 57.82 300 LEU A CA 1
ATOM 2297 C C . LEU A 1 300 ? 13.007 -29.495 11.365 1.00 49.87 300 LEU A C 1
ATOM 2298 O O . LEU A 1 300 ? 13.982 -29.072 11.984 1.00 50.07 300 LEU A O 1
ATOM 2303 N N . ALA A 1 301 ? 11.926 -28.755 11.147 1.00 42.83 301 ALA A N 1
ATOM 2304 C CA . ALA A 1 301 ? 11.840 -27.390 11.655 1.00 36.15 301 ALA A CA 1
ATOM 2305 C C . ALA A 1 301 ? 10.596 -27.180 12.508 1.00 34.04 301 ALA A C 1
ATOM 2306 O O . ALA A 1 301 ? 9.538 -27.750 12.240 1.00 36.12 301 ALA A O 1
ATOM 2308 N N . THR A 1 302 ? 10.733 -26.360 13.542 1.00 27.98 302 THR A N 1
ATOM 2309 C CA . THR A 1 302 ? 9.602 -26.003 14.384 1.00 23.41 302 THR A CA 1
ATOM 2310 C C . THR A 1 302 ? 9.717 -24.528 14.757 1.00 21.59 302 THR A C 1
ATOM 2311 O O . THR A 1 302 ? 10.811 -23.957 14.723 1.00 21.29 302 THR A O 1
ATOM 2315 N N . TYR A 1 303 ? 8.586 -23.913 15.084 1.00 19.43 303 TYR A N 1
ATOM 2316 C CA . TYR A 1 303 ? 8.559 -22.515 15.516 1.00 24.64 303 TYR A CA 1
ATOM 2317 C C . TYR A 1 303 ? 7.290 -22.207 16.308 1.00 25.82 303 TYR A C 1
ATOM 2318 O O . TYR A 1 303 ? 6.339 -22.992 16.309 1.00 27.27 303 TYR A O 1
ATOM 2327 N N . GLY A 1 304 ? 7.277 -21.059 16.979 1.00 23.14 304 GLY A N 1
ATOM 2328 C CA . GLY A 1 304 ? 6.196 -20.732 17.891 1.00 22.50 304 GLY A CA 1
ATOM 2329 C C . GLY A 1 304 ? 6.471 -21.349 19.249 1.00 24.82 304 GLY A C 1
ATOM 2330 O O . GLY A 1 304 ? 7.113 -22.396 19.345 1.00 29.18 304 GLY A O 1
ATOM 2331 N N . PHE A 1 305 ? 5.991 -20.706 20.307 1.00 21.94 305 PHE A N 1
ATOM 2332 C CA . PHE A 1 305 ? 6.263 -21.181 21.659 1.00 21.13 305 PHE A CA 1
ATOM 2333 C C . PHE A 1 305 ? 5.747 -22.604 21.902 1.00 29.99 305 PHE A C 1
ATOM 2334 O O . PHE A 1 305 ? 6.478 -23.458 22.404 1.00 30.90 305 PHE A O 1
ATOM 2342 N N . GLU A 1 306 ? 4.493 -22.848 21.538 1.00 33.12 306 GLU A N 1
ATOM 2343 C CA . GLU A 1 306 ? 3.850 -24.133 21.794 1.00 42.05 306 GLU A CA 1
ATOM 2344 C C . GLU A 1 306 ? 4.599 -25.299 21.147 1.00 38.74 306 GLU A C 1
ATOM 2345 O O . GLU A 1 306 ? 5.062 -26.209 21.837 1.00 40.28 306 GLU A O 1
ATOM 2351 N N . GLN A 1 307 ? 4.727 -25.252 19.824 1.00 33.67 307 GLN A N 1
ATOM 2352 C CA . GLN A 1 307 ? 5.353 -26.331 19.067 1.00 33.11 307 GLN A CA 1
ATOM 2353 C C . GLN A 1 307 ? 6.828 -26.534 19.407 1.00 30.51 307 GLN A C 1
ATOM 2354 O O . GLN A 1 307 ? 7.331 -27.660 19.388 1.00 29.53 307 GLN A O 1
ATOM 2360 N N . THR A 1 308 ? 7.525 -25.447 19.711 1.00 20.41 308 THR A N 1
ATOM 2361 C CA . THR A 1 308 ? 8.925 -25.558 20.093 1.00 21.46 308 THR A CA 1
ATOM 2362 C C . THR A 1 308 ? 9.047 -26.298 21.422 1.00 24.71 308 THR A C 1
ATOM 2363 O O . THR A 1 308 ? 9.876 -27.198 21.568 1.00 25.27 308 THR A O 1
ATOM 2367 N N . ARG A 1 309 ? 8.197 -25.936 22.374 1.00 28.40 309 ARG A N 1
ATOM 2368 C CA . ARG A 1 309 ? 8.192 -26.591 23.676 1.00 36.12 309 ARG A CA 1
ATOM 2369 C C . ARG A 1 309 ? 7.967 -28.100 23.553 1.00 40.70 309 ARG A C 1
ATOM 2370 O O . ARG A 1 309 ? 8.666 -28.893 24.187 1.00 43.12 309 ARG A O 1
ATOM 2378 N N . ARG A 1 310 ? 7.001 -28.486 22.724 1.00 41.90 310 ARG A N 1
ATOM 2379 C CA . ARG A 1 310 ? 6.672 -29.896 22.525 1.00 48.98 310 ARG A CA 1
ATOM 2380 C C . ARG A 1 310 ? 7.855 -30.709 21.997 1.00 49.15 310 ARG A C 1
ATOM 2381 O O . ARG A 1 310 ? 8.167 -31.779 22.522 1.00 52.98 310 ARG A O 1
ATOM 2389 N N . ASN A 1 311 ? 8.513 -30.200 20.962 1.00 44.74 311 ASN A N 1
ATOM 2390 C CA . ASN A 1 311 ? 9.673 -30.879 20.392 1.00 43.15 311 ASN A CA 1
ATOM 2391 C C . ASN A 1 311 ? 10.841 -30.976 21.367 1.00 44.58 311 ASN A C 1
ATOM 2392 O O . ASN A 1 311 ? 11.611 -31.938 21.336 1.00 47.14 311 ASN A O 1
ATOM 2397 N N . LEU A 1 312 ? 10.969 -29.970 22.227 1.00 40.97 312 LEU A N 1
ATOM 2398 C CA . LEU A 1 312 ? 12.021 -29.953 23.236 1.00 36.46 312 LEU A CA 1
ATOM 2399 C C . LEU A 1 312 ? 11.836 -31.102 24.216 1.00 33.82 312 LEU A C 1
ATOM 2400 O O . LEU A 1 312 ? 12.799 -31.771 24.589 1.00 33.30 312 LEU A O 1
ATOM 2405 N N . ILE A 1 313 ? 10.589 -31.319 24.623 1.00 31.85 313 ILE A N 1
ATOM 2406 C CA . ILE A 1 313 ? 10.247 -32.403 25.534 1.00 42.08 313 ILE A CA 1
ATOM 2407 C C . ILE A 1 313 ? 10.594 -33.764 24.930 1.00 44.83 313 ILE A C 1
ATOM 2408 O O . ILE A 1 313 ? 11.099 -34.649 25.621 1.00 49.76 313 ILE A O 1
ATOM 2413 N N . MET A 1 314 ? 10.344 -33.919 23.635 1.00 44.62 314 MET A N 1
ATOM 2414 C CA . MET A 1 314 ? 10.626 -35.179 22.953 1.00 46.76 314 MET A CA 1
ATOM 2415 C C . MET A 1 314 ? 12.123 -35.419 22.757 1.00 51.31 314 MET A C 1
ATOM 2416 O O . MET A 1 314 ? 12.531 -36.500 22.335 1.00 55.27 314 MET A O 1
ATOM 2421 N N . GLY A 1 315 ? 12.934 -34.412 23.066 1.00 50.16 315 GLY A N 1
ATOM 2422 C CA . GLY A 1 315 ? 14.373 -34.507 22.894 1.00 50.48 315 GLY A CA 1
ATOM 2423 C C . GLY A 1 315 ? 14.764 -34.578 21.431 1.00 51.70 315 GLY A C 1
ATOM 2424 O O . GLY A 1 315 ? 15.850 -35.048 21.087 1.00 53.24 315 GLY A O 1
ATOM 2425 N N . SER A 1 316 ? 13.873 -34.095 20.570 1.00 50.06 316 SER A N 1
ATOM 2426 C CA . SER A 1 316 ? 14.065 -34.168 19.126 1.00 50.07 316 SER A CA 1
ATOM 2427 C C . SER A 1 316 ? 14.757 -32.933 18.556 1.00 49.08 316 SER A C 1
ATOM 2428 O O . SER A 1 316 ? 15.005 -32.858 17.352 1.00 52.54 316 SER A O 1
ATOM 2431 N N . VAL A 1 317 ? 15.071 -31.969 19.416 1.00 40.11 317 VAL A N 1
ATOM 2432 C CA . VAL A 1 317 ? 15.607 -30.696 18.951 1.00 34.92 317 VAL A CA 1
ATOM 2433 C C . VAL A 1 317 ? 17.133 -30.667 18.931 1.00 36.53 317 VAL A C 1
ATOM 2434 O O . VAL A 1 317 ? 17.782 -30.882 19.953 1.00 36.79 317 VAL A O 1
ATOM 2438 N N . ASP A 1 318 ? 17.698 -30.398 17.758 1.00 40.46 318 ASP A N 1
ATOM 2439 C CA . ASP A 1 318 ? 19.144 -30.262 17.610 1.00 46.96 318 ASP A CA 1
ATOM 2440 C C . ASP A 1 318 ? 19.628 -28.954 18.221 1.00 46.91 318 ASP A C 1
ATOM 2441 O O . ASP A 1 318 ? 20.581 -28.933 19.000 1.00 47.66 318 ASP A O 1
ATOM 2446 N N . ARG A 1 319 ? 18.970 -27.861 17.850 1.00 43.96 319 ARG A N 1
ATOM 2447 C CA . ARG A 1 319 ? 19.300 -26.546 18.377 1.00 40.75 319 ARG A CA 1
ATOM 2448 C C . ARG A 1 319 ? 18.035 -25.758 18.653 1.00 36.94 319 ARG A C 1
ATOM 2449 O O . ARG A 1 319 ? 17.171 -25.634 17.787 1.00 36.96 319 ARG A O 1
ATOM 2457 N N . LEU A 1 320 ? 17.919 -25.237 19.868 1.00 33.45 320 LEU A N 1
ATOM 2458 C CA . LEU A 1 320 ? 16.866 -24.288 20.181 1.00 26.91 320 LEU A CA 1
ATOM 2459 C C . LEU A 1 320 ? 17.321 -22.916 19.704 1.00 26.37 320 LEU A C 1
ATOM 2460 O O . LEU A 1 320 ? 18.448 -22.500 19.971 1.00 26.21 320 LEU A O 1
ATOM 2465 N N . LEU A 1 321 ? 16.454 -22.227 18.975 1.00 18.67 321 LEU A N 1
ATOM 2466 C CA . LEU A 1 321 ? 16.793 -20.910 18.459 1.00 18.83 321 LEU A CA 1
ATOM 2467 C C . LEU A 1 321 ? 15.822 -19.899 19.033 1.00 15.49 321 LEU A C 1
ATOM 2468 O O . LEU A 1 321 ? 14.620 -19.967 18.780 1.00 14.50 321 LEU A O 1
ATOM 2473 N N . VAL A 1 322 ? 16.342 -18.976 19.833 1.00 17.78 322 VAL A N 1
ATOM 2474 C CA . VAL A 1 322 ? 15.499 -17.966 20.458 1.00 15.79 322 VAL A CA 1
ATOM 2475 C C . VAL A 1 322 ? 16.043 -16.576 20.182 1.00 13.58 322 VAL A C 1
ATOM 2476 O O . VAL A 1 322 ? 17.258 -16.370 20.112 1.00 12.66 322 VAL A O 1
ATOM 2480 N N . SER A 1 323 ? 15.141 -15.622 20.004 1.00 14.34 323 SER A N 1
ATOM 2481 C CA . SER A 1 323 ? 15.565 -14.256 19.759 1.00 17.53 323 SER A CA 1
ATOM 2482 C C . SER A 1 323 ? 16.150 -13.654 21.028 1.00 20.32 323 SER A C 1
ATOM 2483 O O . SER A 1 323 ? 15.570 -13.768 22.105 1.00 19.55 323 SER A O 1
ATOM 2486 N N . GLU A 1 324 ? 17.301 -13.008 20.891 1.00 22.01 324 GLU A N 1
ATOM 2487 C CA . GLU A 1 324 ? 17.932 -12.336 22.017 1.00 27.72 324 GLU A CA 1
ATOM 2488 C C . GLU A 1 324 ? 17.176 -11.068 22.422 1.00 25.15 324 GLU A C 1
ATOM 2489 O O . GLU A 1 324 ? 17.410 -10.516 23.498 1.00 25.41 324 GLU A O 1
ATOM 2495 N N . ASP A 1 325 ? 16.276 -10.609 21.560 1.00 21.79 325 ASP A N 1
ATOM 2496 C CA . ASP A 1 325 ? 15.461 -9.433 21.868 1.00 26.12 325 ASP A CA 1
ATOM 2497 C C . ASP A 1 325 ? 14.071 -9.798 22.374 1.00 24.67 325 ASP A C 1
ATOM 2498 O O . ASP A 1 325 ? 13.187 -8.942 22.470 1.00 23.37 325 ASP A O 1
ATOM 2503 N N . LEU A 1 326 ? 13.884 -11.073 22.694 1.00 22.63 326 LEU A N 1
ATOM 2504 C CA . LEU A 1 326 ? 12.620 -11.553 23.229 1.00 20.14 326 LEU A CA 1
ATOM 2505 C C . LEU A 1 326 ? 12.394 -10.952 24.611 1.00 18.07 326 LEU A C 1
ATOM 2506 O O . LEU A 1 326 ? 13.334 -10.804 25.387 1.00 18.42 326 LEU A O 1
ATOM 2511 N N . ARG A 1 327 ? 11.147 -10.601 24.910 1.00 17.62 327 ARG A N 1
ATOM 2512 C CA . ARG A 1 327 ? 10.801 -10.027 26.205 1.00 23.65 327 ARG A CA 1
ATOM 2513 C C . ARG A 1 327 ? 9.468 -10.570 26.694 1.00 24.66 327 ARG A C 1
ATOM 2514 O O . ARG A 1 327 ? 8.597 -9.808 27.112 1.00 20.48 327 ARG A O 1
ATOM 2522 N N . GLU A 1 328 ? 9.301 -11.885 26.636 1.00 26.26 328 GLU A N 1
ATOM 2523 C CA . GLU A 1 328 ? 8.036 -12.481 27.042 1.00 24.01 328 GLU A CA 1
ATOM 2524 C C . GLU A 1 328 ? 8.137 -13.339 28.298 1.00 25.90 328 GLU A C 1
ATOM 2525 O O . GLU A 1 328 ? 9.188 -13.910 28.605 1.00 19.98 328 GLU A O 1
ATOM 2531 N N . ASP A 1 329 ? 7.030 -13.408 29.025 1.00 25.59 329 ASP A N 1
ATOM 2532 C CA . ASP A 1 329 ? 6.888 -14.362 30.105 1.00 25.85 329 ASP A CA 1
ATOM 2533 C C . ASP A 1 329 ? 5.947 -15.465 29.651 1.00 25.88 329 ASP A C 1
ATOM 2534 O O . ASP A 1 329 ? 5.035 -15.228 28.855 1.00 22.48 329 ASP A O 1
ATOM 2539 N N . VAL A 1 330 ? 6.188 -16.675 30.141 1.00 26.96 330 VAL A N 1
ATOM 2540 C CA . VAL A 1 330 ? 5.216 -17.745 30.008 1.00 26.55 330 VAL A CA 1
ATOM 2541 C C . VAL A 1 330 ? 4.407 -17.802 31.304 1.00 30.56 330 VAL A C 1
ATOM 2542 O O . VAL A 1 330 ? 4.968 -17.776 32.406 1.00 29.37 330 VAL A O 1
ATOM 2546 N N . VAL A 1 331 ? 3.087 -17.826 31.168 1.00 28.40 331 VAL A N 1
ATOM 2547 C CA . VAL A 1 331 ? 2.207 -17.970 32.314 1.00 29.15 331 VAL A CA 1
ATOM 2548 C C . VAL A 1 331 ? 1.636 -19.375 32.286 1.00 31.49 331 VAL A C 1
ATOM 2549 O O . VAL A 1 331 ? 1.066 -19.798 31.282 1.00 33.29 331 VAL A O 1
ATOM 2553 N N . ILE A 1 332 ? 1.809 -20.095 33.387 1.00 27.60 332 ILE A N 1
ATOM 2554 C CA . ILE A 1 332 ? 1.427 -21.497 33.462 1.00 32.53 332 ILE A CA 1
ATOM 2555 C C . ILE A 1 332 ? 0.085 -21.647 34.164 1.00 39.35 332 ILE A C 1
ATOM 2556 O O . ILE A 1 332 ? -0.150 -21.037 35.209 1.00 38.97 332 ILE A O 1
ATOM 2561 N N . TYR A 1 333 ? -0.795 -22.454 33.580 1.00 44.43 333 TYR A N 1
ATOM 2562 C CA . TYR A 1 333 ? -2.149 -22.606 34.093 1.00 46.28 333 TYR A CA 1
ATOM 2563 C C . TYR A 1 333 ? -2.478 -24.042 34.476 1.00 53.69 333 TYR A C 1
ATOM 2564 O O . TYR A 1 333 ? -1.853 -24.990 33.993 1.00 51.10 333 TYR A O 1
ATOM 2573 N N . GLU A 1 334 ? -3.467 -24.180 35.354 1.00 61.54 334 GLU A N 1
ATOM 2574 C CA . GLU A 1 334 ? -4.037 -25.475 35.704 1.00 68.16 334 GLU A CA 1
ATOM 2575 C C . GLU A 1 334 ? -5.553 -25.420 35.556 1.00 74.05 334 GLU A C 1
ATOM 2576 O O . GLU A 1 334 ? -6.210 -24.529 36.098 1.00 72.61 334 GLU A O 1
ATOM 2582 N N . CYS A 1 335 ? -6.097 -26.372 34.807 1.00 82.63 335 CYS A N 1
ATOM 2583 C CA . CYS A 1 335 ? -7.537 -26.577 34.732 1.00 90.02 335 CYS A CA 1
ATOM 2584 C C . CYS A 1 335 ? -7.942 -27.627 35.755 1.00 97.29 335 CYS A C 1
ATOM 2585 O O . CYS A 1 335 ? -7.163 -28.535 36.040 1.00 97.59 335 CYS A O 1
ATOM 2588 N N . PRO A 1 336 ? -9.170 -27.514 36.296 1.00 102.82 336 PRO A N 1
ATOM 2589 C CA . PRO A 1 336 ? -9.765 -28.472 37.236 1.00 107.84 336 PRO A CA 1
ATOM 2590 C C . PRO A 1 336 ? -9.661 -29.917 36.740 1.00 112.55 336 PRO A C 1
ATOM 2591 O O . PRO A 1 336 ? -9.646 -30.851 37.546 1.00 114.63 336 PRO A O 1
ATOM 2595 N N . ASN A 1 337 ? -9.586 -30.083 35.422 1.00 114.02 337 ASN A N 1
ATOM 2596 C CA . ASN A 1 337 ? -9.439 -31.395 34.801 1.00 117.50 337 ASN A CA 1
ATOM 2597 C C . ASN A 1 337 ? -7.998 -31.745 34.455 1.00 116.91 337 ASN A C 1
ATOM 2598 O O . ASN A 1 337 ? -7.755 -32.678 33.692 1.00 116.85 337 ASN A O 1
ATOM 2603 N N . ASP A 1 338 ? -7.052 -30.977 34.985 1.00 116.31 338 ASP A N 1
ATOM 2604 C CA . ASP A 1 338 ? -5.632 -31.322 34.887 1.00 114.89 338 ASP A CA 1
ATOM 2605 C C . ASP A 1 338 ? -5.034 -31.177 33.481 1.00 110.77 338 ASP A C 1
ATOM 2606 O O . ASP A 1 338 ? -4.336 -32.073 33.007 1.00 110.80 338 ASP A O 1
ATOM 2611 N N . HIS A 1 339 ? -5.307 -30.065 32.803 1.00 106.13 339 HIS A N 1
ATOM 2612 C CA . HIS A 1 339 ? -4.483 -29.701 31.648 1.00 99.98 339 HIS A CA 1
ATOM 2613 C C . HIS A 1 339 ? -3.634 -28.466 31.958 1.00 91.45 339 HIS A C 1
ATOM 2614 O O . HIS A 1 339 ? -4.166 -27.421 32.329 1.00 89.47 339 HIS A O 1
ATOM 2621 N N . GLU A 1 340 ? -2.316 -28.594 31.815 1.00 84.35 340 GLU A N 1
ATOM 2622 C CA . GLU A 1 340 ? -1.410 -27.456 31.968 1.00 75.95 340 GLU A CA 1
ATOM 2623 C C . GLU A 1 340 ? -1.364 -26.609 30.696 1.00 68.17 340 GLU A C 1
ATOM 2624 O O . GLU A 1 340 ? -0.657 -26.945 29.748 1.00 66.85 340 GLU A O 1
ATOM 2630 N N . GLU A 1 341 ? -2.117 -25.513 30.678 1.00 63.84 341 GLU A N 1
ATOM 2631 C CA . GLU A 1 341 ? -2.107 -24.601 29.535 1.00 62.39 341 GLU A CA 1
ATOM 2632 C C . GLU A 1 341 ? -0.914 -23.652 29.621 1.00 56.49 341 GLU A C 1
ATOM 2633 O O . GLU A 1 341 ? -0.227 -23.598 30.641 1.00 56.40 341 GLU A O 1
ATOM 2639 N N . TYR A 1 342 ? -0.674 -22.905 28.548 1.00 48.92 342 TYR A N 1
ATOM 2640 C CA . TYR A 1 342 ? 0.377 -21.895 28.539 1.00 43.94 342 TYR A CA 1
ATOM 2641 C C . TYR A 1 342 ? -0.043 -20.668 27.743 1.00 45.46 342 TYR A C 1
ATOM 2642 O O . TYR A 1 342 ? -0.668 -20.779 26.689 1.00 47.64 342 TYR A O 1
ATOM 2651 N N . GLU A 1 343 ? 0.303 -19.496 28.259 1.00 44.26 343 GLU A N 1
ATOM 2652 C CA . GLU A 1 343 ? 0.087 -18.250 27.543 1.00 44.38 343 GLU A CA 1
ATOM 2653 C C . GLU A 1 343 ? 1.356 -17.414 27.604 1.00 41.36 343 GLU A C 1
ATOM 2654 O O . GLU A 1 343 ? 1.993 -17.319 28.654 1.00 41.52 343 GLU A O 1
ATOM 2660 N N . THR A 1 344 ? 1.735 -16.816 26.481 1.00 34.56 344 THR A N 1
ATOM 2661 C CA . THR A 1 344 ? 2.863 -15.895 26.484 1.00 33.25 344 THR A CA 1
ATOM 2662 C C . THR A 1 344 ? 2.372 -14.464 26.347 1.00 34.30 344 THR A C 1
ATOM 2663 O O . THR A 1 344 ? 1.466 -14.179 25.564 1.00 35.88 344 THR A O 1
ATOM 2667 N N . ILE A 1 345 ? 2.958 -13.571 27.137 1.00 35.09 345 ILE A N 1
ATOM 2668 C CA . ILE A 1 345 ? 2.631 -12.155 27.085 1.00 35.68 345 ILE A CA 1
ATOM 2669 C C . ILE A 1 345 ? 3.900 -11.359 27.315 1.00 36.22 345 ILE A C 1
ATOM 2670 O O . ILE A 1 345 ? 4.930 -11.920 27.683 1.00 41.12 345 ILE A O 1
ATOM 2675 N N . ASP A 1 346 ? 3.824 -10.052 27.104 1.00 33.15 346 ASP A N 1
ATOM 2676 C CA . ASP A 1 346 ? 4.943 -9.179 27.406 1.00 31.84 346 ASP A CA 1
ATOM 2677 C C . ASP A 1 346 ? 5.190 -9.184 28.910 1.00 32.86 346 ASP A C 1
ATOM 2678 O O . ASP A 1 346 ? 4.257 -9.365 29.700 1.00 31.78 346 ASP A O 1
ATOM 2683 N N . ARG A 1 347 ? 6.450 -9.002 29.294 1.00 32.94 347 ARG A N 1
ATOM 2684 C CA . ARG A 1 347 ? 6.853 -9.026 30.697 1.00 38.88 347 ARG A CA 1
ATOM 2685 C C . ARG A 1 347 ? 6.068 -8.050 31.561 1.00 45.32 347 ARG A C 1
ATOM 2686 O O . ARG A 1 347 ? 5.646 -8.386 32.666 1.00 49.89 347 ARG A O 1
ATOM 2694 N N . ARG A 1 348 ? 5.878 -6.838 31.051 1.00 47.14 348 ARG A N 1
ATOM 2695 C CA . ARG A 1 348 ? 5.291 -5.766 31.842 1.00 49.68 348 ARG A CA 1
ATOM 2696 C C . ARG A 1 348 ? 3.772 -5.871 31.928 1.00 47.29 348 ARG A C 1
ATOM 2697 O O . ARG A 1 348 ? 3.123 -5.066 32.595 1.00 49.04 348 ARG A O 1
ATOM 2705 N N . ASN A 1 349 ? 3.206 -6.865 31.255 1.00 46.37 349 ASN A N 1
ATOM 2706 C CA . ASN A 1 349 ? 1.758 -7.035 31.236 1.00 48.20 349 ASN A CA 1
ATOM 2707 C C . ASN A 1 349 ? 1.263 -8.002 32.302 1.00 49.71 349 ASN A C 1
ATOM 2708 O O . ASN A 1 349 ? 1.900 -9.023 32.573 1.00 47.99 349 ASN A O 1
ATOM 2713 N N . THR A 1 350 ? 0.127 -7.666 32.908 1.00 50.24 350 THR A N 1
ATOM 2714 C CA . THR A 1 350 ? -0.498 -8.536 33.892 1.00 50.31 350 THR A CA 1
ATOM 2715 C C . THR A 1 350 ? -0.933 -9.823 33.212 1.00 48.96 350 THR A C 1
ATOM 2716 O O . THR A 1 350 ? -1.338 -9.807 32.050 1.00 48.92 350 THR A O 1
ATOM 2720 N N . SER A 1 351 ? -0.830 -10.935 33.932 1.00 46.26 351 SER A N 1
ATOM 2721 C CA . SER A 1 351 ? -1.188 -12.232 33.381 1.00 46.65 351 SER A CA 1
ATOM 2722 C C . SER A 1 351 ? -2.626 -12.221 32.884 1.00 53.51 351 SER A C 1
ATOM 2723 O O . SER A 1 351 ? -3.534 -11.813 33.604 1.00 54.57 351 SER A O 1
ATOM 2726 N N . PRO A 1 352 ? -2.830 -12.663 31.636 1.00 58.09 352 PRO A N 1
ATOM 2727 C CA . PRO A 1 352 ? -4.139 -12.575 30.988 1.00 61.69 352 PRO A CA 1
ATOM 2728 C C . PRO A 1 352 ? -5.098 -13.629 31.515 1.00 66.24 352 PRO A C 1
ATOM 2729 O O . PRO A 1 352 ? -4.669 -14.676 32.006 1.00 66.58 352 PRO A O 1
ATOM 2733 N N . GLU A 1 353 ? -6.390 -13.343 31.420 1.00 70.18 353 GLU A N 1
ATOM 2734 C CA . GLU A 1 353 ? -7.405 -14.330 31.746 1.00 74.03 353 GLU A CA 1
ATOM 2735 C C . GLU A 1 353 ? -7.417 -15.391 30.659 1.00 70.26 353 GLU A C 1
ATOM 2736 O O . GLU A 1 353 ? -7.472 -15.079 29.469 1.00 70.04 353 GLU A O 1
ATOM 2742 N N . HIS A 1 354 ? -7.351 -16.648 31.072 1.00 66.54 354 HIS A N 1
ATOM 2743 C CA . HIS A 1 354 ? -7.243 -17.740 30.121 1.00 62.95 354 HIS A CA 1
ATOM 2744 C C . HIS A 1 354 ? -8.449 -18.661 30.172 1.00 67.52 354 HIS A C 1
ATOM 2745 O O . HIS A 1 354 ? -8.707 -19.311 31.185 1.00 67.79 354 HIS A O 1
ATOM 2752 N N . THR A 1 355 ? -9.192 -18.711 29.073 1.00 69.11 355 THR A N 1
ATOM 2753 C CA . THR A 1 355 ? -10.196 -19.743 28.908 1.00 71.87 355 THR A CA 1
ATOM 2754 C C . THR A 1 355 ? -9.483 -20.987 28.420 1.00 72.01 355 THR A C 1
ATOM 2755 O O . THR A 1 355 ? -8.686 -20.932 27.482 1.00 71.63 355 THR A O 1
ATOM 2759 N N . CYS A 1 356 ? -9.768 -22.110 29.061 1.00 73.60 356 CYS A N 1
ATOM 2760 C CA . CYS A 1 356 ? -9.096 -23.349 28.722 1.00 75.91 356 CYS A CA 1
ATOM 2761 C C . CYS A 1 356 ? -9.820 -24.110 27.626 1.00 79.27 356 CYS A C 1
ATOM 2762 O O . CYS A 1 356 ? -10.871 -24.707 27.860 1.00 81.23 356 CYS A O 1
ATOM 2765 N N . SER A 1 357 ? -9.250 -24.079 26.425 1.00 79.35 357 SER A N 1
ATOM 2766 C CA . SER A 1 357 ? -9.649 -25.001 25.376 1.00 80.47 357 SER A CA 1
ATOM 2767 C C . SER A 1 357 ? -9.455 -26.410 25.939 1.00 80.29 357 SER A C 1
ATOM 2768 O O . SER A 1 357 ? -8.599 -26.611 26.801 1.00 79.38 357 SER A O 1
ATOM 2771 N N . ASP A 1 358 ? -10.248 -27.356 25.428 1.00 80.30 358 ASP A N 1
ATOM 2772 C CA . ASP A 1 358 ? -10.440 -28.724 25.957 1.00 80.89 358 ASP A CA 1
ATOM 2773 C C . ASP A 1 358 ? -11.619 -28.816 26.927 1.00 79.66 358 ASP A C 1
ATOM 2774 O O . ASP A 1 358 ? -12.118 -29.909 27.194 1.00 81.56 358 ASP A O 1
ATOM 2779 N N . CYS A 1 359 ? -12.072 -27.679 27.449 1.00 76.01 359 CYS A N 1
ATOM 2780 C CA . CYS A 1 359 ? -13.208 -27.693 28.368 1.00 75.01 359 CYS A CA 1
ATOM 2781 C C . CYS A 1 359 ? -14.013 -26.392 28.397 1.00 69.70 359 CYS A C 1
ATOM 2782 O O . CYS A 1 359 ? -15.210 -26.409 28.687 1.00 67.30 359 CYS A O 1
ATOM 2785 N N . GLY A 1 360 ? -13.359 -25.270 28.110 1.00 66.67 360 GLY A N 1
ATOM 2786 C CA . GLY A 1 360 ? -14.034 -23.983 28.101 1.00 67.61 360 GLY A CA 1
ATOM 2787 C C . GLY A 1 360 ? -14.117 -23.308 29.459 1.00 69.17 360 GLY A C 1
ATOM 2788 O O . GLY A 1 360 ? -14.614 -22.184 29.570 1.00 67.68 360 GLY A O 1
ATOM 2789 N N . GLU A 1 361 ? -13.632 -23.990 30.493 1.00 71.30 361 GLU A N 1
ATOM 2790 C CA . GLU A 1 361 ? -13.642 -23.435 31.843 1.00 73.84 361 GLU A CA 1
ATOM 2791 C C . GLU A 1 361 ? -12.538 -22.397 32.032 1.00 71.52 361 GLU A C 1
ATOM 2792 O O . GLU A 1 361 ? -11.497 -22.458 31.377 1.00 69.08 361 GLU A O 1
ATOM 2798 N N . GLU A 1 362 ? -12.775 -21.443 32.929 1.00 72.50 362 GLU A N 1
ATOM 2799 C CA . GLU A 1 362 ? -11.790 -20.410 33.240 1.00 72.24 362 GLU A CA 1
ATOM 2800 C C . GLU A 1 362 ? -10.558 -21.026 33.898 1.00 67.61 362 GLU A C 1
ATOM 2801 O O . GLU A 1 362 ? -10.666 -21.693 34.926 1.00 67.36 362 GLU A O 1
ATOM 2807 N N . ALA A 1 363 ? -9.388 -20.804 33.304 1.00 63.50 363 ALA A N 1
ATOM 2808 C CA . ALA A 1 363 ? -8.152 -21.383 33.825 1.00 61.42 363 ALA A CA 1
ATOM 2809 C C . ALA A 1 363 ? -7.579 -20.561 34.974 1.00 59.42 363 ALA A C 1
ATOM 2810 O O . ALA A 1 363 ? -7.783 -19.347 35.052 1.00 60.83 363 ALA A O 1
ATOM 2812 N N . THR A 1 364 ? -6.858 -21.235 35.864 1.00 55.04 364 THR A N 1
ATOM 2813 C CA . THR A 1 364 ? -6.256 -20.572 37.011 1.00 50.21 364 THR A CA 1
ATOM 2814 C C . THR A 1 364 ? -4.739 -20.513 36.882 1.00 42.12 364 THR A C 1
ATOM 2815 O O . THR A 1 364 ? -4.074 -21.541 36.728 1.00 39.68 364 THR A O 1
ATOM 2819 N N . GLU A 1 365 ? -4.202 -19.299 36.940 1.00 38.24 365 GLU A N 1
ATOM 2820 C CA . GLU A 1 365 ? -2.759 -19.083 36.877 1.00 38.11 365 GLU A CA 1
ATOM 2821 C C . GLU A 1 365 ? -2.074 -19.627 38.130 1.00 39.63 365 GLU A C 1
ATOM 2822 O O . GLU A 1 365 ? -2.426 -19.257 39.249 1.00 35.29 365 GLU A O 1
ATOM 2828 N N . VAL A 1 366 ? -1.092 -20.498 37.936 1.00 42.41 366 VAL A N 1
ATOM 2829 C CA . VAL A 1 366 ? -0.439 -21.158 39.054 1.00 44.65 366 VAL A CA 1
ATOM 2830 C C . VAL A 1 366 ? 1.060 -20.886 39.093 1.00 45.47 366 VAL A C 1
ATOM 2831 O O . VAL A 1 366 ? 1.728 -21.223 40.074 1.00 47.29 366 VAL A O 1
ATOM 2835 N N . ASP A 1 367 ? 1.584 -20.284 38.026 1.00 40.84 367 ASP A N 1
ATOM 2836 C CA . ASP A 1 367 ? 3.002 -19.932 37.949 1.00 35.76 367 ASP A CA 1
ATOM 2837 C C . ASP A 1 367 ? 3.253 -18.950 36.808 1.00 33.21 367 ASP A C 1
ATOM 2838 O O . ASP A 1 367 ? 2.424 -18.799 35.911 1.00 31.46 367 ASP A O 1
ATOM 2843 N N . ARG A 1 368 ? 4.397 -18.278 36.854 1.00 30.22 368 ARG A N 1
ATOM 2844 C CA . ARG A 1 368 ? 4.799 -17.372 35.790 1.00 24.96 368 ARG A CA 1
ATOM 2845 C C . ARG A 1 368 ? 6.307 -17.214 35.808 1.00 25.47 368 ARG A C 1
ATOM 2846 O O . ARG A 1 368 ? 6.906 -17.035 36.870 1.00 25.88 368 ARG A O 1
ATOM 2854 N N . GLU A 1 369 ? 6.922 -17.294 34.634 1.00 24.88 369 GLU A N 1
ATOM 2855 C CA . GLU A 1 369 ? 8.365 -17.124 34.515 1.00 26.92 369 GLU A CA 1
ATOM 2856 C C . GLU A 1 369 ? 8.742 -16.651 33.117 1.00 22.42 369 GLU A C 1
ATOM 2857 O O . GLU A 1 369 ? 7.890 -16.534 32.244 1.00 20.91 369 GLU A O 1
ATOM 2863 N N . ASP A 1 370 ? 10.025 -16.379 32.912 1.00 25.05 370 ASP A N 1
ATOM 2864 C CA . ASP A 1 370 ? 10.529 -15.967 31.604 1.00 24.76 370 ASP A CA 1
ATOM 2865 C C . ASP A 1 370 ? 10.373 -17.103 30.602 1.00 23.07 370 ASP A C 1
ATOM 2866 O O . ASP A 1 370 ? 10.744 -18.243 30.890 1.00 24.88 370 ASP A O 1
ATOM 2871 N N . ALA A 1 371 ? 9.831 -16.799 29.424 1.00 21.99 371 ALA A N 1
ATOM 2872 C CA . ALA A 1 371 ? 9.566 -17.836 28.426 1.00 20.15 371 ALA A CA 1
ATOM 2873 C C . ALA A 1 371 ? 10.835 -18.552 27.950 1.00 20.21 371 ALA A C 1
ATOM 2874 O O . ALA A 1 371 ? 10.823 -19.761 27.718 1.00 21.44 371 ALA A O 1
ATOM 2876 N N . ILE A 1 372 ? 11.929 -17.810 27.809 1.00 21.01 372 ILE A N 1
ATOM 2877 C CA . ILE A 1 372 ? 13.187 -18.405 27.365 1.00 21.44 372 ILE A CA 1
ATOM 2878 C C . ILE A 1 372 ? 13.804 -19.278 28.458 1.00 26.18 372 ILE A C 1
ATOM 2879 O O . ILE A 1 372 ? 14.227 -20.405 28.188 1.00 23.69 372 ILE A O 1
ATOM 2884 N N . ASP A 1 373 ? 13.840 -18.758 29.685 1.00 24.96 373 ASP A N 1
ATOM 2885 C CA . ASP A 1 373 ? 14.297 -19.524 30.844 1.00 28.77 373 ASP A CA 1
ATOM 2886 C C . ASP A 1 373 ? 13.554 -20.849 30.914 1.00 30.23 373 ASP A C 1
ATOM 2887 O O . ASP A 1 373 ? 14.150 -21.903 31.142 1.00 32.13 373 ASP A O 1
ATOM 2892 N N . HIS A 1 374 ? 12.245 -20.778 30.709 1.00 27.19 374 HIS A N 1
ATOM 2893 C CA . HIS A 1 374 ? 11.383 -21.952 30.711 1.00 30.17 374 HIS A CA 1
ATOM 2894 C C . HIS A 1 374 ? 11.822 -22.983 29.672 1.00 31.99 374 HIS A C 1
ATOM 2895 O O . HIS A 1 374 ? 12.073 -24.145 29.997 1.00 34.81 374 HIS A O 1
ATOM 2902 N N . LEU A 1 375 ? 11.919 -22.548 28.420 1.00 26.40 375 LEU A N 1
ATOM 2903 C CA . LEU A 1 375 ? 12.299 -23.432 27.330 1.00 24.91 375 LEU A CA 1
ATOM 2904 C C . LEU A 1 375 ? 13.731 -23.923 27.470 1.00 29.83 375 LEU A C 1
ATOM 2905 O O . LEU A 1 375 ? 14.043 -25.065 27.123 1.00 23.67 375 LEU A O 1
ATOM 2910 N N . MET A 1 376 ? 14.600 -23.052 27.973 1.00 33.22 376 MET A N 1
ATOM 2911 C CA . MET A 1 376 ? 16.030 -23.340 28.031 1.00 37.24 376 MET A CA 1
ATOM 2912 C C . MET A 1 376 ? 16.360 -24.414 29.063 1.00 42.74 376 MET A C 1
ATOM 2913 O O . MET A 1 376 ? 17.298 -25.192 28.880 1.00 45.85 376 MET A O 1
ATOM 2918 N N . SER A 1 377 ? 15.590 -24.451 30.146 1.00 44.74 377 SER A N 1
ATOM 2919 C CA . SER A 1 377 ? 15.771 -25.468 31.175 1.00 49.33 377 SER A CA 1
ATOM 2920 C C . SER A 1 377 ? 15.523 -26.862 30.597 1.00 46.99 377 SER A C 1
ATOM 2921 O O . SER A 1 377 ? 16.273 -27.799 30.875 1.00 47.99 377 SER A O 1
ATOM 2924 N N . ILE A 1 378 ? 14.480 -26.986 29.780 1.00 42.30 378 ILE A N 1
ATOM 2925 C CA . ILE A 1 378 ? 14.168 -28.248 29.118 1.00 41.60 378 ILE A CA 1
ATOM 2926 C C . ILE A 1 378 ? 15.282 -28.652 28.162 1.00 41.13 378 ILE A C 1
ATOM 2927 O O . ILE A 1 378 ? 15.705 -29.808 28.137 1.00 36.03 378 ILE A O 1
ATOM 2932 N N . ALA A 1 379 ? 15.739 -27.689 27.367 1.00 41.15 379 ALA A N 1
ATOM 2933 C CA 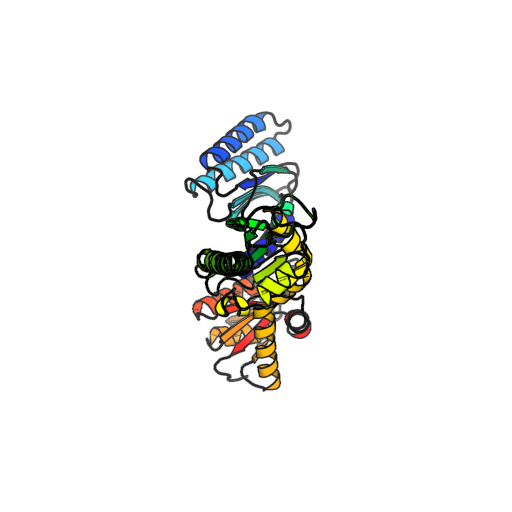. ALA A 1 379 ? 16.835 -27.912 26.433 1.00 42.69 379 ALA A CA 1
ATOM 2934 C C . ALA A 1 379 ? 18.064 -28.441 27.157 1.00 46.92 379 ALA A C 1
ATOM 2935 O O . ALA A 1 379 ? 18.765 -29.316 26.649 1.00 45.91 379 ALA A O 1
ATOM 2937 N N . ASP A 1 380 ? 18.316 -27.908 28.350 1.00 50.28 380 ASP A N 1
ATOM 2938 C CA . ASP A 1 380 ? 19.473 -28.315 29.139 1.00 53.93 380 ASP A CA 1
ATOM 2939 C C . ASP A 1 380 ? 19.337 -29.752 29.633 1.00 57.78 380 ASP A C 1
ATOM 2940 O O . ASP A 1 380 ? 20.322 -30.486 29.697 1.00 59.51 380 ASP A O 1
ATOM 2945 N N . GLN A 1 381 ? 18.114 -30.146 29.976 1.00 59.72 381 GLN A N 1
ATOM 2946 C CA . GLN A 1 381 ? 17.834 -31.521 30.376 1.00 61.75 381 GLN A CA 1
ATOM 2947 C C . GLN A 1 381 ? 18.199 -32.493 29.259 1.00 64.63 381 GLN A C 1
ATOM 2948 O O . GLN A 1 381 ? 18.781 -33.548 29.506 1.00 69.52 381 GLN A O 1
ATOM 2954 N N . ARG A 1 382 ? 17.853 -32.126 28.029 1.00 61.45 382 ARG A N 1
ATOM 2955 C CA . ARG A 1 382 ? 18.068 -32.994 26.875 1.00 60.54 382 ARG A CA 1
ATOM 2956 C C . ARG A 1 382 ? 19.424 -32.751 26.214 1.00 64.52 382 ARG A C 1
ATOM 2957 O O . ARG A 1 382 ? 19.746 -33.362 25.195 1.00 65.77 382 ARG A O 1
ATOM 2965 N N . GLY A 1 383 ? 20.213 -31.856 26.797 1.00 67.83 383 GLY A N 1
ATOM 2966 C CA . GLY A 1 383 ? 21.504 -31.499 26.238 1.00 70.09 383 GLY A CA 1
ATOM 2967 C C . GLY A 1 383 ? 21.385 -30.788 24.900 1.00 69.30 383 GLY A C 1
ATOM 2968 O O . GLY A 1 383 ? 22.268 -30.898 24.048 1.00 71.53 383 GLY A O 1
ATOM 2969 N N . THR A 1 384 ? 20.290 -30.056 24.717 1.00 64.08 384 THR A N 1
ATOM 2970 C CA . THR A 1 384 ? 20.056 -29.319 23.479 1.00 55.63 384 THR A CA 1
ATOM 2971 C C . THR A 1 384 ? 20.752 -27.965 23.515 1.00 50.53 384 THR A C 1
ATOM 2972 O O . THR A 1 384 ? 20.562 -27.191 24.451 1.00 50.24 384 THR A O 1
ATOM 2976 N N . GLU A 1 385 ? 21.555 -27.680 22.494 1.00 48.37 385 GLU A N 1
ATOM 2977 C CA . GLU A 1 385 ? 22.222 -26.387 22.393 1.00 47.96 385 GLU A CA 1
ATOM 2978 C C . GLU A 1 385 ? 21.212 -25.261 22.194 1.00 42.31 385 GLU A C 1
ATOM 2979 O O . GLU A 1 385 ? 20.332 -25.349 21.340 1.00 41.57 385 GLU A O 1
ATOM 2985 N N . THR A 1 386 ? 21.339 -24.207 22.991 1.00 38.58 386 THR A N 1
ATOM 2986 C CA . THR A 1 386 ? 20.453 -23.058 22.864 1.00 34.69 386 THR A CA 1
ATOM 2987 C C . THR A 1 386 ? 21.212 -21.852 22.333 1.00 34.96 386 THR A C 1
ATOM 2988 O O . THR A 1 386 ? 22.131 -21.347 22.979 1.00 36.70 386 THR A O 1
ATOM 2992 N N . HIS A 1 387 ? 20.830 -21.397 21.146 1.00 31.18 387 HIS A N 1
ATOM 2993 C CA . HIS A 1 387 ? 21.479 -20.246 20.534 1.00 32.70 387 HIS A CA 1
ATOM 2994 C C . HIS A 1 387 ? 20.573 -19.022 20.578 1.00 28.16 387 HIS A C 1
ATOM 2995 O O . HIS A 1 387 ? 19.387 -19.098 20.260 1.00 29.48 387 HIS A O 1
ATOM 3002 N N . PHE A 1 388 ? 21.144 -17.894 20.980 1.00 26.04 388 PHE A N 1
ATOM 3003 C CA . PHE A 1 388 ? 20.420 -16.636 21.016 1.00 22.52 388 PHE A CA 1
ATOM 3004 C C . PHE A 1 388 ? 20.701 -15.878 19.731 1.00 23.59 388 PHE A C 1
ATOM 3005 O O . PHE A 1 388 ? 21.839 -15.506 19.453 1.00 29.67 388 PHE A O 1
ATOM 3013 N N . ILE A 1 389 ? 19.657 -15.658 18.942 1.00 17.53 389 ILE A N 1
ATOM 3014 C CA . ILE A 1 389 ? 19.822 -15.094 17.616 1.00 16.31 389 ILE A CA 1
ATOM 3015 C C . ILE A 1 389 ? 19.633 -13.580 17.611 1.00 23.52 389 ILE A C 1
ATOM 3016 O O . ILE A 1 389 ? 18.598 -13.063 18.049 1.00 20.12 389 ILE A O 1
ATOM 3021 N N . SER A 1 390 ? 20.649 -12.882 17.110 1.00 25.61 390 SER A N 1
ATOM 3022 C CA . SER A 1 390 ? 20.609 -11.435 16.969 1.00 27.63 390 SER A CA 1
ATOM 3023 C C . SER A 1 390 ? 19.498 -11.023 16.014 1.00 28.22 390 SER A C 1
ATOM 3024 O O . SER A 1 390 ? 19.166 -11.748 15.077 1.00 29.43 390 SER A O 1
ATOM 3027 N N . THR A 1 391 ? 18.923 -9.854 16.259 1.00 28.26 391 THR A N 1
ATOM 3028 C CA . THR A 1 391 ? 17.819 -9.365 15.451 1.00 33.17 391 THR A CA 1
ATOM 3029 C C . THR A 1 391 ? 18.339 -8.383 14.407 1.00 37.91 391 THR A C 1
ATOM 3030 O O . THR A 1 391 ? 17.571 -7.773 13.666 1.00 34.86 391 THR A O 1
ATOM 3034 N N . ASP A 1 392 ? 19.658 -8.252 14.348 1.00 43.89 392 ASP A N 1
ATOM 3035 C CA . ASP A 1 392 ? 20.303 -7.291 13.462 1.00 51.50 392 ASP A CA 1
ATOM 3036 C C . ASP A 1 392 ? 20.087 -7.604 11.986 1.00 53.20 392 ASP A C 1
ATOM 3037 O O . ASP A 1 392 ? 19.656 -6.744 11.220 1.00 56.58 392 ASP A O 1
ATOM 3042 N N . PHE A 1 393 ? 20.390 -8.835 11.589 1.00 49.95 393 PHE A N 1
ATOM 3043 C CA . PHE A 1 393 ? 20.264 -9.225 10.190 1.00 47.51 393 PHE A CA 1
ATOM 3044 C C . PHE A 1 393 ? 18.847 -9.689 9.847 1.00 49.17 393 PHE A C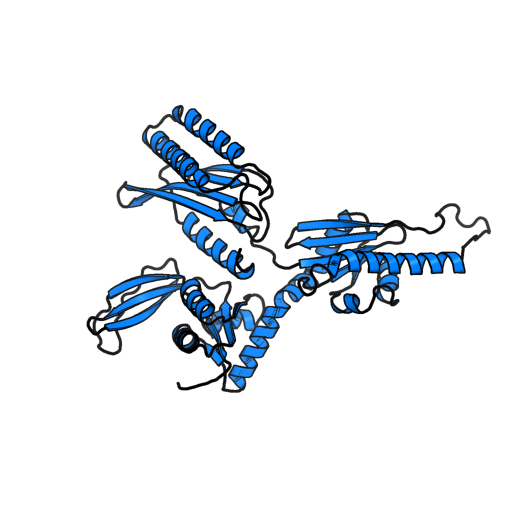 1
ATOM 3045 O O . PHE A 1 393 ? 18.012 -9.865 10.734 1.00 49.64 393 PHE A O 1
ATOM 3053 N N . GLU A 1 394 ? 18.590 -9.882 8.556 1.00 46.85 394 GLU A N 1
ATOM 3054 C CA . GLU A 1 394 ? 17.238 -10.113 8.056 1.00 44.40 394 GLU A CA 1
ATOM 3055 C C . GLU A 1 394 ? 16.543 -11.349 8.630 1.00 38.16 394 GLU A C 1
ATOM 3056 O O . GLU A 1 394 ? 15.445 -11.242 9.177 1.00 37.11 394 GLU A O 1
ATOM 3062 N N . LYS A 1 395 ? 17.171 -12.514 8.499 1.00 33.16 395 LYS A N 1
ATOM 3063 C CA . LYS A 1 395 ? 16.578 -13.754 9.000 1.00 31.06 395 LYS A CA 1
ATOM 3064 C C . LYS A 1 395 ? 16.534 -13.793 10.531 1.00 29.85 395 LYS A C 1
ATOM 3065 O O . LYS A 1 395 ? 15.699 -14.480 11.116 1.00 25.77 395 LYS A O 1
ATOM 3071 N N . GLY A 1 396 ? 17.434 -13.058 11.174 1.00 28.75 396 GLY A N 1
ATOM 3072 C CA . GLY A 1 396 ? 17.446 -12.981 12.623 1.00 28.61 396 GLY A CA 1
ATOM 3073 C C . GLY A 1 396 ? 16.317 -12.116 13.145 1.00 28.46 396 GLY A C 1
ATOM 3074 O O . GLY A 1 396 ? 15.724 -12.398 14.189 1.00 28.63 396 GLY A O 1
ATOM 3075 N N . GLU A 1 397 ? 16.016 -11.057 12.406 1.00 29.07 397 GLU A N 1
ATOM 3076 C CA . GLU A 1 397 ? 14.892 -10.199 12.735 1.00 26.55 397 GLU A CA 1
ATOM 3077 C C . GLU A 1 397 ? 13.586 -10.956 12.534 1.00 23.37 397 GLU A C 1
ATOM 3078 O O . GLU A 1 397 ? 12.651 -10.834 13.323 1.00 22.43 397 GLU A O 1
ATOM 3084 N N . GLN A 1 398 ? 13.537 -11.749 11.472 1.00 26.22 398 GLN A N 1
ATOM 3085 C CA . GLN A 1 398 ? 12.333 -12.489 11.129 1.00 26.04 398 GLN A CA 1
ATOM 3086 C C . GLN A 1 398 ? 12.041 -13.629 12.108 1.00 21.86 398 GLN A C 1
ATOM 3087 O O . GLN A 1 398 ? 10.892 -14.056 12.249 1.00 19.66 398 GLN A O 1
ATOM 3093 N N . LEU A 1 399 ? 13.076 -14.117 12.784 1.00 19.96 399 LEU A N 1
ATOM 3094 C CA . LEU A 1 399 ? 12.873 -15.100 13.841 1.00 20.92 399 LEU A CA 1
ATOM 3095 C C . LEU A 1 399 ? 11.936 -14.506 14.885 1.00 18.59 399 LEU A C 1
ATOM 3096 O O . LEU A 1 399 ? 11.019 -15.164 15.367 1.00 17.38 399 LEU A O 1
ATOM 3101 N N . LEU A 1 400 ? 12.158 -13.239 15.208 1.00 16.92 400 LEU A N 1
ATOM 3102 C CA . LEU A 1 400 ? 11.316 -12.554 16.169 1.00 17.77 400 LEU A CA 1
ATOM 3103 C C . LEU A 1 400 ? 9.978 -12.163 15.548 1.00 21.68 400 LEU A C 1
ATOM 3104 O O . LEU A 1 400 ? 8.924 -12.590 16.015 1.00 21.11 400 LEU A O 1
ATOM 3109 N N . THR A 1 401 ? 10.025 -11.374 14.478 1.00 22.40 401 THR A N 1
ATOM 3110 C CA . THR A 1 401 ? 8.816 -10.752 13.940 1.00 29.41 401 THR A CA 1
ATOM 3111 C C . THR A 1 401 ? 7.919 -11.677 13.120 1.00 31.02 401 THR A C 1
ATOM 3112 O O . THR A 1 401 ? 6.715 -11.445 13.021 1.00 35.10 401 THR A O 1
ATOM 3116 N N . ALA A 1 402 ? 8.487 -12.722 12.533 1.00 26.19 402 ALA A N 1
ATOM 3117 C CA . ALA A 1 402 ? 7.682 -13.625 11.719 1.00 21.52 402 ALA A CA 1
ATOM 3118 C C . ALA A 1 402 ? 7.315 -14.914 12.451 1.00 27.78 402 ALA A C 1
ATOM 3119 O O . ALA A 1 402 ? 6.231 -15.462 12.244 1.00 30.80 402 ALA A O 1
ATOM 3121 N N . PHE A 1 403 ? 8.209 -15.385 13.318 1.00 26.76 403 PHE A N 1
ATOM 3122 C CA . PHE A 1 403 ? 8.026 -16.678 13.977 1.00 26.14 403 PHE A CA 1
ATOM 3123 C C . PHE A 1 403 ? 7.850 -16.586 15.494 1.00 28.56 403 PHE A C 1
ATOM 3124 O O . PHE A 1 403 ? 7.815 -17.607 16.182 1.00 27.90 403 PHE A O 1
ATOM 3132 N N . GLY A 1 404 ? 7.747 -15.365 16.012 1.00 24.97 404 GLY A N 1
ATOM 3133 C CA . GLY A 1 404 ? 7.454 -15.161 17.419 1.00 19.86 404 GLY A CA 1
ATOM 3134 C C . GLY A 1 404 ? 8.662 -15.169 18.339 1.00 16.47 404 GLY A C 1
ATOM 3135 O O . GLY A 1 404 ? 8.533 -14.942 19.542 1.00 25.35 404 GLY A O 1
ATOM 3136 N N . GLY A 1 405 ? 9.839 -15.432 17.788 1.00 9.83 405 GLY A N 1
ATOM 3137 C CA . GLY A 1 405 ? 11.047 -15.434 18.593 1.00 14.97 405 GLY A CA 1
ATOM 3138 C C . GLY A 1 405 ? 11.455 -16.808 19.109 1.00 19.16 405 GLY A C 1
ATOM 3139 O O . GLY A 1 405 ? 12.498 -16.945 19.750 1.00 16.87 405 GLY A O 1
ATOM 3140 N N . TYR A 1 406 ? 10.636 -17.822 18.832 1.00 16.53 406 TYR A N 1
ATOM 3141 C CA . TYR A 1 406 ? 10.919 -19.191 19.265 1.00 19.96 406 TYR A CA 1
ATOM 3142 C C . TYR A 1 406 ? 10.978 -20.118 18.057 1.00 22.65 406 TYR A C 1
ATOM 3143 O O . TYR A 1 406 ? 10.051 -20.146 17.244 1.00 20.58 406 TYR A O 1
ATOM 3152 N N . ALA A 1 407 ? 12.066 -20.874 17.943 1.00 19.80 407 ALA A N 1
ATOM 3153 C CA . ALA A 1 407 ? 12.211 -21.848 16.866 1.00 19.34 407 ALA A CA 1
ATOM 3154 C C . ALA A 1 407 ? 13.189 -22.950 17.252 1.00 24.67 407 ALA A C 1
ATOM 3155 O O . ALA A 1 407 ? 13.910 -22.838 18.242 1.00 28.32 407 ALA A O 1
ATOM 3157 N N . GLY A 1 408 ? 13.218 -24.010 16.453 1.00 25.73 408 GLY A N 1
ATOM 3158 C CA . GLY A 1 408 ? 14.105 -25.127 16.716 1.00 27.61 408 GLY A CA 1
ATOM 3159 C C . GLY A 1 408 ? 14.398 -25.969 15.493 1.00 29.56 408 GLY A C 1
ATOM 3160 O O . GLY A 1 408 ? 13.514 -26.243 14.679 1.00 25.26 408 GLY A O 1
ATOM 3161 N N . ILE A 1 409 ? 15.659 -26.366 15.360 1.00 35.53 409 ILE A N 1
ATOM 3162 C CA . ILE A 1 409 ? 16.071 -27.306 14.326 1.00 37.40 409 ILE A CA 1
ATOM 3163 C C . ILE A 1 409 ? 16.001 -28.723 14.890 1.00 42.40 409 ILE A C 1
ATOM 3164 O O . ILE A 1 409 ? 16.569 -29.006 15.945 1.00 45.08 409 ILE A O 1
ATOM 3169 N N . LEU A 1 410 ? 15.295 -29.609 14.197 1.00 45.19 410 LEU A N 1
ATOM 3170 C CA . LEU A 1 410 ? 15.101 -30.967 14.691 1.00 49.68 410 LEU A CA 1
ATOM 3171 C C . LEU A 1 410 ? 16.107 -31.951 14.101 1.00 56.15 410 LEU A C 1
ATOM 3172 O O . LEU A 1 410 ? 16.698 -31.699 13.050 1.00 56.61 410 LEU A O 1
ATOM 3177 N N . ARG A 1 411 ? 16.300 -33.069 14.793 1.00 62.60 411 ARG A N 1
ATOM 3178 C CA . ARG A 1 411 ? 17.119 -34.159 14.276 1.00 67.51 411 A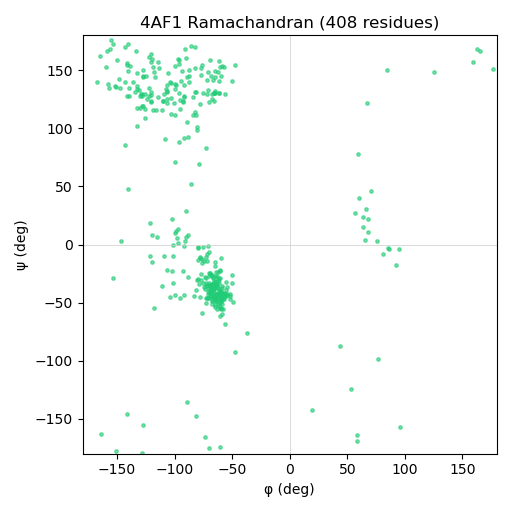RG A CA 1
ATOM 3179 C C . ARG A 1 411 ? 16.214 -35.240 13.696 1.00 64.90 411 ARG A C 1
ATOM 3180 O O . ARG A 1 411 ? 16.480 -35.776 12.620 1.00 64.51 411 ARG A O 1
ATOM 3188 N N . TYR A 1 412 ? 15.145 -35.557 14.420 1.00 64.13 412 TYR A N 1
ATOM 3189 C CA . TYR A 1 412 ? 14.076 -36.380 13.865 1.00 62.51 412 TYR A CA 1
ATOM 3190 C C . TYR A 1 412 ? 12.747 -35.625 13.893 1.00 65.08 412 TYR A C 1
ATOM 3191 O O . TYR A 1 412 ? 12.294 -35.168 14.942 1.00 62.44 412 TYR A O 1
ATOM 3200 N N . SER A 1 413 ? 12.143 -35.473 12.721 1.00 70.81 413 SER A N 1
ATOM 3201 C CA . SER A 1 413 ? 10.847 -34.825 12.608 1.00 75.89 413 SER A CA 1
ATOM 3202 C C . SER A 1 413 ? 9.748 -35.861 12.791 1.00 81.51 413 SER A C 1
ATOM 3203 O O . SER A 1 413 ? 9.861 -36.985 12.299 1.00 82.82 413 SER A O 1
ATOM 3206 N N . THR A 1 414 ? 8.688 -35.486 13.500 1.00 84.93 414 THR A N 1
ATOM 3207 C CA . THR A 1 414 ? 7.615 -36.428 13.794 1.00 90.32 414 THR A CA 1
ATOM 3208 C C . THR A 1 414 ? 6.296 -35.750 14.167 1.00 92.33 414 THR A C 1
ATOM 3209 O O . THR A 1 414 ? 6.281 -34.629 14.675 1.00 93.54 414 THR A O 1
ATOM 3213 N N . GLY A 1 415 ? 5.195 -36.447 13.900 1.00 92.55 415 GLY A N 1
ATOM 3214 C CA . GLY A 1 415 ? 3.867 -36.012 14.301 1.00 92.18 415 GLY A CA 1
ATOM 3215 C C . GLY A 1 415 ? 3.429 -34.657 13.781 1.00 91.13 415 GLY A C 1
ATOM 3216 O O . GLY A 1 415 ? 4.022 -34.117 12.847 1.00 90.15 415 GLY A O 1
ATOM 3217 N N . VAL A 1 416 ? 2.377 -34.117 14.395 1.00 90.50 416 VAL A N 1
ATOM 3218 C CA . VAL A 1 416 ? 1.841 -32.801 14.044 1.00 87.03 416 VAL A CA 1
ATOM 3219 C C . VAL A 1 416 ? 1.426 -32.696 12.577 1.00 85.71 416 VAL A C 1
ATOM 3220 O O . VAL A 1 416 ? 0.464 -33.334 12.149 1.00 85.68 416 VAL A O 1
#

Organism: Halobacterium salinarum (strain ATCC 29341 / DSM 671 / R1) (NCBI:txid478009)

InterPro domains:
  IPR004403 Peptide chain release factor eRF1/aRF1 [PTHR10113] (11-414)
  IPR004403 Peptide chain release factor eRF1/aRF1 [TIGR03676] (14-414)
  IPR005140 eRF1/Pelota-like, N-terminal domain [PF03463] (18-142)
  IPR005140 eRF1/Pelota-like, N-terminal domain [SM01194] (5-143)
  IPR005141 eRF1 domain 2 [PF03464] (148-277)
  IPR005142 eRF1 domain 3 [PF03465] (282-413)
  IPR020918 Peptide chain release factor subunit 1 [MF_00424] (24-415)
  IPR024049 eRF1, domain 1 [G3DSA:3.30.960.10] (2-142)
  IPR024049 eRF1, domain 1 [SSF55481] (10-143)
  IPR029064 Ribosomal protein eL30-like superfamily [G3DSA:3.30.1330.30] (299-416)
  IPR029064 Ribosomal protein eL30-like superfamily [SSF55315] (279-415)
  IPR042226 eRF1, domain 2 superfamily [G3DSA:3.30.420.60] (146-267)

Sequence (410 aa):
VPSEDRRKYEFRKVIEELKDYEGSGTQLVTIYIPPDKQISDVVAHVTQEHSEASNIKSKQTRTNVQDALTSIKDRLRYYDTFPPDNGMVVFSGAVDSGGGRTDMVTEVLESPPQPIESFRYHCDSAFLTEPLAEMLGDKGLYGLIVLDRRESNVGWLKGKRVQPVKSAESLVPGKQRKGGQSAQRFARLRLEAIDNFYQEVAGMADDLFVPKRHEIDGILVGGPSPTKDEFLDGDYLHHELQDKVLGKFDVSYTDESGLSDLVDAGQAALAEADLMDDKSDMEEFFEELNGGKLATYGFEQTRRNLIMGSVDRLLVSEDLREDVVIYECPNDHEEYETIDRRNTSPEHTCSDCGEEATEVDREDAIDHLMSIADQRGTETHFISTDFEKGEQLLTAFGGYAGILRYSTGV

Nearest PDB structures (foldseek):
  4af1-assembly1_A  TM=1.002E+00  e=3.925E-85  Halobacterium salinarum R1
  7o80-assembly1_By  TM=7.451E-01  e=6.051E-36  Oryctolagus cuniculus
  5dmq-assembly1_B  TM=6.307E-01  e=3.351E-3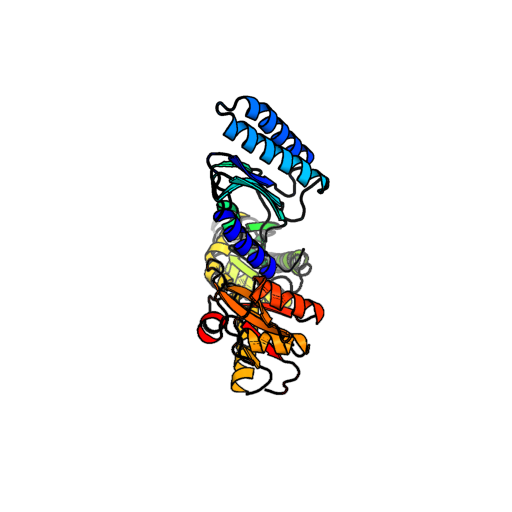1  Mus musculus
  6xa1-assembly1_j  TM=7.050E-01  e=8.837E-29  Homo sapiens
  1dt9-assembly1_A  TM=6.576E-01  e=1.243E-28  Homo sapiens

Radius of gyration: 27.76 Å; Cα contacts (8 Å, |Δi|>4): 745; chains: 1; bounding box: 89×50×66 Å

Foldseek 3Di:
DDDQLVLLLVLVQVLVVQQVWFAPWFAKKKKWWFQPRWLVNVLVVLVVVLVVLVVPDDPVSSVFNNVFSVVVNVVSVPDDGGADALTKMWIWTFTDDPDRDTDIDIDMRGHHLHHDDDIDMDIGRGYPCVVVNVSSQFQFKEWEWEDEQFKIWIWICRTPDTDTDDMDGNQDDDDDDDPPVDDPDPVVVNVVSVLVVLLVSLVVCCVPACVCPVRHLAYEYEYADCRRVVSLVPPRNPVSRNVRHLDYFYFHDHPSCSRVVRCVRCVVSVVVSRCVVQVVVLVVQVVCVVVVFQKDFDLPGLLVCLLVLFFQEKEFASPDAKKWWWWADPVGDIDIDIDGPVDDDDFDQDPVPRHTIDTDDMGHSCVVSVVSCVVSVHHYDHHYCPDDSSVCSCVVRPRTMTGGPDGDDD